Protein AF-B3PF90-F1 (afdb_monomer)

Mean predicted aligned error: 9.01 Å

Structure (mmCIF, N/CA/C/O back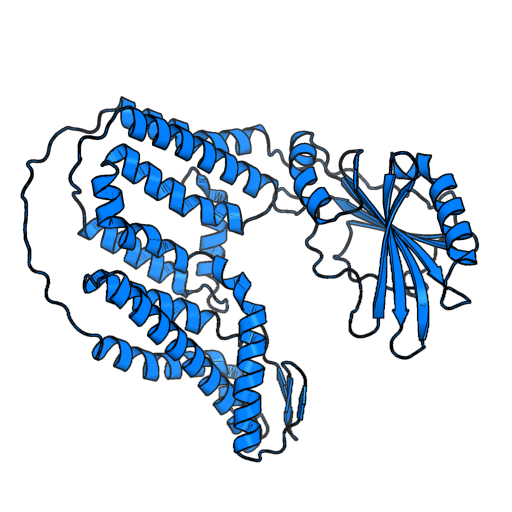bone):
data_AF-B3PF90-F1
#
_entry.id   AF-B3PF90-F1
#
loop_
_atom_site.group_PDB
_atom_site.id
_atom_site.type_symbol
_atom_site.label_atom_id
_atom_site.label_alt_id
_atom_site.label_comp_id
_atom_site.label_asym_id
_atom_site.label_entity_id
_atom_site.label_seq_id
_atom_site.pdbx_PDB_ins_code
_atom_site.Cartn_x
_atom_site.Cartn_y
_atom_site.Cartn_z
_atom_site.occupancy
_atom_site.B_iso_or_equiv
_atom_site.auth_seq_id
_atom_site.auth_comp_id
_atom_site.auth_asym_id
_atom_site.auth_atom_id
_atom_site.pdbx_PDB_model_num
ATOM 1 N N . MET A 1 1 ? 21.762 -6.987 -1.189 1.00 60.69 1 MET A N 1
ATOM 2 C CA . MET A 1 1 ? 20.342 -6.585 -1.074 1.00 60.69 1 MET A CA 1
ATOM 3 C C . MET A 1 1 ? 19.426 -7.728 -0.677 1.00 60.69 1 MET A C 1
ATOM 5 O O . MET A 1 1 ? 18.732 -7.551 0.309 1.00 60.69 1 MET A O 1
ATOM 9 N N . GLY A 1 2 ? 19.451 -8.875 -1.375 1.00 63.59 2 GLY A N 1
ATOM 10 C CA . GLY A 1 2 ? 18.559 -10.012 -1.085 1.00 63.59 2 GLY A CA 1
ATOM 11 C C . GLY A 1 2 ? 18.528 -10.451 0.384 1.00 63.59 2 GLY A C 1
ATOM 12 O O . GLY A 1 2 ? 17.457 -10.577 0.958 1.00 63.59 2 GLY A O 1
ATOM 13 N N . PHE A 1 3 ? 19.697 -10.575 1.021 1.00 69.19 3 PHE A N 1
ATOM 14 C CA . PHE A 1 3 ? 19.792 -10.906 2.449 1.00 69.19 3 PHE A CA 1
ATOM 15 C C . PHE A 1 3 ? 19.428 -9.754 3.394 1.00 69.19 3 PHE A C 1
ATOM 17 O O . PHE A 1 3 ? 18.926 -10.000 4.481 1.00 69.19 3 PHE A O 1
ATOM 24 N N . ALA A 1 4 ? 19.672 -8.503 2.991 1.00 74.25 4 ALA A N 1
ATOM 25 C CA . ALA A 1 4 ? 19.429 -7.340 3.844 1.00 74.25 4 ALA A CA 1
ATOM 26 C C . ALA A 1 4 ? 17.924 -7.144 4.078 1.00 74.25 4 ALA A C 1
ATOM 28 O O . ALA A 1 4 ? 17.482 -7.014 5.207 1.00 74.25 4 ALA A O 1
ATOM 29 N N . PHE A 1 5 ? 17.121 -7.198 3.019 1.00 84.25 5 PHE A N 1
ATOM 30 C CA . PHE A 1 5 ? 15.686 -6.911 3.094 1.00 84.25 5 PHE A CA 1
ATOM 31 C C . PHE A 1 5 ? 14.819 -8.158 2.896 1.00 84.25 5 PHE A C 1
ATOM 33 O O . PHE A 1 5 ? 13.737 -8.096 2.307 1.00 84.25 5 PHE A O 1
ATOM 40 N N . PHE A 1 6 ? 15.313 -9.302 3.374 1.00 85.31 6 PHE A N 1
ATOM 41 C CA . PHE A 1 6 ? 14.696 -10.612 3.173 1.00 85.31 6 PHE A CA 1
ATOM 42 C C . PHE A 1 6 ? 13.200 -10.663 3.554 1.00 85.31 6 PHE A C 1
ATOM 44 O O . PHE A 1 6 ? 12.427 -11.117 2.711 1.00 85.31 6 PHE A O 1
ATOM 51 N N . PRO A 1 7 ? 12.739 -10.116 4.704 1.00 84.69 7 PRO A N 1
ATOM 52 C CA . PRO A 1 7 ? 11.315 -10.140 5.068 1.00 84.69 7 PRO A CA 1
ATOM 53 C C . PRO A 1 7 ? 10.386 -9.468 4.048 1.00 84.69 7 PRO A C 1
ATOM 55 O O . PRO A 1 7 ? 9.277 -9.928 3.799 1.00 84.69 7 PRO A O 1
ATOM 58 N N . SER A 1 8 ? 10.823 -8.373 3.419 1.00 87.94 8 SER A N 1
ATOM 59 C CA . SER A 1 8 ? 10.005 -7.701 2.402 1.00 87.94 8 SER A CA 1
ATOM 60 C C . SER A 1 8 ? 9.979 -8.472 1.084 1.00 87.94 8 SER A C 1
ATOM 62 O O . SER A 1 8 ? 8.949 -8.497 0.413 1.00 87.94 8 SER A O 1
ATOM 64 N N . LEU A 1 9 ? 11.094 -9.111 0.719 1.00 87.81 9 LEU A N 1
ATOM 65 C CA . LEU A 1 9 ? 11.196 -9.911 -0.501 1.00 87.81 9 LEU A CA 1
ATOM 66 C C . LEU A 1 9 ? 10.390 -11.208 -0.415 1.00 87.81 9 LEU A C 1
ATOM 68 O O . LEU A 1 9 ? 9.777 -11.582 -1.408 1.00 87.81 9 LEU A O 1
ATOM 72 N N . THR A 1 10 ? 10.341 -11.867 0.745 1.00 88.00 10 THR A N 1
ATOM 73 C CA . THR A 1 10 ? 9.521 -13.076 0.931 1.00 88.00 10 THR A CA 1
ATOM 74 C C . THR A 1 10 ? 8.032 -12.769 0.821 1.00 88.00 10 THR A C 1
ATOM 76 O O . THR A 1 10 ? 7.310 -13.499 0.147 1.00 88.00 10 THR A O 1
ATOM 79 N N . LEU A 1 11 ? 7.579 -11.654 1.404 1.00 86.88 11 LEU A N 1
ATOM 80 C CA . LEU A 1 11 ? 6.194 -11.194 1.269 1.00 86.88 11 LEU A CA 1
ATOM 81 C C . LEU A 1 11 ? 5.839 -10.840 -0.180 1.00 86.88 11 LEU A C 1
ATOM 83 O O . LEU A 1 11 ? 4.751 -11.175 -0.642 1.00 86.88 11 LEU A O 1
ATOM 87 N N . LEU A 1 12 ? 6.746 -10.176 -0.904 1.00 90.56 12 LEU A N 1
ATOM 88 C CA . LEU A 1 12 ? 6.553 -9.893 -2.328 1.00 90.56 12 LEU A CA 1
ATOM 89 C C . LEU A 1 12 ? 6.496 -11.179 -3.151 1.00 90.56 12 LEU A C 1
ATOM 91 O O . LEU A 1 12 ? 5.589 -11.336 -3.959 1.00 90.56 12 LEU A O 1
ATOM 95 N N . TYR A 1 13 ? 7.420 -12.110 -2.909 1.00 90.56 13 TYR A N 1
ATOM 96 C CA . TYR A 1 13 ? 7.444 -13.400 -3.587 1.00 90.56 13 TYR A CA 1
ATOM 97 C C . TYR A 1 13 ? 6.138 -14.172 -3.380 1.00 90.56 13 TYR A C 1
ATOM 99 O O . TYR A 1 13 ? 5.563 -14.628 -4.362 1.00 90.56 13 TYR A O 1
ATOM 107 N N . GLY A 1 14 ? 5.626 -14.231 -2.145 1.00 87.69 14 GLY A N 1
ATOM 108 C CA . GLY A 1 14 ? 4.339 -14.866 -1.848 1.00 87.69 14 GLY A CA 1
ATOM 109 C C . GLY A 1 14 ? 3.182 -14.277 -2.660 1.00 87.69 14 GLY A C 1
ATOM 110 O O . GLY A 1 14 ? 2.423 -15.030 -3.264 1.00 87.69 14 GLY A O 1
ATOM 111 N N . ARG A 1 15 ? 3.112 -12.942 -2.769 1.00 86.00 15 ARG A N 1
ATOM 112 C CA . ARG A 1 15 ? 2.099 -12.261 -3.597 1.00 86.00 15 ARG A CA 1
ATOM 113 C C . ARG A 1 15 ? 2.281 -12.500 -5.089 1.00 86.00 15 ARG A C 1
ATOM 115 O O . ARG A 1 15 ? 1.309 -12.534 -5.831 1.00 86.00 15 ARG A O 1
ATOM 122 N N . TRP A 1 16 ? 3.519 -12.634 -5.558 1.00 89.25 16 TRP A N 1
ATOM 123 C CA . TRP A 1 16 ? 3.763 -12.899 -6.973 1.00 89.25 16 TRP A CA 1
ATOM 124 C C . TRP A 1 16 ? 3.465 -14.350 -7.365 1.00 89.25 16 TRP A C 1
ATOM 126 O O . TRP A 1 16 ? 3.225 -14.609 -8.542 1.00 89.25 16 TRP A O 1
ATOM 136 N N . THR A 1 17 ? 3.486 -15.293 -6.416 1.00 87.12 17 THR A N 1
ATOM 137 C CA . THR A 1 17 ? 3.152 -16.705 -6.669 1.00 87.12 17 THR A CA 1
ATOM 138 C C . THR A 1 17 ? 1.675 -17.036 -6.453 1.00 87.12 17 THR A C 1
ATOM 140 O O . THR A 1 17 ? 1.262 -18.152 -6.762 1.00 87.12 17 THR A O 1
ATOM 143 N N . GLN A 1 18 ? 0.882 -16.097 -5.938 1.00 80.88 18 GLN A N 1
ATOM 144 C CA . GLN A 1 18 ? -0.579 -16.185 -5.891 1.00 80.88 18 GLN A CA 1
ATOM 145 C C . GLN A 1 18 ? -1.152 -15.737 -7.245 1.00 80.88 18 GLN A C 1
ATOM 147 O O . GLN A 1 18 ? -1.108 -14.562 -7.609 1.00 80.88 18 GLN A O 1
ATOM 152 N N . TRP A 1 19 ? -1.607 -16.701 -8.047 1.00 64.81 19 TRP A N 1
ATOM 153 C CA . TRP A 1 19 ? -2.002 -16.492 -9.450 1.00 64.81 19 TRP A CA 1
ATOM 154 C C . TRP A 1 19 ? -3.390 -15.850 -9.624 1.00 64.81 19 TRP A C 1
ATOM 156 O O . TRP A 1 19 ? -3.676 -15.293 -10.692 1.00 64.81 19 TRP A O 1
ATOM 166 N N . ASP A 1 20 ? -4.200 -15.907 -8.570 1.00 60.59 20 ASP A N 1
ATOM 167 C CA . ASP A 1 20 ? -5.544 -15.347 -8.399 1.00 60.59 20 ASP A CA 1
ATOM 168 C C . ASP A 1 20 ? -5.534 -13.877 -7.933 1.00 60.59 20 ASP A C 1
ATOM 170 O O . ASP A 1 20 ? -6.503 -13.145 -8.128 1.00 60.59 20 ASP A O 1
ATOM 174 N N . GLU A 1 21 ? -4.417 -13.394 -7.381 1.00 65.81 21 GLU A N 1
ATOM 175 C CA . GLU A 1 21 ? -4.294 -12.013 -6.911 1.00 65.81 21 GLU A CA 1
ATOM 176 C C . GLU A 1 21 ? -3.819 -11.019 -7.996 1.00 65.81 21 GLU A C 1
ATOM 178 O O . GLU A 1 21 ? -3.241 -11.352 -9.042 1.00 65.81 21 GLU A O 1
ATOM 183 N N . GLY A 1 22 ? -4.025 -9.725 -7.716 1.00 69.00 22 GLY A N 1
ATOM 184 C CA . GLY A 1 22 ? -3.701 -8.603 -8.606 1.00 69.00 22 GLY A CA 1
ATOM 185 C C . GLY A 1 22 ? -2.211 -8.395 -8.924 1.00 69.00 22 GLY A C 1
ATOM 186 O O . GLY A 1 22 ? -1.895 -7.497 -9.702 1.00 69.00 22 GLY A O 1
ATOM 187 N N . MET A 1 23 ? -1.303 -9.202 -8.357 1.00 82.75 23 MET A N 1
ATOM 188 C CA . MET A 1 23 ? 0.159 -9.038 -8.443 1.00 82.75 23 MET A CA 1
ATOM 189 C C . MET A 1 23 ? 0.907 -10.211 -9.103 1.00 82.75 23 MET A C 1
ATOM 191 O O . MET A 1 23 ? 2.141 -10.222 -9.113 1.00 82.75 23 MET A O 1
ATOM 195 N N . SER A 1 24 ? 0.196 -11.162 -9.711 1.00 82.88 24 SER A N 1
ATOM 196 C CA . SER A 1 24 ? 0.780 -12.320 -10.417 1.00 82.88 24 SER A CA 1
ATOM 197 C C . SER A 1 24 ? 1.771 -11.957 -11.540 1.00 82.88 24 SER A C 1
ATOM 199 O O . SER A 1 24 ? 2.682 -12.723 -11.854 1.00 82.88 24 SER A O 1
ATOM 201 N N . HIS A 1 25 ? 1.675 -10.759 -12.127 1.00 88.25 25 HIS A N 1
ATOM 202 C CA . HIS A 1 25 ? 2.629 -10.269 -13.136 1.00 88.25 25 HIS A CA 1
ATOM 203 C C . HIS A 1 25 ? 4.001 -9.881 -12.559 1.00 88.25 25 HIS A C 1
ATOM 205 O O . HIS A 1 25 ? 4.944 -9.658 -13.323 1.00 88.25 25 HIS A O 1
ATOM 211 N N . GLY A 1 26 ? 4.139 -9.787 -11.232 1.00 91.75 26 GLY A N 1
ATOM 212 C CA . GLY A 1 26 ? 5.345 -9.289 -10.570 1.00 91.75 26 GLY A CA 1
ATOM 213 C C . GLY A 1 26 ? 6.616 -10.059 -10.937 1.00 91.75 26 GLY A C 1
ATOM 214 O O . GLY A 1 26 ? 7.632 -9.430 -11.242 1.00 91.75 26 GLY A O 1
ATOM 215 N N . LEU A 1 27 ? 6.554 -11.396 -11.024 1.00 92.31 27 LEU A N 1
ATOM 216 C CA . LEU A 1 27 ? 7.698 -12.224 -11.442 1.00 92.31 27 LEU A CA 1
ATOM 217 C C . LEU A 1 27 ? 8.172 -11.890 -12.862 1.00 92.31 27 LEU A C 1
ATOM 219 O O . LEU A 1 27 ? 9.378 -11.813 -13.098 1.00 92.31 27 LEU A O 1
ATOM 223 N N . MET A 1 28 ? 7.250 -11.645 -13.800 1.00 92.94 28 MET A N 1
ATOM 224 C CA . MET A 1 28 ? 7.608 -11.281 -15.176 1.00 92.94 28 MET A CA 1
ATOM 225 C C . MET A 1 28 ? 8.294 -9.914 -15.232 1.00 92.94 28 MET A C 1
ATOM 227 O O . MET A 1 28 ? 9.299 -9.760 -15.927 1.00 92.94 28 MET A O 1
ATOM 231 N N . ILE A 1 29 ? 7.801 -8.936 -14.465 1.00 95.31 29 ILE A N 1
ATOM 232 C CA . ILE A 1 29 ? 8.415 -7.603 -14.376 1.00 95.31 29 ILE A CA 1
ATOM 233 C C . ILE A 1 29 ? 9.820 -7.686 -13.780 1.00 95.31 29 ILE A C 1
ATOM 235 O O . ILE A 1 29 ? 10.755 -7.102 -14.331 1.00 95.31 29 ILE A O 1
ATOM 239 N N . VAL A 1 30 ? 9.997 -8.440 -12.692 1.00 94.25 30 VAL A N 1
ATOM 240 C CA . VAL A 1 30 ? 11.310 -8.639 -12.062 1.00 94.25 30 VAL A CA 1
ATOM 241 C C . VAL A 1 30 ? 12.262 -9.390 -12.997 1.00 94.25 30 VAL A C 1
ATOM 243 O O . VAL A 1 30 ? 13.422 -8.997 -13.123 1.00 94.25 30 VAL A O 1
ATOM 246 N N . GLY A 1 31 ? 11.783 -10.411 -13.712 1.00 95.56 31 GLY A N 1
ATOM 247 C CA . GLY A 1 31 ? 12.566 -11.135 -14.715 1.00 95.56 31 GLY A CA 1
ATOM 248 C C . GLY A 1 31 ? 13.042 -10.226 -15.851 1.00 95.56 31 GLY A C 1
ATOM 249 O O . GLY A 1 31 ? 14.234 -10.196 -16.161 1.00 95.56 31 GLY A O 1
ATOM 250 N N . PHE A 1 32 ? 12.142 -9.416 -16.417 1.00 96.12 32 PHE A N 1
ATOM 251 C CA . PHE A 1 32 ? 12.489 -8.436 -17.450 1.00 96.12 32 PHE A CA 1
ATOM 252 C C . PHE A 1 32 ? 13.462 -7.366 -16.931 1.00 96.12 32 PHE A C 1
ATOM 254 O O . PHE A 1 32 ? 14.396 -6.979 -17.640 1.00 96.12 32 PHE A O 1
ATOM 261 N N . PHE A 1 33 ? 13.275 -6.904 -15.692 1.00 96.25 33 PHE A N 1
ATOM 262 C CA . PHE A 1 33 ? 14.169 -5.958 -15.030 1.00 96.25 33 PHE A CA 1
ATOM 263 C C . PHE A 1 33 ? 15.589 -6.521 -14.899 1.00 96.25 33 PHE A C 1
ATOM 265 O O . PHE A 1 33 ? 16.541 -5.877 -15.340 1.00 96.25 33 PHE A O 1
ATOM 272 N N . ILE A 1 34 ? 15.738 -7.740 -14.369 1.00 94.88 34 ILE A N 1
ATOM 273 C CA . ILE A 1 34 ? 17.038 -8.413 -14.222 1.00 94.88 34 ILE A CA 1
ATOM 274 C C . ILE A 1 34 ? 17.686 -8.642 -15.591 1.00 94.88 34 ILE A C 1
ATOM 276 O O . ILE A 1 34 ? 18.859 -8.317 -15.775 1.00 94.88 34 ILE A O 1
ATOM 280 N N . PHE A 1 35 ? 16.928 -9.139 -16.571 1.00 96.06 35 PHE A N 1
ATOM 281 C CA . PHE A 1 35 ? 17.415 -9.327 -17.939 1.00 96.06 35 PHE A CA 1
ATOM 282 C C . PHE A 1 35 ? 17.943 -8.017 -18.544 1.00 96.06 35 PHE A C 1
ATOM 284 O O . PHE A 1 35 ? 19.042 -7.978 -19.101 1.00 96.06 35 PHE A O 1
ATOM 291 N N . SER A 1 36 ? 17.192 -6.926 -18.388 1.00 93.19 36 SER A N 1
ATOM 292 C CA . SER A 1 36 ? 17.569 -5.607 -18.903 1.00 93.19 36 SER A CA 1
ATOM 293 C C . SER A 1 36 ? 18.786 -5.027 -18.179 1.00 93.19 36 SER A C 1
ATOM 295 O O . SER A 1 36 ? 19.645 -4.426 -18.824 1.00 93.19 36 SER A O 1
ATOM 297 N N . LEU A 1 37 ? 18.918 -5.257 -16.866 1.00 92.44 37 LEU A N 1
ATOM 298 C CA . LEU A 1 37 ? 20.121 -4.904 -16.106 1.00 92.44 37 LEU A CA 1
ATOM 299 C C . LEU A 1 37 ? 21.353 -5.621 -16.665 1.00 92.44 37 LEU A C 1
ATOM 301 O O . LEU A 1 37 ? 22.337 -4.955 -16.988 1.00 92.44 37 LEU A O 1
ATOM 305 N N . ILE A 1 38 ? 21.278 -6.945 -16.843 1.00 91.69 38 ILE A N 1
ATOM 306 C CA . ILE A 1 38 ? 22.381 -7.757 -17.380 1.00 91.69 38 ILE A CA 1
ATOM 307 C C . ILE A 1 38 ? 22.760 -7.281 -18.785 1.00 91.69 38 ILE A C 1
ATOM 309 O O . ILE A 1 38 ? 23.934 -7.035 -19.046 1.00 91.69 38 ILE A O 1
ATOM 313 N N . LYS A 1 39 ? 21.775 -7.076 -19.667 1.00 91.19 39 LYS A N 1
ATOM 314 C CA . LYS A 1 39 ? 22.004 -6.632 -21.050 1.00 91.19 39 LYS A CA 1
ATOM 315 C C . LYS A 1 39 ? 22.589 -5.220 -21.146 1.00 91.19 39 LYS A C 1
ATOM 317 O O . LYS A 1 39 ? 23.295 -4.916 -22.101 1.00 91.19 39 LYS A O 1
ATOM 322 N N . SER A 1 40 ? 22.270 -4.350 -20.190 1.00 87.25 40 SER A N 1
ATOM 323 C CA . SER A 1 40 ? 22.787 -2.977 -20.158 1.00 87.25 40 SER A CA 1
ATOM 324 C C . SER A 1 40 ? 24.206 -2.862 -19.584 1.00 87.25 40 SER A C 1
ATOM 326 O O . SER A 1 40 ? 24.839 -1.827 -19.763 1.00 87.25 40 SER A O 1
ATOM 328 N N . SER A 1 41 ? 24.698 -3.896 -18.896 1.00 82.62 41 SER A N 1
ATOM 329 C CA . SER A 1 41 ? 26.043 -3.962 -18.310 1.00 82.62 41 SER A CA 1
ATOM 330 C C . SER A 1 41 ? 27.110 -4.254 -19.387 1.00 82.62 41 SER A C 1
ATOM 332 O O . SER A 1 41 ? 26.820 -5.014 -20.311 1.00 82.62 41 SER A O 1
ATOM 334 N N . PRO A 1 42 ? 28.351 -3.729 -19.288 1.00 85.00 42 PRO A N 1
ATOM 335 C CA . PRO A 1 42 ? 28.910 -2.932 -18.196 1.00 85.00 42 PRO A CA 1
ATOM 336 C C . PRO A 1 42 ? 28.525 -1.453 -18.263 1.00 85.00 42 PRO A C 1
ATOM 338 O O . PRO A 1 42 ? 28.486 -0.840 -19.327 1.00 85.00 42 PRO A O 1
ATOM 341 N N . TRP A 1 43 ? 28.294 -0.858 -17.094 1.00 85.94 43 TRP A N 1
ATOM 342 C CA . TRP A 1 43 ? 28.031 0.573 -16.981 1.00 85.94 43 TRP A CA 1
ATOM 343 C C . TRP A 1 43 ? 29.315 1.377 -16.760 1.00 85.94 43 TRP A C 1
ATOM 345 O O . TRP A 1 43 ? 30.175 0.945 -15.985 1.00 85.94 43 TRP A O 1
ATOM 355 N N . PRO A 1 44 ? 29.438 2.570 -17.371 1.00 82.94 44 PRO A N 1
ATOM 356 C CA . PRO A 1 44 ? 30.561 3.454 -17.106 1.00 82.94 44 PRO A CA 1
ATOM 357 C C . PRO A 1 44 ? 30.514 3.953 -15.658 1.00 82.94 44 PRO A C 1
ATOM 359 O O . PRO A 1 44 ? 29.450 4.264 -15.111 1.00 82.94 44 PRO A O 1
ATOM 362 N N . ILE A 1 45 ? 31.689 4.046 -15.037 1.00 84.38 45 ILE A N 1
ATOM 363 C CA . ILE A 1 45 ? 31.862 4.701 -13.742 1.00 84.38 45 ILE A CA 1
ATOM 364 C C . ILE A 1 45 ? 32.174 6.166 -14.029 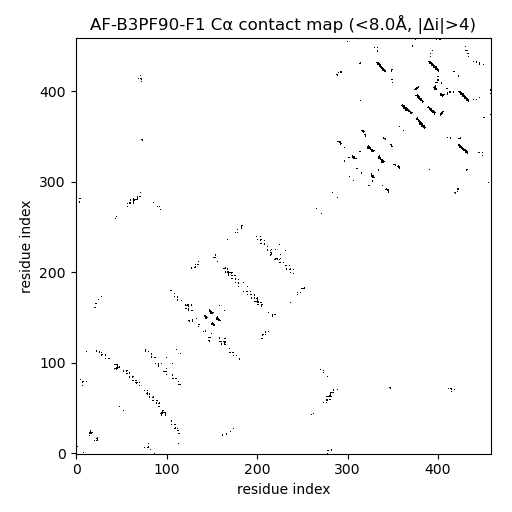1.00 84.38 45 ILE A C 1
ATOM 366 O O . ILE A 1 45 ? 33.223 6.481 -14.590 1.00 84.38 45 ILE A O 1
ATOM 370 N N . HIS A 1 46 ? 31.271 7.066 -13.649 1.00 84.38 46 HIS A N 1
ATOM 371 C CA . HIS A 1 46 ? 31.524 8.497 -13.762 1.00 84.38 46 HIS A CA 1
ATOM 372 C C . HIS A 1 46 ? 32.052 9.059 -12.438 1.00 84.38 46 HIS A C 1
ATOM 374 O O . HIS A 1 46 ? 31.470 8.779 -11.386 1.00 84.38 46 HIS A O 1
ATOM 380 N N . PRO A 1 47 ? 33.120 9.882 -12.463 1.00 81.00 47 PRO A N 1
ATOM 381 C CA . PRO A 1 47 ? 33.600 10.550 -11.265 1.00 81.00 47 PRO A CA 1
ATOM 382 C C . PRO A 1 47 ? 32.503 11.445 -10.686 1.00 81.00 47 PRO A C 1
ATOM 384 O O . PRO A 1 47 ? 31.792 12.156 -11.400 1.00 81.00 47 PRO A O 1
ATOM 387 N N . GLN A 1 48 ? 32.373 11.386 -9.367 1.00 85.31 48 GLN A N 1
ATOM 388 C CA . GLN A 1 48 ? 31.355 12.079 -8.594 1.00 85.31 48 GLN A CA 1
ATOM 389 C C . GLN A 1 48 ? 32.031 12.866 -7.472 1.00 85.31 48 GLN A C 1
ATOM 391 O O . GLN A 1 48 ? 33.039 12.423 -6.920 1.00 85.31 48 GLN A O 1
ATOM 396 N N . SER A 1 49 ? 31.484 14.033 -7.129 1.00 88.44 49 SER A N 1
ATOM 397 C CA . SER A 1 49 ? 32.011 14.825 -6.019 1.00 88.44 49 SER A CA 1
ATOM 398 C C . SER A 1 49 ? 31.887 14.064 -4.694 1.00 88.44 49 SER A C 1
ATOM 400 O O . SER A 1 49 ? 30.914 13.338 -4.462 1.00 88.44 49 SER A O 1
ATOM 402 N N . GLY A 1 50 ? 32.859 14.257 -3.797 1.00 87.12 50 GLY A N 1
ATOM 403 C CA . GLY A 1 50 ? 32.855 13.617 -2.478 1.00 87.12 50 GLY A CA 1
ATOM 404 C C . GLY A 1 50 ? 31.573 13.895 -1.685 1.00 87.12 50 GLY A C 1
ATOM 405 O O . GLY A 1 50 ? 31.060 12.996 -1.025 1.00 87.12 50 GLY A O 1
ATOM 406 N N . LEU A 1 51 ? 30.996 15.095 -1.835 1.00 90.69 51 LEU A N 1
ATOM 407 C CA . LEU A 1 51 ? 29.745 15.492 -1.186 1.00 90.69 51 LEU A CA 1
ATOM 408 C C . LEU A 1 51 ? 28.542 14.665 -1.655 1.00 90.69 51 LEU A C 1
ATOM 410 O O . LEU A 1 51 ? 27.789 14.183 -0.816 1.00 90.69 51 LEU A O 1
ATOM 414 N N . ILE A 1 52 ? 28.356 14.457 -2.966 1.00 89.31 52 ILE A N 1
ATOM 415 C CA . ILE A 1 52 ? 27.218 13.662 -3.470 1.00 89.31 52 ILE A CA 1
ATOM 416 C C . ILE A 1 52 ? 27.373 12.204 -3.025 1.00 89.31 52 ILE A C 1
ATOM 418 O O . ILE A 1 52 ? 26.392 11.552 -2.668 1.00 89.31 52 ILE A O 1
ATOM 422 N N . THR A 1 53 ? 28.606 11.689 -2.991 1.00 87.94 53 THR A N 1
ATOM 423 C CA . THR A 1 53 ? 28.883 10.333 -2.496 1.00 87.94 53 THR A CA 1
ATOM 424 C C . THR A 1 53 ? 28.551 10.213 -1.012 1.00 87.94 53 THR A C 1
ATOM 426 O O . THR A 1 53 ? 27.840 9.290 -0.627 1.00 87.94 53 THR A O 1
ATOM 429 N N . PHE A 1 54 ? 28.987 11.169 -0.189 1.00 90.69 54 PHE A N 1
ATOM 430 C CA . PHE A 1 54 ? 28.660 11.229 1.236 1.00 90.69 54 PHE A CA 1
ATOM 431 C C . PHE A 1 54 ? 27.152 11.363 1.492 1.00 90.69 54 PHE A C 1
ATOM 433 O O . PHE A 1 54 ? 26.595 10.641 2.314 1.00 90.69 54 PHE A O 1
ATOM 440 N N . LEU A 1 55 ? 26.458 12.212 0.734 1.00 94.25 55 LEU A N 1
ATOM 441 C CA . LEU A 1 55 ? 25.008 12.347 0.840 1.00 94.25 55 LEU A CA 1
ATOM 442 C C . LEU A 1 55 ? 24.294 11.046 0.444 1.00 94.25 55 LEU A C 1
ATOM 444 O O . LEU A 1 55 ? 23.368 10.623 1.127 1.00 94.25 55 LEU A O 1
ATOM 448 N N . SER A 1 56 ? 24.766 10.360 -0.602 1.00 93.31 56 SER A N 1
ATOM 449 C CA . SER A 1 56 ? 24.222 9.058 -1.013 1.00 93.31 56 SER A CA 1
ATOM 450 C C . SER A 1 56 ? 24.384 7.997 0.083 1.00 93.31 56 SER A C 1
ATOM 452 O O . SER A 1 56 ? 23.482 7.185 0.273 1.00 93.31 56 SER A O 1
ATOM 454 N N . TRP A 1 57 ? 25.487 8.032 0.843 1.00 92.94 57 TRP A N 1
ATOM 455 C CA . TRP A 1 57 ? 25.685 7.185 2.026 1.00 92.94 57 TRP A CA 1
ATOM 456 C C . TRP A 1 57 ? 24.660 7.449 3.118 1.00 92.94 57 TRP A C 1
ATOM 458 O O . TRP A 1 57 ? 24.037 6.508 3.609 1.00 92.94 57 TRP A O 1
ATOM 468 N N . ILE A 1 58 ? 24.472 8.721 3.474 1.00 94.88 58 ILE A N 1
ATOM 469 C CA . ILE A 1 58 ? 23.493 9.128 4.487 1.00 94.88 58 ILE A CA 1
ATOM 470 C C . ILE A 1 58 ? 22.089 8.702 4.061 1.00 94.88 58 ILE A C 1
ATOM 472 O O . ILE A 1 58 ? 21.360 8.114 4.854 1.00 94.88 58 ILE A O 1
ATOM 476 N N . LEU A 1 59 ? 21.718 8.943 2.802 1.00 96.06 59 LEU A N 1
ATOM 477 C CA . LEU A 1 59 ? 20.411 8.550 2.282 1.00 96.06 59 LEU A CA 1
ATOM 478 C C . LEU A 1 59 ? 20.234 7.029 2.273 1.00 96.06 59 LEU A C 1
ATOM 480 O O . LEU A 1 59 ? 19.134 6.553 2.548 1.00 96.06 59 LEU A O 1
ATOM 484 N N . LEU A 1 60 ? 21.287 6.257 1.992 1.00 95.56 60 LEU A N 1
ATOM 485 C CA . LEU A 1 60 ? 21.225 4.794 2.031 1.00 95.56 60 LEU A CA 1
ATOM 486 C C . LEU A 1 60 ? 21.008 4.292 3.462 1.00 95.56 60 LEU A C 1
ATOM 488 O O . LEU A 1 60 ? 20.135 3.455 3.687 1.00 95.56 60 LEU A O 1
ATOM 492 N N . ALA A 1 61 ? 21.752 4.849 4.420 1.00 94.69 61 ALA A N 1
ATOM 493 C CA . ALA A 1 61 ? 21.589 4.562 5.840 1.00 94.69 61 ALA A CA 1
ATOM 494 C C . ALA A 1 61 ? 20.179 4.924 6.331 1.00 94.69 61 ALA A C 1
ATOM 496 O O . ALA A 1 61 ? 19.522 4.110 6.977 1.00 94.69 61 ALA A O 1
ATOM 497 N N . LEU A 1 62 ? 19.680 6.106 5.957 1.00 95.94 62 LEU A N 1
ATOM 498 C CA . LEU A 1 62 ? 18.331 6.559 6.289 1.00 95.94 62 LEU A CA 1
ATOM 499 C C . LEU A 1 62 ? 17.260 5.666 5.653 1.00 95.94 62 LEU A C 1
ATOM 501 O O . LEU A 1 62 ? 16.289 5.325 6.313 1.00 95.94 62 LEU A O 1
ATOM 505 N N . THR A 1 63 ? 17.444 5.241 4.401 1.00 96.06 63 THR A N 1
ATOM 506 C CA . THR A 1 63 ? 16.516 4.318 3.726 1.00 96.06 63 THR A CA 1
ATOM 507 C C . THR A 1 63 ? 16.487 2.960 4.427 1.00 96.06 63 THR A C 1
ATOM 509 O O . THR A 1 63 ? 15.414 2.397 4.629 1.00 96.06 63 THR A O 1
ATOM 512 N N . SER A 1 64 ? 17.648 2.451 4.851 1.00 95.12 64 SER A N 1
ATOM 513 C CA . SER A 1 64 ? 17.744 1.215 5.635 1.00 95.12 64 SER A CA 1
ATOM 514 C C . SER A 1 64 ? 17.065 1.360 7.007 1.00 95.12 64 SER A C 1
ATOM 516 O O . SER A 1 64 ? 16.304 0.486 7.420 1.00 95.12 64 SER A O 1
ATOM 518 N N . LEU A 1 65 ? 17.235 2.504 7.679 1.00 94.19 65 LEU A N 1
ATOM 519 C CA . LEU A 1 65 ? 16.541 2.814 8.932 1.00 94.19 65 LEU A CA 1
ATOM 520 C C . LEU A 1 65 ? 15.017 2.921 8.747 1.00 94.19 65 LEU A C 1
ATOM 522 O O . LEU A 1 65 ? 14.263 2.363 9.540 1.00 94.19 65 LEU A O 1
ATOM 526 N N . LEU A 1 66 ? 14.551 3.595 7.693 1.00 94.44 66 LEU A N 1
ATOM 527 C CA . LEU A 1 66 ? 13.127 3.700 7.362 1.00 94.44 66 LEU A CA 1
ATOM 528 C C . LEU A 1 66 ? 12.512 2.329 7.071 1.00 94.44 66 LEU A C 1
ATOM 530 O O . LEU A 1 66 ? 11.396 2.061 7.510 1.00 94.44 66 LEU A O 1
ATOM 534 N N . TRP A 1 67 ? 13.247 1.451 6.382 1.00 95.44 67 TRP A N 1
ATOM 535 C CA . TRP A 1 67 ? 12.833 0.065 6.185 1.00 95.44 67 TRP A CA 1
ATOM 536 C C . TRP A 1 67 ? 12.643 -0.662 7.523 1.00 95.44 67 TRP A C 1
ATOM 538 O O . TRP A 1 67 ? 11.607 -1.288 7.733 1.00 95.44 67 TRP A O 1
ATOM 548 N N . PHE A 1 68 ? 13.595 -0.524 8.451 1.00 92.81 68 PHE A N 1
ATOM 549 C CA . PHE A 1 68 ? 13.489 -1.104 9.793 1.00 92.81 68 PHE A CA 1
ATOM 550 C C . PHE A 1 68 ? 12.257 -0.594 10.550 1.00 92.81 68 PHE A C 1
ATOM 552 O O . PHE A 1 68 ? 11.497 -1.396 11.090 1.00 92.81 68 PHE A O 1
ATOM 559 N N . LEU A 1 69 ? 12.029 0.722 10.552 1.00 92.19 69 LEU A N 1
ATOM 560 C CA . LEU A 1 69 ? 10.870 1.326 11.212 1.00 92.19 69 LEU A CA 1
ATOM 561 C C . LEU A 1 69 ? 9.550 0.841 10.598 1.00 92.19 69 LEU A C 1
ATOM 563 O O . LEU A 1 69 ? 8.597 0.578 11.329 1.00 92.19 69 LEU A O 1
ATOM 567 N N . ALA A 1 70 ? 9.495 0.688 9.271 1.00 91.75 70 ALA A N 1
ATOM 568 C CA . ALA A 1 70 ? 8.332 0.147 8.575 1.00 91.75 70 ALA A CA 1
ATOM 569 C C . ALA A 1 70 ? 8.066 -1.322 8.936 1.00 91.75 70 ALA A C 1
ATOM 571 O O . ALA A 1 70 ? 6.907 -1.695 9.124 1.00 91.75 70 ALA A O 1
ATOM 572 N N . ASP A 1 71 ? 9.118 -2.135 9.063 1.00 88.94 71 ASP A N 1
ATOM 573 C CA . ASP A 1 71 ? 9.016 -3.545 9.447 1.00 88.94 71 ASP A CA 1
ATOM 574 C C . ASP A 1 71 ? 8.520 -3.705 10.894 1.00 88.94 71 ASP A C 1
ATOM 576 O O . ASP A 1 71 ? 7.535 -4.402 11.125 1.00 88.94 71 ASP A O 1
ATOM 580 N N . VAL A 1 72 ? 9.088 -2.957 11.851 1.00 88.06 72 VAL A N 1
ATOM 581 C CA . VAL A 1 72 ? 8.595 -2.896 13.247 1.00 88.06 72 VAL A CA 1
ATOM 582 C C . VAL A 1 72 ? 7.136 -2.423 13.289 1.00 88.06 72 VAL A C 1
ATOM 584 O O . VAL A 1 72 ? 6.282 -2.972 13.986 1.00 88.06 72 VAL A O 1
ATOM 587 N N . ALA A 1 73 ? 6.787 -1.428 12.478 1.00 86.00 73 ALA A N 1
ATOM 588 C CA . ALA A 1 73 ? 5.417 -0.945 12.390 1.00 86.00 73 ALA A CA 1
ATOM 589 C C . ALA A 1 73 ? 4.447 -1.920 11.675 1.00 86.00 73 ALA A C 1
ATOM 591 O O . ALA A 1 73 ? 3.239 -1.648 11.624 1.00 86.00 73 ALA A O 1
ATOM 592 N N . ASN A 1 74 ? 4.933 -3.037 11.120 1.00 85.31 74 ASN A N 1
ATOM 593 C CA . ASN A 1 74 ? 4.173 -3.937 10.248 1.00 85.31 74 ASN A CA 1
ATOM 594 C C . ASN A 1 74 ? 3.477 -3.189 9.088 1.00 85.31 74 ASN A C 1
ATOM 596 O O . ASN A 1 74 ? 2.340 -3.488 8.706 1.00 85.31 74 ASN A O 1
ATOM 600 N N . ILE A 1 75 ? 4.151 -2.172 8.536 1.00 88.75 75 ILE A N 1
ATOM 601 C CA . ILE A 1 75 ? 3.716 -1.421 7.351 1.00 88.75 75 ILE A CA 1
ATOM 602 C C . ILE A 1 75 ? 4.469 -1.976 6.139 1.00 88.75 75 ILE A C 1
ATOM 604 O O . ILE A 1 75 ? 5.398 -1.359 5.612 1.00 88.75 75 ILE A O 1
ATOM 608 N N . HIS A 1 76 ? 4.059 -3.166 5.689 1.00 89.19 76 HIS A N 1
ATOM 609 C CA . HIS A 1 76 ? 4.758 -3.911 4.633 1.00 89.19 76 HIS A CA 1
ATOM 610 C C . HIS A 1 76 ? 4.958 -3.102 3.344 1.00 89.19 76 HIS A C 1
ATOM 612 O O . HIS A 1 76 ? 6.026 -3.181 2.743 1.00 89.19 76 HIS A O 1
ATOM 618 N N . LEU A 1 77 ? 3.979 -2.276 2.952 1.00 90.81 77 LEU A N 1
ATOM 619 C CA . LEU A 1 77 ? 4.073 -1.450 1.746 1.00 90.81 77 LEU A CA 1
ATOM 620 C C . LEU A 1 77 ? 5.263 -0.476 1.793 1.00 90.81 77 LEU A C 1
ATOM 622 O O . LEU A 1 77 ? 5.985 -0.344 0.808 1.00 90.81 77 LEU A O 1
ATOM 626 N N . LEU A 1 78 ? 5.501 0.180 2.936 1.00 92.31 78 LEU A N 1
ATOM 627 C CA . LEU A 1 78 ? 6.634 1.098 3.090 1.00 92.31 78 LEU A CA 1
ATOM 628 C C . LEU A 1 78 ? 7.970 0.348 3.043 1.00 92.31 78 LEU A C 1
ATOM 630 O O . LEU A 1 78 ? 8.902 0.811 2.386 1.00 92.31 78 LEU A O 1
ATOM 634 N N . GLY A 1 79 ? 8.049 -0.829 3.673 1.00 92.81 79 GLY A N 1
ATOM 635 C CA . GLY A 1 79 ? 9.234 -1.689 3.605 1.00 92.81 79 GLY A CA 1
ATOM 636 C C . GLY A 1 79 ? 9.549 -2.132 2.171 1.00 92.81 79 GLY A C 1
ATOM 637 O O . GLY A 1 79 ? 10.686 -2.034 1.716 1.00 92.81 79 GLY A O 1
ATOM 638 N N . GLN A 1 80 ? 8.534 -2.535 1.408 1.00 94.00 80 GLN A N 1
ATOM 639 C CA . GLN A 1 80 ? 8.698 -2.920 0.004 1.00 94.00 80 GLN A CA 1
ATOM 640 C C . GLN A 1 80 ? 9.110 -1.728 -0.872 1.00 94.00 80 GLN A C 1
ATOM 642 O O . GLN A 1 80 ? 10.034 -1.848 -1.676 1.00 94.00 80 GLN A O 1
ATOM 647 N N . LEU A 1 81 ? 8.488 -0.559 -0.685 1.00 94.94 81 LEU A N 1
ATOM 648 C CA . LEU A 1 81 ? 8.839 0.661 -1.417 1.00 94.94 81 LEU A CA 1
ATOM 649 C C . LEU A 1 81 ? 10.272 1.128 -1.144 1.00 94.94 81 LEU A C 1
ATOM 651 O O . LEU A 1 81 ? 10.904 1.650 -2.059 1.00 94.94 81 LEU A O 1
ATOM 655 N N . ALA A 1 82 ? 10.812 0.903 0.060 1.00 95.19 82 ALA A N 1
ATOM 656 C CA . ALA A 1 82 ? 12.187 1.268 0.413 1.00 95.19 82 ALA A CA 1
ATOM 657 C C . ALA A 1 82 ? 13.257 0.519 -0.413 1.00 95.19 82 ALA A C 1
ATOM 659 O O . ALA A 1 82 ? 14.381 1.011 -0.552 1.00 95.19 82 ALA A O 1
ATOM 660 N N . LEU A 1 83 ? 12.916 -0.625 -1.022 1.00 94.50 83 LEU A N 1
ATOM 661 C CA . LEU A 1 83 ? 13.834 -1.405 -1.862 1.00 94.50 83 LEU A CA 1
ATOM 662 C C . LEU A 1 83 ? 14.305 -0.628 -3.101 1.00 94.50 83 LEU A C 1
ATOM 664 O O . LEU A 1 83 ? 15.480 -0.704 -3.465 1.00 94.50 83 LEU A O 1
ATOM 668 N N . ILE A 1 84 ? 13.412 0.143 -3.732 1.00 95.56 84 ILE A N 1
ATOM 669 C CA . ILE A 1 84 ? 13.701 0.906 -4.957 1.00 95.56 84 ILE A CA 1
ATOM 670 C C . ILE A 1 84 ? 14.753 2.004 -4.717 1.00 95.56 84 ILE A C 1
ATOM 672 O O . ILE A 1 84 ? 15.801 1.962 -5.370 1.00 95.56 84 ILE A O 1
ATOM 676 N N . PRO A 1 85 ? 14.549 2.976 -3.801 1.00 95.94 85 PRO A N 1
ATOM 677 C CA . PRO A 1 85 ? 15.545 4.007 -3.541 1.00 95.94 85 PRO A CA 1
ATOM 678 C C . PRO A 1 85 ? 16.839 3.412 -2.992 1.00 95.94 85 PRO A C 1
ATOM 680 O O . PRO A 1 85 ? 17.910 3.846 -3.410 1.00 95.94 85 PRO A O 1
ATOM 683 N N . ALA A 1 86 ? 16.781 2.373 -2.148 1.00 95.50 86 ALA A N 1
ATOM 684 C CA . ALA A 1 86 ? 17.989 1.689 -1.701 1.00 95.50 86 ALA A CA 1
ATOM 685 C C . ALA A 1 86 ? 18.789 1.139 -2.898 1.00 95.50 86 ALA A C 1
ATOM 687 O O . ALA A 1 86 ? 20.014 1.261 -2.925 1.00 95.50 86 ALA A O 1
ATOM 688 N N . PHE A 1 87 ? 18.123 0.575 -3.915 1.00 94.94 87 PHE A N 1
ATOM 689 C CA . PHE A 1 87 ? 18.798 0.006 -5.085 1.00 94.94 87 PHE A CA 1
ATOM 690 C C . PHE A 1 87 ? 19.411 1.110 -5.946 1.00 94.94 87 PHE A C 1
ATOM 692 O O . PHE A 1 87 ? 20.588 1.036 -6.300 1.00 94.94 87 PHE A O 1
ATOM 699 N N . ILE A 1 88 ? 18.661 2.185 -6.193 1.00 95.69 88 ILE A N 1
ATOM 700 C CA . ILE A 1 88 ? 19.141 3.372 -6.913 1.00 95.69 88 ILE A CA 1
ATOM 701 C C . ILE A 1 88 ? 20.356 3.998 -6.212 1.00 95.69 88 ILE A C 1
ATOM 703 O O . ILE A 1 88 ? 21.321 4.381 -6.879 1.00 95.69 88 ILE A O 1
ATOM 707 N N . LEU A 1 89 ? 20.350 4.080 -4.879 1.00 95.44 89 LEU A N 1
ATOM 708 C CA . LEU A 1 89 ? 21.458 4.625 -4.090 1.00 95.44 89 LEU A CA 1
ATOM 709 C C . LEU A 1 89 ? 22.702 3.736 -4.165 1.00 95.44 89 LEU A C 1
ATOM 711 O O . LEU A 1 89 ? 23.800 4.254 -4.354 1.00 95.44 89 LEU A O 1
ATOM 715 N N . VAL A 1 90 ? 22.546 2.408 -4.120 1.00 93.50 90 VAL A N 1
ATOM 716 C CA . VAL A 1 90 ? 23.653 1.461 -4.348 1.00 93.50 90 VAL A CA 1
ATOM 717 C C . VAL A 1 90 ? 24.277 1.672 -5.731 1.00 93.50 90 VAL A C 1
ATOM 719 O O . VAL A 1 90 ? 25.502 1.751 -5.848 1.00 93.50 90 VAL A O 1
ATOM 722 N N . ILE A 1 91 ? 23.453 1.824 -6.773 1.00 92.44 91 ILE A N 1
ATOM 723 C CA . ILE A 1 91 ? 23.934 2.122 -8.129 1.00 92.44 91 ILE A CA 1
ATOM 724 C C . ILE A 1 91 ? 24.643 3.481 -8.182 1.00 92.44 91 ILE A C 1
ATOM 726 O O . ILE A 1 91 ? 25.723 3.583 -8.765 1.00 92.44 91 ILE A O 1
ATOM 730 N N . THR A 1 92 ? 24.084 4.504 -7.536 1.00 93.19 92 THR A N 1
ATOM 731 C CA . THR A 1 92 ? 24.654 5.860 -7.479 1.00 93.19 92 THR A CA 1
ATOM 732 C C . THR A 1 92 ? 26.022 5.866 -6.800 1.00 93.19 92 THR A C 1
ATOM 734 O O . THR A 1 92 ? 26.959 6.464 -7.317 1.00 93.19 92 THR A O 1
ATOM 737 N N . ILE A 1 93 ? 26.174 5.152 -5.684 1.00 91.81 93 ILE A N 1
ATOM 738 C CA . ILE A 1 93 ? 27.447 5.022 -4.962 1.00 91.81 93 ILE A CA 1
ATOM 739 C C . ILE A 1 93 ? 28.485 4.260 -5.799 1.00 91.81 93 ILE A C 1
ATOM 741 O O . ILE A 1 93 ? 29.666 4.605 -5.776 1.00 91.81 93 ILE A O 1
ATOM 745 N N . ARG A 1 94 ? 28.067 3.221 -6.537 1.00 89.62 94 ARG A N 1
ATOM 746 C CA . ARG A 1 94 ? 28.987 2.349 -7.285 1.00 89.62 94 ARG A CA 1
ATOM 747 C C . ARG A 1 94 ? 29.445 2.930 -8.622 1.00 89.62 94 ARG A C 1
ATOM 749 O O . ARG A 1 94 ? 30.616 2.751 -8.970 1.00 89.62 94 ARG A O 1
ATOM 756 N N . TYR A 1 95 ? 28.527 3.536 -9.372 1.00 89.75 95 TYR A N 1
ATOM 757 C CA . TYR A 1 95 ? 28.731 3.964 -10.762 1.00 89.75 95 TYR A CA 1
ATOM 758 C C . TYR A 1 95 ? 28.634 5.482 -10.960 1.00 89.75 95 TYR A C 1
ATOM 760 O O . TYR A 1 95 ? 29.006 5.989 -12.018 1.00 89.75 95 TYR A O 1
ATOM 768 N N . GLY A 1 96 ? 28.159 6.209 -9.951 1.00 90.69 96 GLY A N 1
ATOM 769 C CA . GLY A 1 96 ? 27.945 7.647 -10.000 1.00 90.69 96 GLY A CA 1
ATOM 770 C C . GLY A 1 96 ? 26.520 8.036 -10.404 1.00 90.69 96 GLY A C 1
ATOM 771 O O . GLY A 1 96 ? 25.812 7.321 -11.120 1.00 90.69 96 GLY A O 1
ATOM 772 N N . TRP A 1 97 ? 26.109 9.229 -9.977 1.00 92.19 97 TRP A N 1
ATOM 773 C CA . TRP A 1 97 ? 24.789 9.814 -10.226 1.00 92.19 97 TRP A CA 1
ATOM 774 C C . TRP A 1 97 ? 24.447 9.916 -11.713 1.00 92.19 97 TRP A C 1
ATOM 776 O O . TRP A 1 97 ? 23.317 9.636 -12.102 1.00 92.19 97 TRP A O 1
ATOM 786 N N . ARG A 1 98 ? 25.422 10.267 -12.565 1.00 90.25 98 ARG A N 1
ATOM 787 C CA . ARG A 1 98 ? 25.210 10.369 -14.021 1.00 90.25 98 ARG A CA 1
ATOM 788 C C . ARG A 1 98 ? 24.757 9.036 -14.616 1.00 90.25 98 ARG A C 1
ATOM 790 O O . ARG A 1 98 ? 23.799 9.011 -15.384 1.00 90.25 98 ARG A O 1
ATOM 797 N N . THR A 1 99 ? 25.386 7.937 -14.203 1.00 90.81 99 THR A N 1
ATOM 798 C CA . THR A 1 99 ? 25.030 6.585 -14.649 1.00 90.81 99 THR A CA 1
ATOM 799 C C . THR A 1 99 ? 23.658 6.166 -14.131 1.00 90.81 99 THR A C 1
ATOM 801 O O . THR A 1 99 ? 22.841 5.673 -14.911 1.00 90.81 99 THR A O 1
ATOM 804 N N . ALA A 1 100 ? 23.372 6.409 -12.847 1.00 93.69 100 ALA A N 1
ATOM 805 C CA . ALA A 1 100 ? 22.061 6.127 -12.261 1.00 93.69 100 ALA A CA 1
ATOM 806 C C . ALA A 1 100 ? 20.943 6.910 -12.974 1.00 93.69 100 ALA A C 1
ATOM 808 O O . ALA A 1 100 ? 19.909 6.345 -13.325 1.00 93.69 100 ALA A O 1
ATOM 809 N N . TYR A 1 101 ? 21.177 8.192 -13.266 1.00 93.19 101 TYR A N 1
ATOM 810 C CA . TYR A 1 101 ? 20.223 9.050 -13.964 1.00 93.19 101 TYR A CA 1
ATOM 811 C C . TYR A 1 101 ? 20.013 8.636 -15.426 1.00 93.19 101 TYR A C 1
ATOM 813 O O . TYR A 1 101 ? 18.881 8.663 -15.913 1.00 93.19 101 TYR A O 1
ATOM 821 N N . ALA A 1 102 ? 21.071 8.207 -16.122 1.00 90.88 102 ALA A N 1
ATOM 822 C CA . ALA A 1 102 ? 20.973 7.674 -17.482 1.00 90.88 102 ALA A CA 1
ATOM 823 C C . ALA A 1 102 ? 20.103 6.404 -17.545 1.00 90.88 102 ALA A C 1
ATOM 825 O O . ALA A 1 102 ? 19.368 6.207 -18.511 1.00 90.88 102 ALA A O 1
ATOM 826 N N . HIS A 1 103 ? 20.122 5.588 -16.487 1.00 92.81 103 HIS A N 1
ATOM 827 C CA . HIS A 1 103 ? 19.351 4.346 -16.381 1.00 92.81 103 HIS A CA 1
ATOM 828 C C . HIS A 1 103 ? 18.079 4.481 -15.532 1.00 92.81 103 HIS A C 1
ATOM 830 O O . HIS A 1 103 ? 17.453 3.470 -15.219 1.00 92.81 103 HIS A O 1
ATOM 836 N N . LYS A 1 104 ? 17.647 5.700 -15.179 1.00 93.50 104 LYS A N 1
ATOM 837 C CA . LYS A 1 104 ? 16.525 5.929 -14.246 1.00 93.50 104 LYS A CA 1
ATOM 838 C C . LYS A 1 104 ? 15.241 5.194 -14.632 1.00 93.50 104 LYS A C 1
ATOM 840 O O . LYS A 1 104 ? 14.547 4.699 -13.753 1.00 93.50 104 LYS A O 1
ATOM 845 N N . TRP A 1 105 ? 14.948 5.087 -15.931 1.00 93.69 105 TRP A N 1
ATOM 846 C CA . TRP A 1 105 ? 13.766 4.371 -16.407 1.00 93.69 105 TRP A CA 1
ATOM 847 C C . TRP A 1 105 ? 13.868 2.873 -16.115 1.00 93.69 105 TRP A C 1
ATOM 849 O O . TRP A 1 105 ? 12.955 2.275 -15.566 1.00 93.69 105 TRP A O 1
ATOM 859 N N . LEU A 1 106 ? 15.025 2.263 -16.369 1.00 94.94 106 LEU A N 1
ATOM 860 C CA . LEU A 1 106 ? 15.238 0.871 -15.989 1.00 94.94 106 LEU A CA 1
ATOM 861 C C . LEU A 1 106 ? 15.124 0.689 -14.468 1.00 94.94 106 LEU A C 1
ATOM 863 O O . LEU A 1 106 ? 14.438 -0.217 -14.011 1.00 94.94 106 LEU A O 1
ATOM 867 N N . LEU A 1 107 ? 15.754 1.572 -13.686 1.00 95.81 107 LEU A N 1
ATOM 868 C CA . LEU A 1 107 ? 15.808 1.466 -12.223 1.00 95.81 107 LEU A CA 1
ATOM 869 C C . LEU A 1 107 ? 14.453 1.658 -11.523 1.00 95.81 107 LEU A C 1
ATOM 871 O O . LEU A 1 107 ? 14.272 1.144 -10.423 1.00 95.81 107 LEU A O 1
ATOM 875 N N . LEU A 1 108 ? 13.517 2.387 -12.135 1.00 96.38 108 LEU A N 1
ATOM 876 C CA . LEU A 1 108 ? 12.175 2.618 -11.592 1.00 96.38 108 LEU A CA 1
ATOM 877 C C . LEU A 1 108 ? 11.167 1.530 -11.984 1.00 96.38 108 LEU A C 1
ATOM 879 O O . LEU A 1 108 ? 10.116 1.443 -11.355 1.00 96.38 108 LEU A O 1
ATOM 883 N N . LEU A 1 109 ? 11.482 0.677 -12.965 1.00 96.62 109 LEU A N 1
ATOM 884 C CA . LEU A 1 109 ? 10.604 -0.399 -13.433 1.00 96.62 109 LEU A CA 1
ATOM 885 C C . LEU A 1 109 ? 10.048 -1.314 -12.314 1.00 96.62 109 LEU A C 1
ATOM 887 O O . LEU A 1 109 ? 8.870 -1.672 -12.396 1.00 96.62 109 LEU A O 1
ATOM 891 N N . PRO A 1 110 ? 10.800 -1.666 -11.245 1.00 96.00 110 PRO A N 1
ATOM 892 C CA . PRO A 1 110 ? 10.277 -2.503 -10.163 1.00 96.00 110 PRO A CA 1
ATOM 893 C C . PRO A 1 110 ? 9.050 -1.939 -9.428 1.00 96.00 110 PRO A C 1
ATOM 895 O O . PRO A 1 110 ? 8.388 -2.693 -8.721 1.00 96.00 110 PRO A O 1
ATOM 898 N N . ILE A 1 111 ? 8.691 -0.658 -9.606 1.00 96.31 111 ILE A N 1
ATOM 899 C CA . ILE A 1 111 ? 7.471 -0.072 -9.019 1.00 96.31 111 ILE A CA 1
ATOM 900 C C . ILE A 1 111 ? 6.192 -0.809 -9.444 1.00 96.31 111 ILE A C 1
ATOM 902 O O . ILE A 1 111 ? 5.230 -0.864 -8.683 1.00 96.31 111 ILE A O 1
ATOM 906 N N . PHE A 1 112 ? 6.182 -1.422 -10.632 1.00 96.00 112 PHE A N 1
ATOM 907 C CA . PHE A 1 112 ? 5.047 -2.211 -11.125 1.00 96.00 112 PHE A CA 1
ATOM 908 C C . PHE A 1 112 ? 4.968 -3.617 -10.513 1.00 96.00 112 PHE A C 1
ATOM 910 O O . PHE A 1 112 ? 3.957 -4.295 -10.674 1.00 96.00 112 PHE A O 1
ATOM 917 N N . ALA A 1 113 ? 6.011 -4.048 -9.797 1.00 94.62 113 ALA A N 1
ATOM 918 C CA . ALA A 1 113 ? 6.053 -5.307 -9.054 1.00 94.62 113 ALA A CA 1
ATOM 919 C C . ALA A 1 113 ? 5.792 -5.119 -7.545 1.00 94.62 113 ALA A C 1
ATOM 921 O O . ALA A 1 113 ? 5.835 -6.091 -6.793 1.00 94.62 113 ALA A O 1
ATOM 922 N N . ILE A 1 114 ? 5.501 -3.893 -7.091 1.00 94.38 114 ILE A N 1
ATOM 923 C CA . ILE A 1 114 ? 5.177 -3.570 -5.694 1.00 94.38 114 ILE A CA 1
ATOM 924 C C . ILE A 1 114 ? 3.683 -3.223 -5.584 1.00 94.38 114 ILE A C 1
ATOM 926 O O . ILE A 1 114 ? 3.177 -2.487 -6.433 1.00 94.38 114 ILE A O 1
ATOM 930 N N . PRO A 1 115 ? 2.974 -3.667 -4.527 1.00 92.00 115 PRO A N 1
ATOM 931 C CA . PRO A 1 115 ? 1.540 -3.424 -4.323 1.00 92.00 115 PRO A CA 1
ATOM 932 C C . PRO A 1 115 ? 1.196 -1.986 -3.880 1.00 92.00 115 PRO A C 1
ATOM 934 O O . PRO A 1 115 ? 0.300 -1.756 -3.074 1.00 92.00 115 PRO A O 1
ATOM 937 N N . VAL A 1 116 ? 1.901 -0.975 -4.395 1.00 93.50 116 VAL A N 1
ATOM 938 C CA . VAL A 1 116 ? 1.545 0.440 -4.167 1.00 93.50 116 VAL A CA 1
ATOM 939 C C . VAL A 1 116 ? 0.230 0.810 -4.856 1.00 93.50 116 VAL A C 1
ATOM 941 O O . VAL A 1 116 ? -0.471 1.729 -4.439 1.00 93.50 116 VAL A O 1
ATOM 944 N N . TRP A 1 117 ? -0.117 0.059 -5.896 1.00 92.06 117 TRP A N 1
ATOM 945 C CA . TRP A 1 117 ? -1.292 0.270 -6.726 1.00 92.06 117 TRP A CA 1
ATOM 946 C C . TRP A 1 117 ? -2.599 -0.148 -6.038 1.00 92.06 117 TRP A C 1
ATOM 948 O O . TRP A 1 117 ? -3.647 0.386 -6.394 1.00 92.06 117 TRP A O 1
ATOM 958 N N . ASP A 1 118 ? -2.544 -0.993 -5.000 1.00 89.00 118 ASP A N 1
ATOM 959 C CA . ASP A 1 118 ? -3.710 -1.411 -4.199 1.00 89.00 118 ASP A CA 1
ATOM 960 C C . ASP A 1 118 ? -4.465 -0.202 -3.608 1.00 89.00 118 ASP A C 1
ATOM 962 O O . ASP A 1 118 ? -5.680 -0.242 -3.422 1.00 89.00 118 ASP A O 1
ATOM 966 N N . LEU A 1 119 ? -3.769 0.923 -3.393 1.00 89.31 119 LEU A N 1
ATOM 967 C CA . LEU A 1 119 ? -4.357 2.193 -2.949 1.00 89.31 119 LEU A CA 1
ATOM 968 C C . LEU A 1 119 ? -5.427 2.742 -3.911 1.00 89.31 119 LEU A C 1
ATOM 970 O O . LEU A 1 119 ? -6.285 3.519 -3.496 1.00 89.31 119 LEU A O 1
ATOM 974 N N . LEU A 1 120 ? -5.384 2.357 -5.189 1.00 91.94 120 LEU A N 1
ATOM 975 C CA . LEU A 1 120 ? -6.345 2.779 -6.209 1.00 91.94 120 LEU A CA 1
ATOM 976 C C . LEU A 1 120 ? -7.561 1.851 -6.303 1.00 91.94 120 LEU A C 1
ATOM 978 O O . LEU A 1 120 ? -8.529 2.216 -6.967 1.00 91.94 120 LEU A O 1
ATOM 982 N N . ASN A 1 121 ? -7.541 0.685 -5.651 1.00 90.56 121 ASN A N 1
ATOM 983 C CA . ASN A 1 121 ? -8.528 -0.376 -5.848 1.00 90.56 121 ASN A CA 1
ATOM 984 C C . ASN A 1 121 ? -9.974 0.113 -5.657 1.00 90.56 121 ASN A C 1
ATOM 986 O O . ASN A 1 121 ? -10.785 0.005 -6.573 1.00 90.56 121 ASN A O 1
ATOM 990 N N . ASN A 1 122 ? -10.270 0.771 -4.530 1.00 89.69 122 ASN A N 1
ATOM 991 C CA . ASN A 1 122 ? -11.608 1.309 -4.244 1.00 89.69 122 ASN A CA 1
ATOM 992 C C . ASN A 1 122 ? -12.074 2.326 -5.299 1.00 89.69 122 ASN A C 1
ATOM 994 O O . ASN A 1 122 ? -13.231 2.320 -5.720 1.00 89.69 122 ASN A O 1
ATOM 998 N N . SER A 1 123 ? -11.169 3.195 -5.755 1.00 93.75 123 SER A N 1
ATOM 999 C CA . SER A 1 123 ? -11.470 4.181 -6.796 1.00 93.75 123 SER A CA 1
ATOM 1000 C C . SER A 1 123 ? -11.772 3.508 -8.136 1.00 93.75 123 SER A C 1
ATOM 1002 O O . SER A 1 123 ? -12.685 3.935 -8.841 1.00 93.75 123 SER A O 1
ATOM 1004 N N . LEU A 1 124 ? -11.042 2.443 -8.477 1.00 94.25 124 LEU A N 1
ATOM 1005 C CA . LEU A 1 124 ? -11.251 1.687 -9.710 1.00 94.25 124 LEU A CA 1
ATOM 1006 C C . LEU A 1 124 ? -12.533 0.844 -9.682 1.00 94.25 124 LEU A C 1
ATOM 1008 O O . LEU A 1 124 ? -13.214 0.774 -10.705 1.00 94.25 124 LEU A O 1
ATOM 1012 N N . VAL A 1 125 ? -12.916 0.276 -8.530 1.00 93.75 125 VAL A N 1
ATOM 1013 C CA . VAL A 1 125 ? -14.221 -0.391 -8.347 1.00 93.75 125 VAL A CA 1
ATOM 1014 C C . VAL A 1 125 ? -15.360 0.595 -8.599 1.00 93.75 125 VAL A C 1
ATOM 1016 O O . VAL A 1 125 ? -16.250 0.319 -9.406 1.00 93.75 125 VAL A O 1
ATOM 1019 N N . ASN A 1 126 ? -15.308 1.771 -7.967 1.00 93.00 126 ASN A N 1
ATOM 1020 C CA . ASN A 1 126 ? -16.328 2.807 -8.140 1.00 93.00 126 ASN A CA 1
ATOM 1021 C C . ASN A 1 126 ? -16.410 3.280 -9.597 1.00 93.00 126 ASN A C 1
ATOM 1023 O O . ASN A 1 126 ? -17.502 3.402 -10.153 1.00 93.00 126 ASN A O 1
ATOM 1027 N N . LEU A 1 127 ? -15.257 3.509 -10.234 1.00 95.38 127 LEU A N 1
ATOM 1028 C CA . LEU A 1 127 ? -15.194 3.926 -11.631 1.00 95.38 127 LEU A CA 1
ATOM 1029 C C . LEU A 1 127 ? -15.754 2.851 -12.571 1.00 95.38 127 LEU A C 1
ATOM 1031 O O . LEU A 1 127 ? -16.551 3.170 -13.451 1.00 95.38 127 LEU A O 1
ATOM 1035 N N . SER A 1 128 ? -15.384 1.585 -12.366 1.00 95.56 128 SER A N 1
ATOM 1036 C CA . SER A 1 128 ? -15.887 0.461 -13.162 1.00 95.56 128 SER A CA 1
ATOM 1037 C C . SER A 1 128 ? -17.398 0.299 -13.014 1.00 95.56 128 SER A C 1
ATOM 1039 O O . SER A 1 128 ? -18.092 0.168 -14.018 1.00 95.56 128 SER A O 1
ATOM 1041 N N . SER A 1 129 ? -17.918 0.401 -11.789 1.00 94.19 129 SER A N 1
ATOM 1042 C CA . 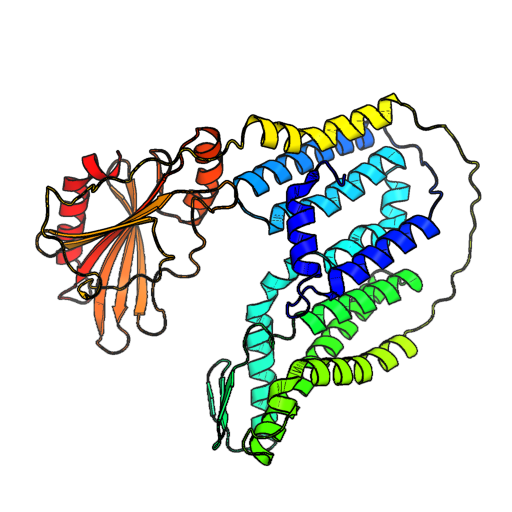SER A 1 129 ? -19.359 0.318 -11.510 1.00 94.19 129 SER A CA 1
ATOM 1043 C C . SER A 1 129 ? -20.137 1.439 -12.202 1.00 94.19 129 SER A C 1
ATOM 1045 O O . SER A 1 129 ? -21.170 1.191 -12.820 1.00 94.19 129 SER A O 1
ATOM 1047 N N . LEU A 1 130 ? -19.602 2.664 -12.186 1.00 94.88 130 LEU A N 1
ATOM 1048 C CA . LEU A 1 130 ? -20.206 3.811 -12.864 1.00 94.88 130 LEU A CA 1
ATOM 1049 C C . LEU A 1 130 ? -20.226 3.631 -14.387 1.00 94.88 130 LEU A C 1
ATOM 1051 O O . LEU A 1 130 ? -21.257 3.867 -15.018 1.00 94.88 130 LEU A O 1
ATOM 1055 N N . VAL A 1 131 ? -19.098 3.245 -14.990 1.00 96.50 131 VAL A N 1
ATOM 1056 C CA . VAL A 1 131 ? -18.989 3.104 -16.451 1.00 96.50 131 VAL A CA 1
ATOM 1057 C C . VAL A 1 131 ? -19.859 1.954 -16.952 1.00 96.50 131 VAL A C 1
ATOM 1059 O O . VAL A 1 131 ? -20.679 2.161 -17.846 1.00 96.50 131 VAL A O 1
ATOM 1062 N N . VAL A 1 132 ? -19.732 0.771 -16.347 1.00 96.19 132 VAL A N 1
ATOM 1063 C CA . VAL A 1 132 ? -20.517 -0.411 -16.731 1.00 96.19 132 VAL A CA 1
ATOM 1064 C C . VAL A 1 132 ? -22.000 -0.165 -16.486 1.00 96.19 132 VAL A C 1
ATOM 1066 O O . VAL A 1 132 ? -22.809 -0.451 -17.364 1.00 96.19 132 VAL A O 1
ATOM 1069 N N . GLY A 1 133 ? -22.364 0.435 -15.350 1.00 94.44 133 GLY A N 1
ATOM 1070 C CA . GLY A 1 133 ? -23.749 0.787 -15.053 1.00 94.44 133 GLY A CA 1
ATOM 1071 C C . GLY A 1 133 ? -24.368 1.684 -16.129 1.00 94.44 133 GLY A C 1
ATOM 1072 O O . GLY A 1 133 ? -25.466 1.408 -16.609 1.00 94.44 133 GLY A O 1
ATOM 1073 N N . LYS A 1 134 ? -23.634 2.704 -16.596 1.00 95.06 134 LYS A N 1
ATOM 1074 C CA . LYS A 1 134 ? -24.078 3.540 -17.723 1.00 95.06 134 LYS A CA 1
ATOM 1075 C C . LYS A 1 134 ? -24.230 2.747 -19.018 1.00 95.06 134 LYS A C 1
ATOM 1077 O O . LYS A 1 134 ? -25.192 2.972 -19.741 1.00 95.06 134 LYS A O 1
ATOM 1082 N N . TRP A 1 135 ? -23.311 1.836 -19.333 1.00 96.69 135 TRP A N 1
ATOM 1083 C CA . TRP A 1 135 ? -23.410 1.011 -20.543 1.00 96.69 135 TRP A CA 1
ATOM 1084 C C . TRP A 1 135 ? -24.618 0.072 -20.516 1.00 96.69 135 TRP A C 1
ATOM 1086 O O . TRP A 1 135 ? -25.308 -0.048 -21.524 1.00 96.69 135 TRP A O 1
ATOM 1096 N N . VAL A 1 136 ? -24.922 -0.529 -19.362 1.00 94.69 136 VAL A N 1
ATOM 1097 C CA . VAL A 1 136 ? -26.116 -1.371 -19.164 1.00 94.69 136 VAL A CA 1
ATOM 1098 C C . VAL A 1 136 ? -27.400 -0.553 -19.337 1.00 94.69 136 VAL A C 1
ATOM 1100 O O . VAL A 1 136 ? -28.324 -0.988 -20.021 1.00 94.69 136 VAL A O 1
ATOM 1103 N N . GLN A 1 137 ? -27.440 0.664 -18.785 1.00 92.00 137 GLN A N 1
ATOM 1104 C CA . GLN A 1 137 ? -28.564 1.585 -18.986 1.00 92.00 137 GLN A CA 1
ATOM 1105 C C . GLN A 1 137 ? -28.719 1.997 -20.457 1.00 92.00 137 GLN A C 1
ATOM 1107 O O . GLN A 1 137 ? -29.837 2.048 -20.959 1.00 92.00 137 GLN A O 1
ATOM 1112 N N . LEU A 1 138 ? -27.613 2.254 -21.164 1.00 94.94 138 LEU A N 1
ATOM 1113 C CA . LEU A 1 138 ? -27.625 2.657 -22.576 1.00 94.94 138 LEU A CA 1
ATOM 1114 C C . LEU A 1 138 ? -28.243 1.598 -23.499 1.00 94.94 138 LEU A C 1
ATOM 1116 O O . LEU A 1 138 ? -28.860 1.959 -24.498 1.00 94.94 138 LEU A O 1
ATOM 1120 N N . ILE A 1 139 ? -28.106 0.311 -23.168 1.00 94.94 139 ILE A N 1
ATOM 1121 C CA . ILE A 1 139 ? -28.724 -0.787 -23.928 1.00 94.94 139 ILE A CA 1
ATOM 1122 C C . ILE A 1 139 ? -30.151 -1.129 -23.455 1.00 94.94 139 ILE A C 1
ATOM 1124 O O . ILE A 1 139 ? -30.724 -2.102 -23.934 1.00 94.94 139 ILE A O 1
ATOM 1128 N N . ASN A 1 140 ? -30.735 -0.340 -22.541 1.00 92.25 140 ASN A N 1
ATOM 1129 C CA . ASN A 1 140 ? -32.077 -0.533 -21.965 1.00 92.25 140 ASN A CA 1
ATOM 1130 C C . ASN A 1 140 ? -32.311 -1.923 -21.342 1.00 92.25 140 ASN A C 1
ATOM 1132 O O . ASN A 1 140 ? -33.428 -2.442 -21.345 1.00 92.25 140 ASN A O 1
ATOM 1136 N N . MET A 1 141 ? -31.261 -2.533 -20.796 1.00 90.81 141 MET A N 1
ATOM 1137 C CA . MET A 1 141 ? -31.359 -3.824 -20.124 1.00 90.81 141 MET A CA 1
ATOM 1138 C C . MET A 1 141 ? -31.997 -3.653 -18.731 1.00 90.81 141 MET A C 1
ATOM 1140 O O . MET A 1 141 ? -31.622 -2.725 -18.008 1.00 90.81 141 MET A O 1
ATOM 1144 N N . PRO A 1 142 ? -32.938 -4.526 -18.315 1.00 90.44 142 PRO A N 1
ATOM 1145 C CA . PRO A 1 142 ? -33.608 -4.407 -17.023 1.00 90.44 142 PRO A CA 1
ATOM 1146 C C . PRO A 1 142 ? -32.641 -4.760 -15.887 1.00 90.44 142 PRO A C 1
ATOM 1148 O O . PRO A 1 142 ? -32.504 -5.923 -15.512 1.00 90.44 142 PRO A O 1
ATOM 1151 N N . ALA A 1 143 ? -31.960 -3.752 -15.344 1.00 92.00 143 ALA A N 1
ATOM 1152 C CA . ALA A 1 143 ? -31.022 -3.909 -14.243 1.00 92.00 143 ALA A CA 1
ATOM 1153 C C . ALA A 1 143 ? -31.146 -2.771 -13.223 1.00 92.00 143 ALA A C 1
ATOM 1155 O O . ALA A 1 143 ? -31.325 -1.607 -13.587 1.00 92.00 143 ALA A O 1
ATOM 1156 N N . VAL A 1 144 ? -31.005 -3.107 -11.940 1.00 92.56 144 VAL A N 1
ATOM 1157 C CA . VAL A 1 144 ? -30.896 -2.131 -10.848 1.00 92.56 144 VAL A CA 1
ATOM 1158 C C . VAL A 1 144 ? -29.431 -2.029 -10.447 1.00 92.56 144 VAL A C 1
ATOM 1160 O O . VAL A 1 144 ? -28.799 -3.031 -10.124 1.00 92.56 144 VAL A O 1
ATOM 1163 N N . ILE A 1 145 ? -28.886 -0.816 -10.484 1.00 91.19 145 ILE A N 1
ATOM 1164 C CA . ILE A 1 145 ? -27.494 -0.542 -10.119 1.00 91.19 145 ILE A CA 1
ATOM 1165 C C . ILE A 1 145 ? -27.496 0.123 -8.745 1.00 91.19 145 ILE A C 1
ATOM 1167 O O . ILE A 1 145 ? -28.027 1.225 -8.602 1.00 91.19 145 ILE A O 1
ATOM 1171 N N . ASP A 1 146 ? -26.894 -0.538 -7.759 1.00 88.62 146 ASP A N 1
ATOM 1172 C CA . ASP A 1 146 ? -26.725 -0.014 -6.403 1.00 88.62 146 ASP A CA 1
ATOM 1173 C C . ASP A 1 146 ? -25.261 -0.146 -5.968 1.00 88.62 146 ASP A C 1
ATOM 1175 O O . ASP A 1 146 ? -24.740 -1.243 -5.751 1.00 88.62 146 ASP A O 1
ATOM 1179 N N . GLY A 1 147 ? -24.563 0.988 -5.897 1.00 88.38 147 GLY A N 1
ATOM 1180 C CA . GLY A 1 147 ? -23.130 1.025 -5.612 1.00 88.38 147 GLY A CA 1
ATOM 1181 C C . GLY A 1 147 ? -22.316 0.204 -6.619 1.00 88.38 147 GLY A C 1
ATOM 1182 O O . GLY A 1 147 ? -22.262 0.533 -7.803 1.00 88.38 147 GLY A O 1
ATOM 1183 N N . ASN A 1 148 ? -21.661 -0.851 -6.132 1.00 89.69 148 ASN A N 1
ATOM 1184 C CA . ASN A 1 148 ? -20.885 -1.806 -6.928 1.00 89.69 148 ASN A CA 1
ATOM 1185 C C . ASN A 1 148 ? -21.647 -3.106 -7.248 1.00 89.69 148 ASN A C 1
ATOM 1187 O O . ASN A 1 148 ? -21.041 -4.071 -7.719 1.00 89.69 148 ASN A O 1
ATOM 1191 N N . SER A 1 149 ? -22.955 -3.143 -6.985 1.00 90.75 149 SER A N 1
ATOM 1192 C CA . SER A 1 149 ? -23.831 -4.281 -7.268 1.00 90.75 149 SER A CA 1
ATOM 1193 C C . SER A 1 149 ? -24.737 -3.988 -8.462 1.00 90.75 149 SER A C 1
ATOM 1195 O O . SER A 1 149 ? -25.356 -2.926 -8.550 1.00 90.75 149 SER A O 1
ATOM 1197 N N . ILE A 1 150 ? -24.829 -4.952 -9.376 1.00 91.50 150 ILE A N 1
ATOM 1198 C CA . ILE A 1 150 ? -25.723 -4.919 -10.536 1.00 91.50 150 ILE A CA 1
ATOM 1199 C C . ILE A 1 150 ? -26.718 -6.069 -10.384 1.00 91.50 150 ILE A C 1
ATOM 1201 O O . ILE A 1 150 ? -26.351 -7.239 -10.506 1.00 91.50 150 ILE A O 1
ATOM 1205 N N . PHE A 1 151 ? -27.975 -5.740 -10.106 1.00 92.31 151 PHE A N 1
ATOM 1206 C CA . PHE A 1 151 ? -29.066 -6.703 -9.985 1.00 92.31 151 PHE A CA 1
ATOM 1207 C C . PHE A 1 151 ? -29.759 -6.868 -11.332 1.00 92.31 151 PHE A C 1
ATOM 1209 O O . PHE A 1 151 ? -30.224 -5.891 -11.917 1.00 92.31 151 PHE A O 1
ATOM 1216 N N . ILE A 1 152 ? -29.848 -8.106 -11.799 1.00 92.69 152 ILE A N 1
ATOM 1217 C CA . ILE A 1 152 ? -30.559 -8.514 -13.013 1.00 92.69 152 ILE A CA 1
ATOM 1218 C C . ILE A 1 152 ? -31.674 -9.502 -12.618 1.00 92.69 152 ILE A C 1
ATOM 1220 O O . ILE A 1 152 ? -31.631 -10.050 -11.517 1.00 92.69 152 ILE A O 1
ATOM 1224 N N . PRO A 1 153 ? -32.680 -9.785 -13.466 1.00 91.00 153 PRO A N 1
ATOM 1225 C CA . PRO A 1 153 ? -33.829 -10.605 -13.059 1.00 91.00 153 PRO A CA 1
ATOM 1226 C C . PRO A 1 153 ? -33.462 -12.005 -12.550 1.00 91.00 153 PRO A C 1
ATOM 1228 O O . PRO A 1 153 ? -34.149 -12.552 -11.694 1.00 91.00 153 PRO A O 1
ATOM 1231 N N . PHE A 1 154 ? -32.368 -12.571 -13.063 1.00 88.56 154 PHE A N 1
ATOM 1232 C CA . PHE A 1 154 ? -31.939 -13.943 -12.786 1.00 88.56 154 PHE A CA 1
ATOM 1233 C C . PHE A 1 154 ? -30.765 -14.036 -11.797 1.00 88.56 154 PHE A C 1
ATOM 1235 O O . PHE A 1 154 ? -30.292 -15.133 -11.516 1.00 88.56 154 PHE A O 1
ATOM 1242 N N . GLY A 1 155 ? -30.260 -12.912 -11.274 1.00 87.94 155 GLY A N 1
ATOM 1243 C CA . GLY A 1 155 ? -29.082 -12.924 -10.408 1.00 87.94 155 GLY A CA 1
ATOM 1244 C C . GLY A 1 155 ? -28.553 -11.543 -10.034 1.00 87.94 155 GLY A C 1
ATOM 1245 O O . GLY A 1 155 ? -29.128 -10.511 -10.363 1.00 87.94 155 GLY A O 1
ATOM 1246 N N . HIS A 1 156 ? -27.423 -11.517 -9.336 1.00 87.44 156 HIS A N 1
ATOM 1247 C CA . HIS A 1 156 ? -26.723 -10.279 -9.009 1.00 87.44 156 HIS A CA 1
ATOM 1248 C C . HIS A 1 156 ? -25.231 -10.444 -9.287 1.00 87.44 156 HIS A C 1
ATOM 1250 O O . HIS A 1 156 ? -24.662 -11.514 -9.069 1.00 87.44 156 HIS A O 1
ATOM 1256 N N . ILE A 1 157 ? -24.608 -9.385 -9.791 1.00 89.19 157 ILE A N 1
ATOM 1257 C CA . ILE A 1 157 ? -23.182 -9.339 -10.106 1.00 89.19 157 ILE A CA 1
ATOM 1258 C C . ILE A 1 157 ? -22.555 -8.272 -9.217 1.00 89.19 157 ILE A C 1
ATOM 1260 O O . ILE A 1 157 ? -22.904 -7.093 -9.306 1.00 89.19 157 ILE A O 1
ATOM 1264 N N . LEU A 1 158 ? -21.633 -8.697 -8.355 1.00 88.19 158 LEU A N 1
ATOM 1265 C CA . LEU A 1 158 ? -20.888 -7.820 -7.459 1.00 88.19 158 LEU A CA 1
ATOM 1266 C C . LEU A 1 158 ? -19.515 -7.507 -8.059 1.00 88.19 158 LEU A C 1
ATOM 1268 O O . LEU A 1 158 ? -18.691 -8.401 -8.261 1.00 88.19 158 LEU A O 1
ATOM 1272 N N . ILE A 1 159 ? -19.234 -6.226 -8.286 1.00 88.94 159 ILE A N 1
ATOM 1273 C CA . ILE A 1 159 ? -17.901 -5.758 -8.670 1.00 88.94 159 ILE A CA 1
ATOM 1274 C C . ILE A 1 159 ? -17.067 -5.634 -7.388 1.00 88.94 159 ILE A C 1
ATOM 1276 O O . ILE A 1 159 ? -17.049 -4.598 -6.720 1.00 88.94 159 ILE A O 1
ATOM 1280 N N . ALA A 1 160 ? -16.413 -6.736 -7.025 1.00 83.50 160 ALA A N 1
ATOM 1281 C CA . ALA A 1 160 ? -15.494 -6.828 -5.892 1.00 83.50 160 ALA A CA 1
ATOM 1282 C C . ALA A 1 160 ? -14.032 -6.574 -6.317 1.00 83.50 160 ALA A C 1
ATOM 1284 O O . ALA A 1 160 ? -13.750 -6.256 -7.476 1.00 83.50 160 ALA A O 1
ATOM 1285 N N . ASP A 1 161 ? -13.093 -6.756 -5.385 1.00 76.62 161 ASP A N 1
ATOM 1286 C CA . ASP A 1 161 ? -11.662 -6.482 -5.576 1.00 76.62 161 ASP A CA 1
ATOM 1287 C C . ASP A 1 161 ? -11.061 -7.189 -6.806 1.00 76.62 161 ASP A C 1
ATOM 1289 O O . ASP A 1 161 ? -10.312 -6.575 -7.565 1.00 76.62 161 ASP A O 1
ATOM 1293 N N . GLY A 1 162 ? -11.466 -8.432 -7.092 1.00 75.12 162 GLY A N 1
ATOM 1294 C CA . GLY A 1 162 ? -11.013 -9.184 -8.276 1.00 75.12 162 GLY A CA 1
ATOM 1295 C C . GLY A 1 162 ? -11.506 -8.634 -9.628 1.00 75.12 162 GLY A C 1
ATOM 1296 O O . GLY A 1 162 ? -10.951 -8.952 -10.683 1.00 75.12 162 GLY A O 1
ATOM 1297 N N . CYS A 1 163 ? -12.529 -7.775 -9.625 1.00 82.75 163 CYS A N 1
ATOM 1298 C CA . CYS A 1 163 ? -13.076 -7.114 -10.815 1.00 82.75 163 CYS A CA 1
ATOM 1299 C C . CYS A 1 163 ? -12.822 -5.598 -10.831 1.00 82.75 163 CYS A C 1
ATOM 1301 O O . CYS A 1 163 ? -13.308 -4.907 -11.726 1.00 82.75 163 CYS A O 1
ATOM 1303 N N . SER A 1 164 ? -12.028 -5.063 -9.898 1.00 86.25 164 SER A N 1
ATOM 1304 C CA . SER A 1 164 ? -11.719 -3.627 -9.844 1.00 86.25 164 SER A CA 1
ATOM 1305 C C . SER A 1 164 ? -11.051 -3.102 -11.115 1.00 86.25 164 SER A C 1
ATOM 1307 O O . SER A 1 164 ? -11.179 -1.928 -11.449 1.00 86.25 164 SER A O 1
ATOM 1309 N N . GLY A 1 165 ? -10.345 -3.973 -11.839 1.00 89.69 165 GLY A N 1
ATOM 1310 C CA . GLY A 1 165 ? -9.543 -3.617 -13.005 1.00 89.69 165 GLY A CA 1
ATOM 1311 C C . GLY A 1 165 ? -8.098 -3.263 -12.676 1.00 89.69 165 GLY A C 1
ATOM 1312 O O . GLY A 1 165 ? -7.332 -2.960 -13.592 1.00 89.69 165 GLY A O 1
ATOM 1313 N N . ILE A 1 166 ? -7.698 -3.347 -11.400 1.00 92.12 166 ILE A N 1
ATOM 1314 C CA . ILE A 1 166 ? -6.347 -2.982 -10.961 1.00 92.12 166 ILE A CA 1
ATOM 1315 C C . ILE A 1 166 ? -5.259 -3.784 -11.685 1.00 92.12 166 ILE A C 1
ATOM 1317 O O . ILE A 1 166 ? -4.277 -3.210 -12.147 1.00 92.12 166 ILE A O 1
ATOM 1321 N N . ARG A 1 167 ? -5.469 -5.089 -11.884 1.00 89.94 167 ARG A N 1
ATOM 1322 C CA . ARG A 1 167 ? -4.537 -5.974 -12.599 1.00 89.94 167 ARG A CA 1
ATOM 1323 C C . ARG A 1 167 ? -4.299 -5.503 -14.036 1.00 89.94 167 ARG A C 1
ATOM 1325 O O . ARG A 1 167 ? -3.159 -5.275 -14.430 1.00 89.94 167 ARG A O 1
ATOM 1332 N N . TYR A 1 168 ? -5.373 -5.296 -14.802 1.00 92.38 168 TYR A N 1
ATOM 1333 C CA . TYR A 1 168 ? -5.295 -4.826 -16.191 1.00 92.38 168 TYR A CA 1
ATOM 1334 C C . TYR A 1 168 ? -4.649 -3.443 -16.286 1.00 92.38 168 TYR A C 1
ATOM 1336 O O . TYR A 1 168 ? -3.836 -3.198 -17.178 1.00 92.38 168 TYR A O 1
ATOM 1344 N N . PHE A 1 169 ? -4.961 -2.557 -15.340 1.00 94.81 169 PHE A N 1
ATOM 1345 C CA . PHE A 1 169 ? -4.370 -1.228 -15.243 1.00 94.81 169 PHE A CA 1
ATOM 1346 C C . PHE A 1 169 ? -2.851 -1.285 -15.017 1.00 94.81 169 PHE A C 1
ATOM 1348 O O . PHE A 1 169 ? -2.093 -0.703 -15.795 1.00 94.81 169 PHE A O 1
ATOM 1355 N N . VAL A 1 170 ? -2.390 -2.024 -14.003 1.00 95.00 170 VAL A N 1
ATOM 1356 C CA . VAL A 1 170 ? -0.961 -2.114 -13.656 1.00 95.00 170 VAL A CA 1
ATOM 1357 C C . VAL A 1 170 ? -0.167 -2.825 -14.749 1.00 95.00 170 VAL A C 1
ATOM 1359 O O . VAL A 1 170 ? 0.901 -2.343 -15.126 1.00 95.00 170 VAL A O 1
ATOM 1362 N N . ILE A 1 171 ? -0.688 -3.921 -15.309 1.00 94.50 171 ILE A N 1
ATOM 1363 C CA . ILE A 1 171 ? -0.028 -4.641 -16.408 1.00 94.50 171 ILE A CA 1
ATOM 1364 C C . ILE A 1 171 ? 0.088 -3.745 -17.641 1.00 94.50 171 ILE A C 1
ATOM 1366 O O . ILE A 1 171 ? 1.161 -3.671 -18.237 1.00 94.50 171 ILE A O 1
ATOM 1370 N N . SER A 1 172 ? -0.974 -3.021 -18.004 1.00 96.19 172 SER A N 1
ATOM 1371 C CA . SER A 1 172 ? -0.923 -2.103 -19.147 1.00 96.19 172 SER A CA 1
ATOM 1372 C C . SER A 1 172 ? 0.096 -0.998 -18.930 1.00 96.19 172 SER A C 1
ATOM 1374 O O . SER A 1 172 ? 0.914 -0.745 -19.811 1.00 96.19 172 SER A O 1
ATOM 1376 N N . LEU A 1 173 ? 0.103 -0.371 -17.750 1.00 97.06 173 LEU A N 1
ATOM 1377 C CA . LEU A 1 173 ? 1.104 0.635 -17.406 1.00 97.06 173 LEU A CA 1
ATOM 1378 C C . LEU A 1 173 ? 2.524 0.074 -17.495 1.00 97.06 173 LEU A C 1
ATOM 1380 O O . LEU A 1 173 ? 3.391 0.717 -18.082 1.00 97.06 173 LEU A O 1
ATOM 1384 N N . ALA A 1 174 ? 2.756 -1.127 -16.964 1.00 96.75 174 ALA A N 1
ATOM 1385 C CA . ALA A 1 174 ? 4.057 -1.778 -17.022 1.00 96.75 174 ALA A CA 1
ATOM 1386 C C . ALA A 1 174 ? 4.487 -2.059 -18.470 1.00 96.75 174 ALA A C 1
ATOM 1388 O O . ALA A 1 174 ? 5.625 -1.773 -18.839 1.00 96.75 174 ALA A O 1
ATOM 1389 N N . LEU A 1 175 ? 3.577 -2.546 -19.319 1.00 96.00 175 LEU A N 1
ATOM 1390 C CA . LEU A 1 175 ? 3.834 -2.771 -20.743 1.00 96.00 175 LEU A CA 1
ATOM 1391 C C . LEU A 1 175 ? 4.109 -1.457 -21.483 1.00 96.00 175 LEU A C 1
ATOM 1393 O O . LEU A 1 175 ? 5.105 -1.360 -22.194 1.00 96.00 175 LEU A O 1
ATOM 1397 N N . GLY A 1 176 ? 3.295 -0.421 -21.270 1.00 96.38 176 GLY A N 1
ATOM 1398 C CA . GLY A 1 176 ? 3.512 0.910 -21.845 1.00 96.38 176 GLY A CA 1
ATOM 1399 C C . GLY A 1 176 ? 4.843 1.524 -21.405 1.00 96.38 176 GLY A C 1
ATOM 1400 O O . GLY A 1 176 ? 5.548 2.147 -22.205 1.00 96.38 176 GLY A O 1
ATOM 1401 N N . TYR A 1 177 ? 5.240 1.284 -20.155 1.00 97.06 177 TYR A N 1
ATOM 1402 C CA . TYR A 1 177 ? 6.537 1.683 -19.626 1.00 97.06 177 TYR A CA 1
ATOM 1403 C C . TYR A 1 177 ? 7.689 0.926 -20.295 1.00 97.06 177 TYR A C 1
ATOM 1405 O O . TYR A 1 177 ? 8.664 1.547 -20.716 1.00 97.06 177 TYR A O 1
ATOM 1413 N N . ILE A 1 178 ? 7.572 -0.398 -20.436 1.00 95.75 178 ILE A N 1
ATOM 1414 C CA . ILE A 1 178 ? 8.563 -1.247 -21.112 1.00 95.75 178 ILE A CA 1
ATOM 1415 C C . ILE A 1 178 ? 8.713 -0.834 -22.578 1.00 95.75 178 ILE A C 1
ATOM 1417 O O . ILE A 1 178 ? 9.836 -0.646 -23.042 1.00 95.75 178 ILE A O 1
ATOM 1421 N N . VAL A 1 179 ? 7.606 -0.621 -23.293 1.00 94.56 179 VAL A N 1
ATOM 1422 C CA . VAL A 1 179 ? 7.607 -0.132 -24.681 1.00 94.56 179 VAL A CA 1
ATOM 1423 C C . VAL A 1 179 ? 8.312 1.220 -24.771 1.00 94.56 179 VAL A C 1
ATOM 1425 O O . VAL A 1 179 ? 9.192 1.395 -25.614 1.00 94.56 179 VAL A O 1
ATOM 1428 N N . SER A 1 180 ? 7.993 2.151 -23.870 1.00 94.31 180 SER A N 1
ATOM 1429 C CA . SER A 1 180 ? 8.638 3.470 -23.821 1.00 94.31 180 SER A CA 1
ATOM 1430 C C . SER A 1 180 ? 10.138 3.375 -23.535 1.00 94.31 180 SER A C 1
ATOM 1432 O O . SER A 1 180 ? 10.935 4.093 -24.142 1.00 94.31 180 SER A O 1
ATOM 1434 N N . TYR A 1 181 ? 10.530 2.481 -22.625 1.00 92.88 181 TYR A N 1
ATOM 1435 C CA . TYR A 1 181 ? 11.921 2.225 -22.263 1.00 92.88 181 TYR A CA 1
ATOM 1436 C C . TYR A 1 181 ? 12.713 1.643 -23.440 1.00 92.88 181 TYR A C 1
ATOM 1438 O O . TYR A 1 181 ? 13.770 2.175 -23.783 1.00 92.88 181 TYR A O 1
ATOM 1446 N N . LEU A 1 182 ? 12.187 0.600 -24.088 1.00 91.94 182 LEU A N 1
ATOM 1447 C CA . LEU A 1 182 ? 12.834 -0.073 -25.218 1.00 91.94 182 LEU A CA 1
ATOM 1448 C C . LEU A 1 182 ? 12.955 0.832 -26.450 1.00 91.94 182 LEU A C 1
ATOM 1450 O O . LEU A 1 182 ? 13.950 0.752 -27.167 1.00 91.94 182 LEU A O 1
ATOM 1454 N N . ASN A 1 183 ? 11.983 1.720 -26.667 1.00 91.12 183 ASN A N 1
ATOM 1455 C CA . ASN A 1 183 ? 11.994 2.684 -27.768 1.00 91.12 183 ASN A CA 1
ATOM 1456 C C . ASN A 1 183 ? 12.645 4.030 -27.406 1.00 91.12 183 ASN A C 1
ATOM 1458 O O . ASN A 1 183 ? 12.612 4.954 -28.212 1.00 91.12 183 ASN A O 1
ATOM 1462 N N . HIS A 1 184 ? 13.232 4.178 -26.212 1.00 89.31 184 HIS A N 1
ATOM 1463 C CA . HIS A 1 184 ? 13.885 5.419 -25.772 1.00 89.31 184 HIS A CA 1
ATOM 1464 C C . HIS A 1 184 ? 13.012 6.680 -25.921 1.00 89.31 184 HIS A C 1
ATOM 1466 O O . HIS A 1 184 ? 13.488 7.750 -26.309 1.00 89.31 184 HIS A O 1
ATOM 1472 N N . TYR A 1 185 ? 11.723 6.567 -25.606 1.00 92.31 185 TYR A N 1
ATOM 1473 C CA . TYR A 1 185 ? 10.807 7.698 -25.664 1.00 92.31 185 TYR A CA 1
ATOM 1474 C C . TYR A 1 185 ? 11.247 8.844 -24.746 1.00 92.31 185 TYR A C 1
ATOM 1476 O O . TYR A 1 185 ? 11.775 8.643 -23.649 1.00 92.31 185 TYR A O 1
ATOM 1484 N N . SER A 1 186 ? 10.987 10.078 -25.188 1.00 91.06 186 SER A N 1
ATOM 1485 C CA . SER A 1 186 ? 11.112 11.254 -24.324 1.00 91.06 186 SER A CA 1
ATOM 1486 C C . SER A 1 186 ? 10.156 11.134 -23.129 1.00 91.06 186 SER A C 1
ATOM 1488 O O . SER A 1 186 ? 9.143 10.444 -23.210 1.00 91.06 186 SER A O 1
ATOM 1490 N N . TRP A 1 187 ? 10.419 11.848 -22.029 1.00 92.12 187 TRP A N 1
ATOM 1491 C CA . TRP A 1 187 ? 9.516 11.862 -20.864 1.00 92.12 187 TRP A CA 1
ATOM 1492 C C . TRP A 1 187 ? 8.062 12.190 -21.239 1.00 92.12 187 TRP A C 1
ATOM 1494 O O . TRP A 1 187 ? 7.138 11.570 -20.723 1.00 92.12 187 TRP A O 1
ATOM 1504 N N . ARG A 1 188 ? 7.859 13.124 -22.179 1.00 94.56 188 ARG A N 1
ATOM 1505 C CA . ARG A 1 188 ? 6.522 13.487 -22.672 1.00 94.56 188 ARG A CA 1
ATOM 1506 C C . ARG A 1 188 ? 5.848 12.304 -23.370 1.00 94.56 188 ARG A C 1
ATOM 1508 O O . ARG A 1 188 ? 4.706 11.990 -23.061 1.00 94.56 188 ARG A O 1
ATOM 1515 N N . ASN A 1 189 ? 6.570 11.619 -24.256 1.00 93.50 189 ASN A N 1
ATOM 1516 C CA . ASN A 1 189 ? 6.045 10.466 -24.988 1.00 93.50 189 ASN A CA 1
ATOM 1517 C C . ASN A 1 189 ? 5.821 9.259 -24.067 1.00 93.50 189 ASN A C 1
ATOM 1519 O O . ASN A 1 189 ? 4.852 8.528 -24.253 1.00 93.50 189 ASN A O 1
ATOM 1523 N N . LEU A 1 190 ? 6.663 9.082 -23.045 1.00 94.62 190 LEU A N 1
ATOM 1524 C CA . LEU A 1 190 ? 6.451 8.099 -21.985 1.00 94.62 190 LEU A CA 1
ATOM 1525 C C . LEU A 1 190 ? 5.137 8.378 -21.253 1.00 94.62 190 LEU A C 1
ATOM 1527 O O . LEU A 1 190 ? 4.316 7.477 -21.142 1.00 94.62 190 LEU A O 1
ATOM 1531 N N . LEU A 1 191 ? 4.896 9.617 -20.809 1.00 96.38 191 LEU A N 1
ATOM 1532 C CA . LEU A 1 191 ? 3.645 9.973 -20.132 1.00 96.38 191 LEU A CA 1
ATOM 1533 C C . LEU A 1 191 ? 2.418 9.730 -21.017 1.00 96.38 191 LEU A C 1
ATOM 1535 O O . LEU A 1 191 ? 1.452 9.135 -20.552 1.00 96.38 191 LEU A O 1
ATOM 1539 N N . ILE A 1 192 ? 2.470 10.134 -22.289 1.00 96.12 192 ILE A N 1
ATOM 1540 C CA . ILE A 1 192 ? 1.389 9.873 -23.253 1.00 96.12 192 ILE A CA 1
ATOM 1541 C C . ILE A 1 192 ? 1.145 8.365 -23.382 1.00 96.12 192 ILE A C 1
ATOM 1543 O O . ILE A 1 192 ? 0.004 7.917 -23.305 1.00 96.12 192 ILE A O 1
ATOM 1547 N N . THR A 1 193 ? 2.212 7.574 -23.509 1.00 96.19 193 THR A N 1
ATOM 1548 C CA . THR A 1 193 ? 2.120 6.111 -23.615 1.00 96.19 193 THR A CA 1
ATOM 1549 C C . THR A 1 193 ? 1.507 5.497 -22.360 1.00 96.19 193 THR A C 1
ATOM 1551 O O . THR A 1 193 ? 0.650 4.626 -22.472 1.00 96.19 193 THR A O 1
ATOM 1554 N N . LEU A 1 194 ? 1.881 5.969 -21.167 1.00 97.31 194 LEU A N 1
ATOM 1555 C CA . LEU A 1 194 ? 1.285 5.510 -19.910 1.00 97.31 194 LEU A CA 1
ATOM 1556 C C . LEU A 1 194 ? -0.198 5.872 -19.806 1.00 97.31 194 LEU A C 1
ATOM 1558 O O . LEU A 1 194 ? -0.978 5.045 -19.350 1.00 97.31 194 LEU A O 1
ATOM 1562 N N . VAL A 1 195 ? -0.607 7.064 -20.250 1.00 97.81 195 VAL A N 1
ATOM 1563 C CA . VAL A 1 195 ? -2.024 7.466 -20.267 1.00 97.81 195 VAL A CA 1
ATOM 1564 C C . VAL A 1 195 ? -2.832 6.580 -21.215 1.00 97.81 195 VAL A C 1
ATOM 1566 O O . VAL A 1 195 ? -3.891 6.086 -20.832 1.00 97.81 195 VAL A O 1
ATOM 1569 N N . ILE A 1 196 ? -2.319 6.328 -22.424 1.00 97.00 196 ILE A N 1
ATOM 1570 C CA . ILE A 1 196 ? -2.961 5.427 -23.391 1.00 97.00 196 ILE A CA 1
ATOM 1571 C C . ILE A 1 196 ? -3.058 4.015 -22.807 1.00 97.00 196 ILE A C 1
ATOM 1573 O O . ILE A 1 196 ? -4.127 3.413 -22.827 1.00 97.00 196 ILE A O 1
ATOM 1577 N N . ALA A 1 197 ? -1.967 3.499 -22.241 1.00 97.31 197 ALA A N 1
ATOM 1578 C CA . ALA A 1 197 ? -1.939 2.163 -21.667 1.00 97.31 197 ALA A CA 1
ATOM 1579 C C . ALA A 1 197 ? -2.896 2.026 -20.472 1.00 97.31 197 ALA A C 1
ATOM 1581 O O . ALA A 1 197 ? -3.658 1.065 -20.407 1.00 97.31 197 ALA A O 1
ATOM 1582 N N . ALA A 1 198 ? -2.920 3.007 -19.566 1.00 97.25 198 ALA A N 1
ATOM 1583 C CA . ALA A 1 198 ? -3.884 3.070 -18.471 1.00 97.25 198 ALA A CA 1
ATOM 1584 C C . ALA A 1 198 ? -5.325 3.008 -18.987 1.00 97.25 198 ALA A C 1
ATOM 1586 O O . ALA A 1 198 ? -6.114 2.197 -18.504 1.00 97.25 198 ALA A O 1
ATOM 1587 N N . PHE A 1 199 ? -5.657 3.829 -19.986 1.00 97.56 199 PHE A N 1
ATOM 1588 C CA . PHE A 1 199 ? -6.990 3.849 -20.578 1.00 97.56 199 PHE A CA 1
ATOM 1589 C C . PHE A 1 199 ? -7.360 2.501 -21.205 1.00 97.56 199 PHE A C 1
ATOM 1591 O O . PHE A 1 199 ? -8.435 1.982 -20.921 1.00 97.56 199 PHE A O 1
ATOM 1598 N N . LEU A 1 200 ? -6.469 1.904 -22.001 1.00 97.12 200 LEU A N 1
ATOM 1599 C CA . LEU A 1 200 ? -6.711 0.603 -22.631 1.00 97.12 200 LEU A CA 1
ATOM 1600 C C . LEU A 1 200 ? -6.895 -0.520 -21.601 1.00 97.12 200 LEU A C 1
ATOM 1602 O O . LEU A 1 200 ? -7.783 -1.353 -21.766 1.00 97.12 200 LEU A O 1
ATOM 1606 N N . GLY A 1 201 ? -6.107 -0.521 -20.522 1.00 96.12 201 GLY A N 1
ATOM 1607 C CA . GLY A 1 201 ? -6.251 -1.488 -19.433 1.00 96.12 201 GLY A CA 1
ATOM 1608 C C . GLY A 1 201 ? -7.594 -1.374 -18.713 1.00 96.12 201 GLY A C 1
ATOM 1609 O O . GLY A 1 201 ? -8.255 -2.384 -18.470 1.00 96.12 201 GLY A O 1
ATOM 1610 N N . LEU A 1 202 ? -8.034 -0.147 -18.418 1.00 96.56 202 LEU A N 1
ATOM 1611 C CA . LEU A 1 202 ? -9.351 0.091 -17.820 1.00 96.56 202 LEU A CA 1
ATOM 1612 C C . LEU A 1 202 ? -10.483 -0.271 -18.782 1.00 96.56 202 LEU A C 1
ATOM 1614 O O . LEU A 1 202 ? -11.430 -0.940 -18.377 1.00 96.56 202 LEU A O 1
ATOM 1618 N N . LEU A 1 203 ? -10.358 0.100 -20.058 1.00 97.00 203 LEU A N 1
ATOM 1619 C CA . LEU A 1 203 ? -11.327 -0.229 -21.097 1.00 97.00 203 LEU A CA 1
ATOM 1620 C C . LEU A 1 203 ? -11.504 -1.745 -21.238 1.00 97.00 203 LEU A C 1
ATOM 1622 O O . LEU A 1 203 ? -12.636 -2.218 -21.292 1.00 97.00 203 LEU A O 1
ATOM 1626 N N . ALA A 1 204 ? -10.406 -2.507 -21.244 1.00 95.56 204 ALA A N 1
ATOM 1627 C CA . ALA A 1 204 ? -10.450 -3.966 -21.277 1.00 95.56 204 ALA A CA 1
ATOM 1628 C C . ALA A 1 204 ? -11.231 -4.537 -20.083 1.00 95.56 204 ALA A C 1
ATOM 1630 O O . ALA A 1 204 ? -12.074 -5.417 -20.260 1.00 95.56 204 ALA A O 1
ATOM 1631 N N . ASN A 1 205 ? -11.011 -4.000 -18.878 1.00 95.12 205 ASN A N 1
ATOM 1632 C CA . ASN A 1 205 ? -11.758 -4.417 -17.693 1.00 95.12 205 ASN A CA 1
ATOM 1633 C C . ASN A 1 205 ? -13.249 -4.056 -17.779 1.00 95.12 205 ASN A C 1
ATOM 1635 O O . ASN A 1 205 ? -14.098 -4.883 -17.458 1.00 95.12 205 ASN A O 1
ATOM 1639 N N . TRP A 1 206 ? -13.588 -2.846 -18.228 1.00 96.50 206 TRP A N 1
ATOM 1640 C CA . TRP A 1 206 ? -14.987 -2.430 -18.367 1.00 96.50 206 TRP A CA 1
ATOM 1641 C C . TRP A 1 206 ? -15.724 -3.277 -19.399 1.00 96.50 206 TRP A C 1
ATOM 1643 O O . TRP A 1 206 ? -16.836 -3.724 -19.129 1.00 96.50 206 TRP A O 1
ATOM 1653 N N . LEU A 1 207 ? -15.089 -3.563 -20.540 1.00 96.38 207 LEU A N 1
ATOM 1654 C CA . LEU A 1 207 ? -15.632 -4.468 -21.552 1.00 96.38 207 LEU A CA 1
ATOM 1655 C C . LEU A 1 207 ? -15.826 -5.878 -20.993 1.00 96.38 207 LEU A C 1
ATOM 1657 O O . LEU A 1 207 ? -16.886 -6.458 -21.204 1.00 96.38 207 LEU A O 1
ATOM 1661 N N . ARG A 1 208 ? -14.862 -6.405 -20.227 1.00 94.44 208 ARG A N 1
ATOM 1662 C CA . ARG A 1 208 ? -14.994 -7.707 -19.555 1.00 94.44 208 ARG A CA 1
ATOM 1663 C C . ARG A 1 208 ? -16.245 -7.748 -18.678 1.00 94.44 208 ARG A C 1
ATOM 1665 O O . ARG A 1 208 ? -17.069 -8.637 -18.858 1.00 94.44 208 ARG A O 1
ATOM 1672 N N . ILE A 1 209 ? -16.395 -6.803 -17.746 1.00 94.12 209 ILE A N 1
ATOM 1673 C CA . ILE A 1 209 ? -17.535 -6.782 -16.813 1.00 94.12 209 ILE A CA 1
ATOM 1674 C C . ILE A 1 209 ? -18.844 -6.593 -17.580 1.00 94.12 209 ILE A C 1
ATOM 1676 O O . ILE A 1 209 ? -19.804 -7.311 -17.328 1.00 94.12 209 ILE A O 1
ATOM 1680 N N . PHE A 1 210 ? -18.885 -5.666 -18.536 1.00 95.38 210 PHE A N 1
ATOM 1681 C CA . PHE A 1 210 ? -20.077 -5.422 -19.342 1.00 95.38 210 PHE A CA 1
ATOM 1682 C C . PHE A 1 210 ? -20.519 -6.670 -20.115 1.00 95.38 210 PHE A C 1
ATOM 1684 O O . PHE A 1 210 ? -21.693 -7.029 -20.069 1.00 95.38 210 PHE A O 1
ATOM 1691 N N . ILE A 1 211 ? -19.582 -7.379 -20.753 1.00 94.56 211 ILE A N 1
ATOM 1692 C CA . ILE A 1 211 ? -19.879 -8.638 -21.446 1.00 94.56 211 ILE A CA 1
ATOM 1693 C C . ILE A 1 211 ? -20.397 -9.687 -20.456 1.00 94.56 211 ILE A C 1
ATOM 1695 O O . ILE A 1 211 ? -21.368 -10.364 -20.769 1.00 94.56 211 ILE A O 1
ATOM 1699 N N . LEU A 1 212 ? -19.822 -9.795 -19.254 1.00 93.06 212 LEU A N 1
ATOM 1700 C CA . LEU A 1 212 ? -20.321 -10.718 -18.225 1.00 93.06 212 LEU A CA 1
ATOM 1701 C C . LEU A 1 212 ? -21.736 -10.364 -17.754 1.00 93.06 212 LEU A C 1
ATOM 1703 O O . LEU A 1 212 ? -22.532 -11.270 -17.538 1.00 93.06 212 LEU A O 1
ATOM 1707 N N . VAL A 1 213 ? -22.081 -9.078 -17.635 1.00 93.75 213 VAL A N 1
ATOM 1708 C CA . VAL A 1 213 ? -23.449 -8.652 -17.294 1.00 93.75 213 VAL A CA 1
ATOM 1709 C C . VAL A 1 213 ? -24.438 -9.076 -18.378 1.00 93.75 213 VAL A C 1
ATOM 1711 O O . VAL A 1 213 ? -25.467 -9.675 -18.066 1.00 93.75 213 VAL A O 1
ATOM 1714 N N . VAL A 1 214 ? -24.109 -8.819 -19.645 1.00 94.25 214 VAL A N 1
ATOM 1715 C CA . VAL A 1 214 ? -24.957 -9.202 -20.784 1.00 94.25 214 VAL A CA 1
ATOM 1716 C C . VAL A 1 214 ? -25.084 -10.723 -20.880 1.00 94.25 214 VAL A C 1
ATOM 1718 O O . VAL A 1 214 ? -26.189 -11.248 -20.965 1.00 94.25 214 VAL A O 1
ATOM 1721 N N . VAL A 1 215 ? -23.972 -11.455 -20.792 1.00 93.69 215 VAL A N 1
ATOM 1722 C CA . VAL A 1 215 ? -23.971 -12.926 -20.817 1.00 93.69 215 VAL A CA 1
ATOM 1723 C C . VAL A 1 215 ? -24.745 -13.496 -19.630 1.00 93.69 215 VAL A C 1
ATOM 1725 O O . VAL A 1 215 ? -25.521 -14.431 -19.809 1.00 93.69 215 VAL A O 1
ATOM 1728 N N . GLY A 1 216 ? -24.579 -12.939 -18.430 1.00 92.50 216 GLY A N 1
ATOM 1729 C CA . GLY A 1 216 ? -25.315 -13.350 -17.235 1.00 92.50 216 GLY A CA 1
ATOM 1730 C C . GLY A 1 216 ? -26.826 -13.180 -17.389 1.00 92.50 216 GLY A C 1
ATOM 1731 O O . GLY A 1 216 ? -27.589 -14.017 -16.915 1.00 92.50 216 GLY A O 1
ATOM 1732 N N . TYR A 1 217 ? -27.267 -12.155 -18.115 1.00 92.88 217 TYR A N 1
ATOM 1733 C CA . TYR A 1 217 ? -28.675 -11.959 -18.442 1.00 92.88 217 TYR A CA 1
ATOM 1734 C C . TYR A 1 217 ? -29.192 -12.952 -19.481 1.00 92.88 217 TYR A C 1
ATOM 1736 O O . TYR A 1 217 ? -30.153 -13.668 -19.205 1.00 92.88 217 TYR A O 1
ATOM 1744 N N . GLU A 1 218 ? -28.521 -13.051 -20.629 1.00 93.06 218 GLU A N 1
ATOM 1745 C CA . GLU A 1 218 ? -28.948 -13.911 -21.743 1.00 93.06 218 GLU A CA 1
ATOM 1746 C C . GLU A 1 218 ? -28.913 -15.400 -21.384 1.00 93.06 218 GLU A C 1
ATOM 1748 O O . GLU A 1 218 ? -29.747 -16.186 -21.826 1.00 93.06 218 GLU A O 1
ATOM 1753 N N . THR A 1 219 ? -27.955 -15.801 -20.548 1.00 92.56 219 THR A N 1
ATOM 1754 C CA . THR A 1 219 ? -27.779 -17.202 -20.139 1.00 92.56 219 THR A CA 1
ATOM 1755 C C . THR A 1 219 ? -28.379 -17.513 -18.775 1.00 92.56 219 THR A C 1
ATOM 1757 O O . THR A 1 219 ? -28.150 -18.603 -18.257 1.00 92.56 219 THR A O 1
ATOM 1760 N N . GLN A 1 220 ? -29.113 -16.574 -18.164 1.00 91.81 220 GLN A N 1
ATOM 1761 C CA . GLN A 1 220 ? -29.673 -16.729 -16.814 1.00 91.81 220 GLN A CA 1
ATOM 1762 C C . GLN A 1 220 ? -28.614 -17.198 -15.794 1.00 91.81 220 GLN A C 1
ATOM 1764 O O . GLN A 1 220 ? -28.856 -18.090 -14.984 1.00 91.81 220 GLN A O 1
ATOM 1769 N N . MET A 1 221 ? -27.413 -16.616 -15.871 1.00 88.88 221 MET A N 1
ATOM 1770 C CA . MET A 1 221 ? -26.231 -16.932 -15.055 1.00 88.88 221 MET A CA 1
ATOM 1771 C C . MET A 1 221 ? -25.636 -18.342 -15.256 1.00 88.88 221 MET A C 1
ATOM 1773 O O . MET A 1 221 ? -24.764 -18.739 -14.487 1.00 88.88 221 MET A O 1
ATOM 1777 N N . GLN A 1 222 ? -26.048 -19.094 -16.284 1.00 90.06 222 GLN A N 1
ATOM 1778 C CA . GLN A 1 222 ? -25.607 -20.483 -16.505 1.00 90.06 222 GLN A CA 1
ATOM 1779 C C . GLN A 1 222 ? -24.342 -20.619 -17.367 1.00 90.06 222 GLN A C 1
ATOM 1781 O O . GLN A 1 222 ? -23.789 -21.713 -17.481 1.00 90.06 222 GLN A O 1
ATOM 1786 N N . SER A 1 223 ? -23.872 -19.542 -18.003 1.00 89.94 223 SER A N 1
ATOM 1787 C CA . SER A 1 223 ? -22.670 -19.594 -18.841 1.00 89.94 223 SER A CA 1
ATOM 1788 C C . SER A 1 223 ? -21.412 -19.938 -18.041 1.00 89.94 223 SER A C 1
ATOM 1790 O O . SER A 1 223 ? -21.137 -19.325 -17.011 1.00 89.94 223 SER A O 1
ATOM 1792 N N . ALA A 1 224 ? -20.570 -20.819 -18.588 1.00 86.75 224 ALA A N 1
ATOM 1793 C CA . ALA A 1 224 ? -19.244 -21.119 -18.039 1.00 86.75 224 ALA A CA 1
ATOM 1794 C C . ALA A 1 224 ? -18.320 -19.884 -17.979 1.00 86.75 224 ALA A C 1
ATOM 1796 O O . ALA A 1 224 ? -17.387 -19.842 -17.182 1.00 86.75 224 ALA A O 1
ATOM 1797 N N . LEU A 1 225 ? -18.600 -18.830 -18.761 1.00 84.00 225 LEU A N 1
ATOM 1798 C CA . LEU A 1 225 ? -17.876 -17.558 -18.642 1.00 84.00 225 LEU A CA 1
ATOM 1799 C C . LEU A 1 225 ? -18.080 -16.885 -17.280 1.00 84.00 225 LEU A C 1
ATOM 1801 O O . LEU A 1 225 ? -17.239 -16.081 -16.893 1.00 84.00 225 LEU A O 1
ATOM 1805 N N . MET A 1 226 ? -19.170 -17.184 -16.565 1.00 81.56 226 MET A N 1
ATOM 1806 C CA . MET A 1 226 ? -19.414 -16.633 -15.232 1.00 81.56 226 MET A CA 1
ATOM 1807 C C . MET A 1 226 ? -18.497 -17.270 -14.184 1.00 81.56 226 MET A C 1
ATOM 1809 O O . MET A 1 226 ? -18.000 -16.560 -13.312 1.00 81.56 226 MET A O 1
ATOM 1813 N N . SER A 1 227 ? -18.213 -18.574 -14.291 1.00 80.19 227 SER A N 1
ATOM 1814 C CA . SER A 1 227 ? -17.226 -19.240 -13.432 1.00 80.19 227 SER A CA 1
ATOM 1815 C C . SER A 1 227 ? -15.798 -18.880 -13.848 1.00 80.19 227 SER A C 1
ATOM 1817 O O . SER A 1 227 ? -15.023 -18.404 -13.021 1.00 80.19 227 SER A O 1
ATOM 1819 N N . ASP A 1 228 ? -15.482 -18.959 -15.144 1.00 82.50 228 ASP A N 1
ATOM 1820 C CA . ASP A 1 228 ? -14.121 -18.776 -15.680 1.00 82.50 228 ASP A CA 1
ATOM 1821 C C . ASP A 1 228 ? -13.854 -17.352 -16.193 1.00 82.50 228 ASP A C 1
ATOM 1823 O O . ASP A 1 228 ? -13.085 -17.106 -17.132 1.00 82.50 228 ASP A O 1
ATOM 1827 N N . HIS A 1 229 ? -14.488 -16.374 -15.553 1.00 84.44 229 HIS A N 1
ATOM 1828 C CA . HIS A 1 229 ? -14.437 -14.967 -15.935 1.00 84.44 229 HIS A CA 1
ATOM 1829 C C . HIS A 1 229 ? -13.014 -14.373 -15.943 1.00 84.44 229 HIS A C 1
ATOM 1831 O O . HIS A 1 229 ? -12.782 -13.324 -16.554 1.00 84.44 229 HIS A O 1
ATOM 1837 N N . GLU A 1 230 ? -12.042 -14.986 -15.262 1.00 82.38 230 GLU A N 1
ATOM 1838 C CA . GLU A 1 230 ? -10.624 -14.597 -15.302 1.00 82.38 230 GLU A CA 1
ATOM 1839 C C . GLU A 1 230 ? -9.942 -14.922 -16.633 1.00 82.38 230 GLU A C 1
ATOM 1841 O O . GLU A 1 230 ? -9.329 -14.036 -17.233 1.00 82.38 230 GLU A O 1
ATOM 1846 N N . TYR A 1 231 ? -10.076 -16.157 -17.125 1.00 86.06 231 TYR A N 1
ATOM 1847 C CA . TYR A 1 231 ? -9.493 -16.574 -18.405 1.00 86.06 231 TYR A CA 1
ATOM 1848 C C . TYR A 1 231 ? -10.070 -15.766 -19.565 1.00 86.06 231 TYR A C 1
ATOM 1850 O O . TYR A 1 231 ? -9.329 -15.284 -20.426 1.00 86.06 231 TYR A O 1
ATOM 1858 N N . PHE A 1 232 ? -11.388 -15.553 -19.546 1.00 88.44 232 PHE A N 1
ATOM 1859 C CA . PHE A 1 232 ? -12.060 -14.683 -20.506 1.00 88.44 232 PHE A CA 1
ATOM 1860 C C . PHE A 1 232 ? -11.475 -13.263 -20.492 1.00 88.44 232 PHE A C 1
ATOM 1862 O O . PHE A 1 232 ? -11.154 -12.701 -21.542 1.00 88.44 232 PHE A O 1
ATOM 1869 N N . GLY A 1 233 ? -11.278 -12.699 -19.300 1.00 88.12 233 GLY A N 1
ATOM 1870 C CA . GLY A 1 233 ? -10.690 -11.375 -19.143 1.00 88.12 233 GLY A CA 1
ATOM 1871 C C . GLY A 1 233 ? -9.265 -11.270 -19.697 1.00 88.12 233 GLY A C 1
ATOM 1872 O O . GLY A 1 233 ? -8.941 -10.292 -20.371 1.00 88.12 233 GLY A O 1
ATOM 1873 N N . TRP A 1 234 ? -8.434 -12.297 -19.503 1.00 88.81 234 TRP A N 1
ATOM 1874 C CA . TRP A 1 234 ? -7.094 -12.371 -20.094 1.00 88.81 234 TRP A CA 1
ATOM 1875 C C . TRP A 1 234 ? -7.106 -12.418 -21.622 1.00 88.81 234 TRP A C 1
ATOM 1877 O O . TRP A 1 234 ? -6.311 -11.723 -22.258 1.00 88.81 234 TRP A O 1
ATOM 1887 N N . ALA A 1 235 ? -8.010 -13.198 -22.218 1.00 91.06 235 ALA A N 1
ATOM 1888 C CA . ALA A 1 235 ? -8.152 -13.265 -23.670 1.00 91.06 235 ALA A CA 1
ATOM 1889 C C . ALA A 1 235 ? -8.561 -11.903 -24.256 1.00 91.06 235 ALA A C 1
ATOM 1891 O O . ALA A 1 235 ? -7.955 -11.430 -25.220 1.00 91.06 235 ALA A O 1
ATOM 1892 N N . LEU A 1 236 ? -9.533 -11.233 -23.628 1.00 91.88 236 LEU A N 1
ATOM 1893 C CA . LEU A 1 236 ? -9.963 -9.891 -24.023 1.00 91.88 236 LEU A CA 1
ATOM 1894 C C . LEU A 1 236 ? -8.837 -8.860 -23.867 1.00 91.88 236 LEU A C 1
ATOM 1896 O O . LEU A 1 236 ? -8.637 -8.007 -24.732 1.00 91.88 236 LEU A O 1
ATOM 1900 N N . PHE A 1 237 ? -8.065 -8.959 -22.787 1.00 92.44 237 PHE A N 1
ATOM 1901 C CA . PHE A 1 237 ? -6.911 -8.099 -22.572 1.00 92.44 237 PHE A CA 1
ATOM 1902 C C . PHE A 1 237 ? -5.837 -8.284 -23.643 1.00 92.44 237 PHE A C 1
ATOM 1904 O O . PHE A 1 237 ? -5.329 -7.295 -24.164 1.00 92.44 237 PHE A O 1
ATOM 1911 N N . ALA A 1 238 ? -5.519 -9.525 -24.015 1.00 92.75 238 ALA A N 1
ATOM 1912 C CA . ALA A 1 238 ? -4.573 -9.812 -25.090 1.00 92.75 238 ALA A CA 1
ATOM 1913 C C . ALA A 1 238 ? -5.057 -9.257 -26.441 1.00 92.75 238 ALA A C 1
ATOM 1915 O O . ALA A 1 238 ? -4.266 -8.664 -27.177 1.00 92.75 238 ALA A O 1
ATOM 1916 N N . LEU A 1 239 ? -6.360 -9.373 -26.728 1.00 95.19 239 LEU A N 1
ATOM 1917 C CA . LEU A 1 239 ? -6.983 -8.838 -27.942 1.00 95.19 239 LEU A CA 1
ATOM 1918 C C . LEU A 1 239 ? -6.816 -7.315 -28.069 1.00 95.19 239 LEU A C 1
ATOM 1920 O O . LEU A 1 239 ? -6.598 -6.818 -29.169 1.00 95.19 239 LEU A O 1
ATOM 1924 N N . ILE A 1 240 ? -6.893 -6.578 -26.959 1.00 93.56 240 ILE A N 1
ATOM 1925 C CA . ILE A 1 240 ? -6.721 -5.115 -26.938 1.00 93.56 240 ILE A CA 1
ATOM 1926 C C . ILE A 1 240 ? -5.234 -4.733 -26.859 1.00 93.56 240 ILE A C 1
ATOM 1928 O O . ILE A 1 240 ? -4.779 -3.803 -27.529 1.00 93.56 240 ILE A O 1
ATOM 1932 N N . GLY A 1 241 ? -4.463 -5.455 -26.048 1.00 91.75 241 GLY A N 1
ATOM 1933 C CA . GLY A 1 241 ? -3.071 -5.147 -25.735 1.00 91.75 241 GLY A CA 1
ATOM 1934 C C . GLY A 1 241 ? -2.099 -5.442 -26.875 1.00 91.75 241 GLY A C 1
ATOM 1935 O O . GLY A 1 241 ? -1.216 -4.626 -27.140 1.00 91.75 241 GLY A O 1
ATOM 1936 N N . PHE A 1 242 ? -2.243 -6.567 -27.584 1.00 92.56 242 PHE A N 1
ATOM 1937 C CA . PHE A 1 242 ? -1.308 -6.925 -28.658 1.00 92.56 242 PHE A CA 1
ATOM 1938 C C . PHE A 1 242 ? -1.314 -5.935 -29.827 1.00 92.56 242 PHE A C 1
ATOM 1940 O O . PHE A 1 242 ? -0.221 -5.505 -30.206 1.00 92.56 242 PHE A O 1
ATOM 1947 N N . PRO A 1 243 ? -2.469 -5.493 -30.365 1.00 92.56 243 PRO A N 1
ATOM 1948 C CA . PRO A 1 243 ? -2.484 -4.434 -31.370 1.00 92.56 243 PRO A CA 1
ATOM 1949 C C . PRO A 1 243 ? -1.837 -3.145 -30.859 1.00 92.56 243 PRO A C 1
ATOM 1951 O O . PRO A 1 243 ? -1.043 -2.537 -31.572 1.00 92.56 243 PRO A O 1
ATOM 1954 N N . ALA A 1 244 ? -2.107 -2.750 -29.610 1.00 91.31 244 ALA A N 1
ATOM 1955 C CA . ALA A 1 244 ? -1.532 -1.538 -29.031 1.00 91.31 244 ALA A CA 1
ATOM 1956 C C . ALA A 1 244 ? 0.004 -1.588 -28.948 1.00 91.31 244 ALA A C 1
ATOM 1958 O O . ALA A 1 244 ? 0.668 -0.592 -29.229 1.00 91.31 244 ALA A O 1
ATOM 1959 N N . ILE A 1 245 ? 0.576 -2.749 -28.608 1.00 90.94 245 ILE A N 1
ATOM 1960 C CA . ILE A 1 245 ? 2.032 -2.961 -28.611 1.00 90.94 245 ILE A CA 1
ATOM 1961 C C . ILE A 1 245 ? 2.572 -2.989 -30.044 1.00 90.94 245 ILE A C 1
ATOM 1963 O O . ILE A 1 245 ? 3.601 -2.376 -30.318 1.00 90.94 245 ILE A O 1
ATOM 1967 N N . TYR A 1 246 ? 1.888 -3.681 -30.957 1.00 90.25 246 TYR A N 1
ATOM 1968 C CA . TYR A 1 246 ? 2.309 -3.819 -32.351 1.00 90.25 246 TYR A CA 1
ATOM 1969 C C . TYR A 1 246 ? 2.367 -2.470 -33.081 1.00 90.25 246 TYR A C 1
ATOM 1971 O O . TYR A 1 246 ? 3.321 -2.199 -33.806 1.00 90.25 246 TYR A O 1
ATOM 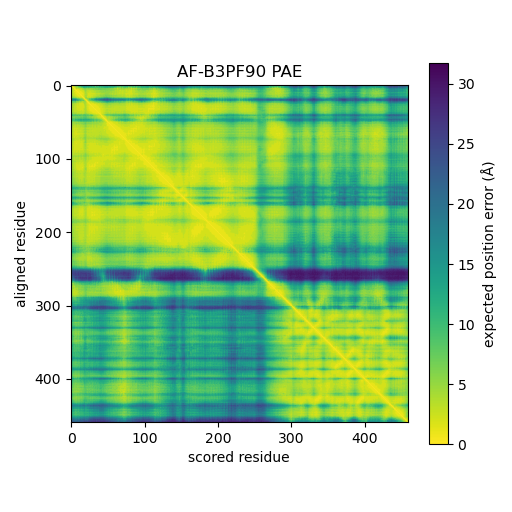1979 N N . PHE A 1 247 ? 1.377 -1.604 -32.855 1.00 90.69 247 PHE A N 1
ATOM 1980 C CA . PHE A 1 247 ? 1.302 -0.270 -33.456 1.00 90.69 247 PHE A CA 1
ATOM 1981 C C . PHE A 1 247 ? 2.052 0.812 -32.663 1.00 90.69 247 PHE A C 1
ATOM 1983 O O . PHE A 1 247 ? 1.989 1.989 -33.026 1.00 90.69 247 PHE A O 1
ATOM 1990 N N . ALA A 1 248 ? 2.772 0.452 -31.596 1.00 89.81 248 ALA A N 1
ATOM 1991 C CA . ALA A 1 248 ? 3.554 1.417 -30.835 1.00 89.81 248 ALA A CA 1
ATOM 1992 C C . ALA A 1 248 ? 4.668 2.035 -31.714 1.00 89.81 248 ALA A C 1
ATOM 1994 O O . ALA A 1 248 ? 5.433 1.299 -32.344 1.00 89.81 248 ALA A O 1
ATOM 1995 N N . PRO A 1 249 ? 4.811 3.376 -31.760 1.00 86.44 249 PRO A N 1
ATOM 1996 C CA . PRO A 1 249 ? 5.792 4.036 -32.621 1.00 86.44 249 PRO A CA 1
ATOM 1997 C C . PRO A 1 249 ? 7.235 3.584 -32.357 1.00 86.44 249 PRO A C 1
ATOM 1999 O O . PRO A 1 249 ? 7.778 3.806 -31.276 1.00 86.44 249 PRO A O 1
ATOM 2002 N N . VAL A 1 250 ? 7.915 3.011 -33.346 1.00 86.00 250 VAL A N 1
ATOM 2003 C CA . VAL A 1 250 ? 9.319 2.616 -33.167 1.00 86.00 250 VAL A CA 1
ATOM 2004 C C . VAL A 1 250 ? 10.229 3.817 -33.407 1.00 86.00 250 VAL A C 1
ATOM 2006 O O . VAL A 1 250 ? 10.335 4.317 -34.527 1.00 86.00 250 VAL A O 1
ATOM 2009 N N . VAL A 1 251 ? 10.928 4.270 -32.366 1.00 81.69 251 VAL A N 1
ATOM 2010 C CA . VAL A 1 251 ? 11.955 5.313 -32.495 1.00 81.69 251 VAL A CA 1
ATOM 2011 C C . VAL A 1 251 ? 13.310 4.625 -32.627 1.00 81.69 251 VAL A C 1
ATOM 2013 O O . VAL A 1 251 ? 13.815 4.012 -31.687 1.00 81.69 251 VAL A O 1
ATOM 2016 N N . LYS A 1 252 ? 13.912 4.705 -33.820 1.00 68.25 252 LYS A N 1
ATOM 2017 C CA . LYS A 1 252 ? 15.261 4.175 -34.049 1.00 68.25 252 LYS A CA 1
ATOM 2018 C C . LYS A 1 252 ? 16.272 4.995 -33.252 1.00 68.25 252 LYS A C 1
ATOM 2020 O O . LYS A 1 252 ? 16.384 6.206 -33.425 1.00 68.25 252 LYS A O 1
ATOM 2025 N N . LYS A 1 253 ? 17.035 4.314 -32.401 1.00 63.69 253 LYS A N 1
ATOM 2026 C CA . LYS A 1 253 ? 18.142 4.912 -31.658 1.00 63.69 253 LYS A CA 1
ATOM 2027 C C . LYS A 1 253 ? 19.237 5.367 -32.627 1.00 63.69 253 LYS A C 1
ATOM 2029 O O . LYS A 1 253 ? 19.734 4.560 -33.407 1.00 63.69 253 LYS A O 1
ATOM 2034 N N . GLN A 1 254 ? 19.667 6.622 -32.526 1.00 50.88 254 GLN A N 1
ATOM 2035 C CA . GLN A 1 254 ? 20.988 7.020 -33.009 1.00 50.88 254 GLN A CA 1
ATOM 2036 C C . GLN A 1 254 ? 22.009 6.546 -31.969 1.00 50.88 254 GLN A C 1
ATOM 2038 O O . GLN A 1 254 ? 22.049 7.033 -30.839 1.00 50.88 254 GLN A O 1
ATOM 2043 N N . THR A 1 255 ? 22.764 5.505 -32.303 1.00 47.25 255 THR A N 1
ATOM 2044 C CA . THR A 1 255 ? 23.828 4.969 -31.451 1.00 47.25 255 THR A CA 1
ATOM 2045 C C . THR A 1 255 ? 25.031 5.901 -31.473 1.00 47.25 255 THR A C 1
ATOM 2047 O O . THR A 1 255 ? 25.932 5.731 -32.288 1.00 47.25 255 THR A O 1
ATOM 2050 N N . THR A 1 256 ? 25.080 6.862 -30.554 1.00 40.56 256 THR A N 1
ATOM 2051 C CA . THR A 1 256 ? 26.341 7.524 -30.203 1.00 40.56 256 THR A CA 1
ATOM 2052 C C . THR A 1 256 ? 27.017 6.674 -29.132 1.00 40.56 256 THR A C 1
ATOM 2054 O O . THR A 1 256 ? 26.698 6.768 -27.947 1.00 40.56 256 THR A O 1
ATOM 2057 N N . HIS A 1 257 ? 27.888 5.758 -29.554 1.00 41.44 257 HIS A N 1
ATOM 2058 C CA . HIS A 1 257 ? 28.748 5.019 -28.634 1.00 41.44 257 HIS A CA 1
ATOM 2059 C C . HIS A 1 257 ? 29.934 5.904 -28.261 1.00 41.44 257 HIS A C 1
ATOM 2061 O O . HIS A 1 257 ? 30.940 5.932 -28.962 1.00 41.44 257 HIS A O 1
ATOM 2067 N N . GLU A 1 258 ? 29.826 6.627 -27.150 1.00 43.50 258 GLU A N 1
ATOM 2068 C CA . GLU A 1 258 ? 31.007 7.199 -26.513 1.00 43.50 258 GLU A CA 1
ATOM 2069 C C . GLU A 1 258 ? 31.694 6.070 -25.729 1.00 43.50 258 GLU A C 1
ATOM 2071 O O . GLU A 1 258 ? 31.293 5.707 -24.621 1.00 43.50 258 GLU A O 1
ATOM 2076 N N . TYR A 1 259 ? 32.667 5.417 -26.372 1.00 42.97 259 TYR A N 1
ATOM 2077 C CA . TYR A 1 259 ? 33.498 4.394 -25.743 1.00 42.97 259 TYR A CA 1
ATOM 2078 C C . TYR A 1 259 ? 34.440 5.075 -24.748 1.00 42.97 259 TYR A C 1
ATOM 2080 O O . TYR A 1 259 ? 35.490 5.599 -25.115 1.00 42.97 259 TYR A O 1
ATOM 2088 N N . LEU A 1 260 ? 34.047 5.085 -23.476 1.00 50.50 260 LEU A N 1
ATOM 2089 C CA . LEU A 1 260 ? 34.942 5.431 -22.380 1.00 50.50 260 LEU A CA 1
ATOM 2090 C C . LEU A 1 260 ? 35.674 4.159 -21.933 1.00 50.50 260 LEU A C 1
ATOM 2092 O O . LEU A 1 260 ? 35.019 3.139 -21.694 1.00 50.50 260 LEU A O 1
ATOM 2096 N N . PRO A 1 261 ? 37.012 4.188 -21.807 1.00 48.31 261 PRO A N 1
ATOM 2097 C CA . PRO A 1 261 ? 37.768 3.024 -21.377 1.00 48.31 261 PRO A CA 1
ATOM 2098 C C . PRO A 1 261 ? 37.322 2.597 -19.969 1.00 48.31 261 PRO A C 1
ATOM 2100 O O . PRO A 1 261 ? 37.045 3.454 -19.119 1.00 48.31 261 PRO A O 1
ATOM 2103 N N . PRO A 1 262 ? 37.261 1.285 -19.687 1.00 50.56 262 PRO A N 1
ATOM 2104 C CA . PRO A 1 262 ? 36.936 0.795 -18.358 1.00 50.56 262 PRO A CA 1
ATOM 2105 C C . PRO A 1 262 ? 38.008 1.290 -17.387 1.00 50.56 262 PRO A C 1
ATOM 2107 O O . PRO A 1 262 ? 39.174 0.917 -17.494 1.00 50.56 262 PRO A O 1
ATOM 2110 N N . SER A 1 263 ? 37.630 2.152 -16.443 1.00 48.44 263 SER A N 1
ATOM 2111 C CA . SER A 1 263 ? 38.554 2.634 -15.422 1.00 48.44 263 SER A CA 1
ATOM 2112 C C . SER A 1 263 ? 38.113 2.220 -14.022 1.00 48.44 263 SER A C 1
ATOM 2114 O O . SER A 1 263 ? 37.013 2.501 -13.551 1.00 48.44 263 SER A O 1
ATOM 2116 N N . THR A 1 264 ? 39.074 1.582 -13.356 1.00 58.25 264 THR A N 1
ATOM 2117 C CA . THR A 1 264 ? 39.163 1.184 -11.946 1.00 58.25 264 THR A CA 1
ATOM 2118 C C . THR A 1 264 ? 38.386 -0.059 -11.499 1.00 58.25 264 THR A C 1
ATOM 2120 O O . THR A 1 264 ? 37.159 -0.157 -11.538 1.00 58.25 264 THR A O 1
ATOM 2123 N N . THR A 1 265 ? 39.173 -1.011 -10.995 1.00 55.66 265 THR A N 1
ATOM 2124 C CA . THR A 1 265 ? 38.748 -2.138 -10.171 1.00 55.66 265 THR A CA 1
ATOM 2125 C C . THR A 1 265 ? 37.905 -1.649 -8.986 1.00 55.66 265 THR A C 1
ATOM 2127 O O . THR A 1 265 ? 38.139 -0.553 -8.463 1.00 55.66 265 THR A O 1
ATOM 2130 N N . PRO A 1 266 ? 36.896 -2.423 -8.543 1.00 56.03 266 PRO A N 1
ATOM 2131 C CA . PRO A 1 266 ? 36.131 -2.071 -7.354 1.00 56.03 266 PRO A CA 1
ATOM 2132 C C . PRO A 1 266 ? 37.083 -1.926 -6.164 1.00 56.03 266 PRO A C 1
ATOM 2134 O O . PRO A 1 266 ? 37.760 -2.877 -5.781 1.00 56.03 266 PRO A O 1
ATOM 2137 N N . ARG A 1 267 ? 37.141 -0.729 -5.570 1.00 68.56 267 ARG A N 1
ATOM 2138 C CA . ARG A 1 267 ? 37.877 -0.530 -4.319 1.00 68.56 267 ARG A CA 1
ATOM 2139 C C . ARG A 1 267 ? 37.159 -1.339 -3.228 1.00 68.56 267 ARG A C 1
ATOM 2141 O O . ARG A 1 267 ? 35.983 -1.059 -2.989 1.00 68.56 267 ARG A O 1
ATOM 2148 N N . PRO A 1 268 ? 37.813 -2.295 -2.548 1.00 70.25 268 PRO A N 1
ATOM 2149 C CA . PRO A 1 268 ? 37.161 -3.146 -1.543 1.00 70.25 268 PRO A CA 1
ATOM 2150 C C . PRO A 1 268 ? 36.512 -2.327 -0.414 1.00 70.25 268 PRO A C 1
ATOM 2152 O O . PRO A 1 268 ? 35.430 -2.667 0.056 1.00 70.25 268 PRO A O 1
ATOM 2155 N N . ILE A 1 269 ? 37.104 -1.176 -0.073 1.00 75.50 269 ILE A N 1
ATOM 2156 C CA . ILE A 1 269 ? 36.576 -0.212 0.907 1.00 75.50 269 ILE A CA 1
ATOM 2157 C C . ILE A 1 269 ? 35.188 0.317 0.504 1.00 75.50 269 ILE A C 1
ATOM 2159 O O . ILE A 1 269 ? 34.316 0.453 1.357 1.00 75.50 269 ILE A O 1
ATOM 2163 N N . LEU A 1 270 ? 34.951 0.563 -0.792 1.00 80.56 270 LEU A N 1
ATOM 2164 C CA . LEU A 1 270 ? 33.659 1.049 -1.287 1.00 80.56 270 LEU A CA 1
ATOM 2165 C C . LEU A 1 270 ? 32.568 -0.023 -1.157 1.00 80.56 270 LEU A C 1
ATOM 2167 O O . LEU A 1 270 ? 31.427 0.296 -0.846 1.00 80.56 270 LEU A O 1
ATOM 2171 N N . MET A 1 271 ? 32.897 -1.296 -1.391 1.00 80.06 271 MET A N 1
ATOM 2172 C CA . MET A 1 271 ? 31.924 -2.382 -1.226 1.00 80.06 271 MET A CA 1
ATOM 2173 C C . MET A 1 271 ? 31.583 -2.624 0.245 1.00 80.06 271 MET A C 1
ATOM 2175 O O . MET A 1 271 ? 30.411 -2.810 0.570 1.00 80.06 271 MET A O 1
ATOM 2179 N N . LEU A 1 272 ? 32.580 -2.562 1.131 1.00 83.62 272 LEU A N 1
ATOM 2180 C CA . LEU A 1 272 ? 32.382 -2.684 2.576 1.00 83.62 272 LEU A CA 1
ATOM 2181 C C . LEU A 1 272 ? 31.460 -1.592 3.119 1.00 83.62 272 LEU A C 1
ATOM 2183 O O . LEU A 1 272 ? 30.546 -1.901 3.882 1.00 83.62 272 LEU A O 1
ATOM 2187 N N . SER A 1 273 ? 31.619 -0.340 2.678 1.00 84.69 273 SER A N 1
ATOM 2188 C CA . SER A 1 273 ? 30.690 0.711 3.086 1.00 84.69 273 SER A CA 1
ATOM 2189 C C . SER A 1 273 ? 29.273 0.457 2.555 1.00 84.69 273 SER A C 1
ATOM 2191 O O . SER A 1 273 ? 28.324 0.720 3.289 1.00 84.69 273 SER A O 1
ATOM 2193 N N . ILE A 1 274 ? 29.096 -0.119 1.346 1.00 86.88 274 ILE A N 1
ATOM 2194 C CA . ILE A 1 274 ? 27.751 -0.391 0.761 1.00 86.88 274 ILE A CA 1
ATOM 2195 C C . ILE A 1 274 ? 27.021 -1.379 1.650 1.00 86.88 274 ILE A C 1
ATOM 2197 O O . ILE A 1 274 ? 25.855 -1.180 1.994 1.00 86.88 274 ILE A O 1
ATOM 2201 N N . ILE A 1 275 ? 27.741 -2.426 2.039 1.00 88.06 275 ILE A N 1
ATOM 2202 C CA . ILE A 1 275 ? 27.245 -3.448 2.946 1.00 88.06 275 ILE A CA 1
ATOM 2203 C C . ILE A 1 275 ? 26.903 -2.819 4.297 1.00 88.06 275 ILE A C 1
ATOM 2205 O O . ILE A 1 275 ? 25.794 -3.037 4.774 1.00 88.06 275 ILE A O 1
ATOM 2209 N N . ALA A 1 276 ? 27.786 -1.990 4.864 1.00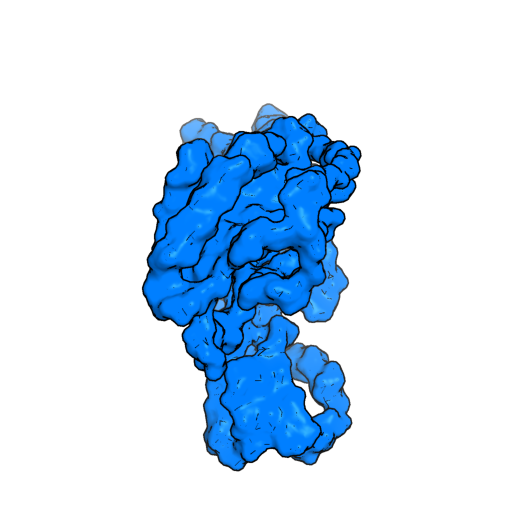 88.12 276 ALA A N 1
ATOM 2210 C CA . ALA A 1 276 ? 27.539 -1.325 6.141 1.00 88.12 276 ALA A CA 1
ATOM 2211 C C . ALA A 1 276 ? 26.269 -0.457 6.106 1.00 88.12 276 ALA A C 1
ATOM 2213 O O . ALA A 1 276 ? 25.407 -0.624 6.961 1.00 88.12 276 ALA A O 1
ATOM 2214 N N . GLY A 1 277 ? 26.101 0.399 5.091 1.00 86.69 277 GLY A N 1
ATOM 2215 C CA . GLY A 1 277 ? 24.916 1.256 4.951 1.00 86.69 277 GLY A CA 1
ATOM 2216 C C . GLY A 1 277 ? 23.616 0.470 4.751 1.00 86.69 277 GLY A C 1
ATOM 2217 O O . GLY A 1 277 ? 22.593 0.803 5.347 1.00 86.69 277 GLY A O 1
ATOM 2218 N N . LEU A 1 278 ? 23.651 -0.608 3.958 1.00 90.69 278 LEU A N 1
ATOM 2219 C CA . LEU A 1 278 ? 22.500 -1.499 3.781 1.00 90.69 278 LEU A CA 1
ATOM 2220 C C . LEU A 1 278 ? 22.162 -2.281 5.055 1.00 90.69 278 LEU A C 1
ATOM 2222 O O . LEU A 1 278 ? 20.985 -2.539 5.291 1.00 90.69 278 LEU A O 1
ATOM 2226 N N . ALA A 1 279 ? 23.164 -2.653 5.853 1.00 90.69 279 ALA A N 1
ATOM 2227 C CA . ALA A 1 279 ? 23.005 -3.514 7.019 1.00 90.69 279 ALA A CA 1
ATOM 2228 C C . ALA A 1 279 ? 22.438 -2.806 8.258 1.00 90.69 279 ALA A C 1
ATOM 2230 O O . ALA A 1 279 ? 21.980 -3.507 9.151 1.00 90.69 279 ALA A O 1
ATOM 2231 N N . ILE A 1 280 ? 22.409 -1.466 8.315 1.00 91.12 280 ILE A N 1
ATOM 2232 C CA . ILE A 1 280 ? 21.938 -0.711 9.497 1.00 91.12 280 ILE A CA 1
ATOM 2233 C C . ILE A 1 280 ? 20.534 -1.150 9.934 1.00 91.12 280 ILE A C 1
ATOM 2235 O O . ILE A 1 280 ? 20.353 -1.602 11.058 1.00 91.12 280 ILE A O 1
ATOM 2239 N N . GLY A 1 281 ? 19.543 -1.053 9.050 1.00 90.06 281 GLY A N 1
ATOM 2240 C CA . GLY A 1 281 ? 18.163 -1.438 9.337 1.00 90.06 281 GLY A CA 1
ATOM 2241 C C . GLY A 1 281 ? 17.997 -2.918 9.686 1.00 90.06 281 GLY A C 1
ATOM 2242 O O . GLY A 1 281 ? 17.418 -3.221 10.725 1.00 90.06 281 GLY A O 1
ATOM 2243 N N . PRO A 1 282 ? 18.513 -3.856 8.874 1.00 90.81 282 PRO A N 1
ATOM 2244 C CA . PRO A 1 282 ? 18.440 -5.289 9.164 1.00 90.81 282 PRO A CA 1
ATOM 2245 C C . PRO A 1 282 ? 19.121 -5.684 10.476 1.00 90.81 282 PRO A C 1
ATOM 2247 O O . PRO A 1 282 ? 18.581 -6.502 11.216 1.00 90.81 282 PRO A O 1
ATOM 2250 N N . LEU A 1 283 ? 20.264 -5.073 10.801 1.00 91.25 283 LEU A N 1
ATOM 2251 C CA . LEU A 1 283 ? 20.957 -5.292 12.068 1.00 91.25 283 LEU A CA 1
ATOM 2252 C C . LEU A 1 283 ? 20.131 -4.762 13.244 1.00 91.25 283 LEU A C 1
ATOM 2254 O O . LEU A 1 283 ? 19.937 -5.479 14.220 1.00 91.25 283 LEU A O 1
ATOM 2258 N N . LEU A 1 284 ? 19.577 -3.549 13.133 1.00 90.75 284 LEU A N 1
ATOM 2259 C CA . LEU A 1 284 ? 18.653 -3.012 14.135 1.00 90.75 284 LEU A CA 1
ATOM 2260 C C . LEU A 1 284 ? 17.399 -3.882 14.276 1.00 90.75 284 LEU A C 1
ATOM 2262 O O . LEU A 1 284 ? 16.939 -4.091 15.391 1.00 90.75 284 LEU A O 1
ATOM 2266 N N . ASN A 1 285 ? 16.870 -4.444 13.185 1.00 88.94 285 ASN A N 1
ATOM 2267 C CA . ASN A 1 285 ? 15.744 -5.377 13.243 1.00 88.94 285 ASN A CA 1
ATOM 2268 C C . ASN A 1 285 ? 16.109 -6.657 13.993 1.00 88.94 285 ASN A C 1
ATOM 2270 O O . ASN A 1 285 ? 15.344 -7.103 14.840 1.00 88.94 285 ASN A O 1
ATOM 2274 N N . ALA A 1 286 ? 17.276 -7.231 13.705 1.00 87.75 286 ALA A N 1
ATOM 2275 C CA . ALA A 1 286 ? 17.740 -8.443 14.364 1.00 87.75 286 ALA A CA 1
ATOM 2276 C C . ALA A 1 286 ? 17.993 -8.233 15.866 1.00 87.75 286 ALA A C 1
ATOM 2278 O O . ALA A 1 286 ? 17.729 -9.140 16.646 1.00 87.75 286 ALA A O 1
ATOM 2279 N N . ILE A 1 287 ? 18.478 -7.050 16.262 1.00 87.69 287 ILE A N 1
ATOM 2280 C CA . ILE A 1 287 ? 18.797 -6.724 17.660 1.00 87.69 287 ILE A CA 1
ATOM 2281 C C . ILE A 1 287 ? 17.558 -6.270 18.445 1.00 87.69 287 ILE A C 1
ATOM 2283 O O . ILE A 1 287 ? 17.417 -6.624 19.607 1.00 87.69 287 ILE A O 1
ATOM 2287 N N . LEU A 1 288 ? 16.685 -5.452 17.846 1.00 87.00 288 LEU A N 1
ATOM 2288 C CA . LEU A 1 288 ? 15.619 -4.746 18.571 1.00 87.00 288 LEU A CA 1
ATOM 2289 C C . LEU A 1 288 ? 14.220 -5.334 18.361 1.00 87.00 288 LEU A C 1
ATOM 2291 O O . LEU A 1 288 ? 13.334 -5.087 19.173 1.00 87.00 288 LEU A O 1
ATOM 2295 N N . ASN A 1 289 ? 13.981 -6.066 17.269 1.00 83.44 289 ASN A N 1
ATOM 2296 C CA . ASN A 1 289 ? 12.664 -6.627 16.955 1.00 83.44 289 ASN A CA 1
ATOM 2297 C C . ASN A 1 289 ? 12.598 -8.093 17.410 1.00 83.44 289 ASN A C 1
ATOM 2299 O O . ASN A 1 289 ? 12.569 -9.018 16.584 1.00 83.44 289 ASN A O 1
ATOM 2303 N N . GLU A 1 290 ? 12.637 -8.282 18.730 1.00 79.69 290 GLU A N 1
ATOM 2304 C CA . GLU A 1 290 ? 12.485 -9.587 19.381 1.00 79.69 290 GLU A CA 1
ATOM 2305 C C . GLU A 1 290 ? 11.036 -10.101 19.284 1.00 79.69 290 GLU A C 1
ATOM 2307 O O . GLU A 1 290 ? 10.098 -9.311 19.112 1.00 79.69 290 GLU A O 1
ATOM 2312 N N . PRO A 1 291 ? 10.823 -11.428 19.363 1.00 78.94 291 PRO A N 1
ATOM 2313 C CA . PRO A 1 291 ? 9.480 -11.983 19.429 1.00 78.94 291 PRO A CA 1
ATOM 2314 C C . PRO A 1 291 ? 8.717 -11.446 20.652 1.00 78.94 291 PRO A C 1
ATOM 2316 O O . PRO A 1 291 ? 9.295 -11.312 21.731 1.00 78.94 291 PRO A O 1
ATOM 2319 N N . PRO A 1 292 ? 7.413 -11.166 20.501 1.00 82.31 292 PRO A N 1
ATOM 2320 C CA . PRO A 1 292 ? 6.608 -10.660 21.599 1.00 82.31 292 PRO A CA 1
ATOM 2321 C C . PRO A 1 292 ? 6.522 -11.661 22.757 1.00 82.31 292 PRO A C 1
ATOM 2323 O O . PRO A 1 292 ? 6.279 -12.849 22.543 1.00 82.31 292 PRO A O 1
ATOM 2326 N N . VAL A 1 293 ? 6.609 -11.164 23.992 1.00 80.75 293 VAL A N 1
ATOM 2327 C CA . VAL A 1 293 ? 6.227 -11.947 25.174 1.00 80.75 293 VAL A CA 1
ATOM 2328 C C . VAL A 1 293 ? 4.702 -11.964 25.275 1.00 80.75 293 VAL A C 1
ATOM 2330 O O . VAL A 1 293 ? 4.047 -10.916 25.358 1.00 80.75 293 VAL A O 1
ATOM 2333 N N . TYR A 1 294 ? 4.128 -13.166 25.241 1.00 79.06 294 TYR A N 1
ATOM 2334 C CA . TYR A 1 294 ? 2.711 -13.371 25.507 1.00 79.06 294 TYR A CA 1
ATOM 2335 C C . TYR A 1 294 ? 2.470 -13.360 27.019 1.00 79.06 294 TYR A C 1
ATOM 2337 O O . TYR A 1 294 ? 3.176 -14.025 27.776 1.00 79.06 294 TYR A O 1
ATOM 2345 N N . ALA A 1 295 ? 1.472 -12.603 27.456 1.00 80.25 295 ALA A N 1
ATOM 2346 C CA . ALA A 1 295 ? 1.091 -12.480 28.855 1.00 80.25 295 ALA A CA 1
ATOM 2347 C C . ALA A 1 295 ? -0.434 -12.555 28.933 1.00 80.25 295 ALA A C 1
ATOM 2349 O O . ALA A 1 295 ? -1.085 -11.876 28.142 1.00 80.25 295 ALA A O 1
ATOM 2350 N N . PRO A 1 296 ? -1.010 -13.352 29.847 1.00 80.38 296 PRO A N 1
ATOM 2351 C CA . PRO A 1 296 ? -2.456 -13.465 29.952 1.00 80.38 296 PRO A CA 1
ATOM 2352 C C . PRO A 1 296 ? -3.063 -12.093 30.247 1.00 80.38 296 PRO A C 1
ATOM 2354 O O . PRO A 1 296 ? -2.655 -11.401 31.186 1.00 80.38 296 PRO A O 1
ATOM 2357 N N . LEU A 1 297 ? -4.025 -11.713 29.412 1.00 84.06 297 LEU A N 1
ATOM 2358 C CA . LEU A 1 297 ? -4.812 -10.505 29.582 1.00 84.06 297 LEU A CA 1
ATOM 2359 C C . LEU A 1 297 ? -5.729 -10.672 30.797 1.00 84.06 297 LEU A C 1
ATOM 2361 O O . LEU A 1 297 ? -6.228 -11.764 31.071 1.00 84.06 297 LEU A O 1
ATOM 2365 N N . LYS A 1 298 ? -5.881 -9.597 31.569 1.00 82.31 298 LYS A N 1
ATOM 2366 C CA . LYS A 1 298 ? -6.696 -9.574 32.784 1.00 82.31 298 LYS A CA 1
ATOM 2367 C C . LYS A 1 298 ? -7.923 -8.721 32.544 1.00 82.31 298 LYS A C 1
ATOM 2369 O O . LYS A 1 298 ? -7.822 -7.692 31.874 1.00 82.31 298 LYS A O 1
ATOM 2374 N N . ASP A 1 299 ? -9.011 -9.108 33.193 1.00 81.88 299 ASP A N 1
ATOM 2375 C CA . ASP A 1 299 ? -10.183 -8.257 33.280 1.00 81.88 299 ASP A CA 1
ATOM 2376 C C . ASP A 1 299 ? -9.851 -6.970 34.044 1.00 81.88 299 ASP A C 1
ATOM 2378 O O . ASP A 1 299 ? -9.345 -7.004 35.173 1.00 81.88 299 ASP A O 1
ATOM 2382 N N . LEU A 1 300 ? -10.143 -5.832 33.427 1.00 80.38 300 LEU A N 1
ATOM 2383 C CA . LEU A 1 300 ? -9.963 -4.502 33.998 1.00 80.38 300 LEU A CA 1
ATOM 2384 C C . LEU A 1 300 ? -11.217 -4.032 34.743 1.00 80.38 300 LEU A C 1
ATOM 2386 O O . LEU A 1 300 ? -11.106 -3.268 35.705 1.00 80.38 300 LEU A O 1
ATOM 2390 N N . LEU A 1 301 ? -12.405 -4.474 34.317 1.00 77.69 301 LEU A N 1
ATOM 2391 C CA . LEU A 1 301 ? -13.689 -3.960 34.803 1.00 77.69 301 LEU A CA 1
ATOM 2392 C C . LEU A 1 301 ? -14.562 -5.007 35.505 1.00 77.69 301 LEU A C 1
ATOM 2394 O O . LEU A 1 301 ? -15.469 -4.610 36.242 1.00 77.69 301 LEU A O 1
ATOM 2398 N N . SER A 1 302 ? -14.301 -6.309 35.342 1.00 66.06 302 SER A N 1
ATOM 2399 C CA . SER A 1 302 ? -15.200 -7.377 35.828 1.00 66.06 302 SER A CA 1
ATOM 2400 C C . SER A 1 302 ? -15.470 -7.370 37.342 1.00 66.06 302 SER A C 1
ATOM 2402 O O . SER A 1 302 ? -16.508 -7.853 37.785 1.00 66.06 302 SER A O 1
ATOM 2404 N N . SER A 1 303 ? -14.601 -6.752 38.149 1.00 66.94 303 SER A N 1
ATOM 2405 C CA . SER A 1 303 ? -14.806 -6.594 39.600 1.00 66.94 303 SER A CA 1
ATOM 2406 C C . SER A 1 303 ? -15.710 -5.420 40.008 1.00 66.94 303 SER A C 1
ATOM 2408 O O . SER A 1 303 ? -16.121 -5.350 41.165 1.00 66.94 303 SER A O 1
ATOM 2410 N N . LYS A 1 304 ? -16.008 -4.484 39.096 1.00 69.69 304 LYS A N 1
ATOM 2411 C CA . LYS A 1 304 ? -16.693 -3.214 39.408 1.00 69.69 304 LYS A CA 1
ATOM 2412 C C . LYS A 1 304 ? -18.068 -3.050 38.764 1.00 69.69 304 LYS A C 1
ATOM 2414 O O . LYS A 1 304 ? -18.758 -2.088 39.091 1.00 69.69 304 LYS A O 1
ATOM 2419 N N . ALA A 1 305 ? -18.459 -3.928 37.845 1.00 75.81 305 ALA A N 1
ATOM 2420 C CA . ALA A 1 305 ? -19.653 -3.720 37.036 1.00 75.81 305 ALA A CA 1
ATOM 2421 C C . ALA A 1 305 ? -20.295 -5.033 36.580 1.00 75.81 305 ALA A C 1
ATOM 2423 O O . ALA A 1 305 ? -19.664 -6.088 36.567 1.00 75.81 305 ALA A O 1
ATOM 2424 N N . ASN A 1 306 ? -21.563 -4.947 36.175 1.00 81.38 306 ASN A N 1
ATOM 2425 C CA . ASN A 1 306 ? -22.296 -6.096 35.661 1.00 81.38 306 ASN A CA 1
ATOM 2426 C C . ASN A 1 306 ? -21.904 -6.355 34.198 1.00 81.38 306 ASN A C 1
ATOM 2428 O O . ASN A 1 306 ? -22.003 -5.427 33.384 1.00 81.38 306 ASN A O 1
ATOM 2432 N N . PRO A 1 307 ? -21.500 -7.587 33.838 1.00 86.94 307 PRO A N 1
ATOM 2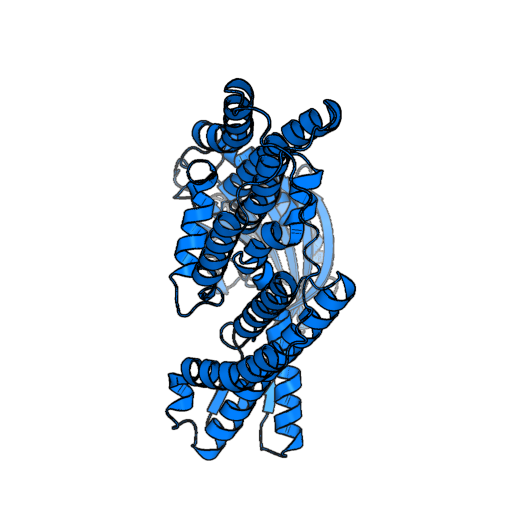433 C CA . PRO A 1 307 ? -21.196 -7.933 32.461 1.00 86.94 307 PRO A CA 1
ATOM 2434 C C . PRO A 1 307 ? -22.470 -7.919 31.618 1.00 86.94 307 PRO A C 1
ATOM 2436 O O . PRO A 1 307 ? -23.543 -8.330 32.067 1.00 86.94 307 PRO A O 1
ATOM 2439 N N . ILE A 1 308 ? -22.347 -7.464 30.376 1.00 91.31 308 ILE A N 1
ATOM 2440 C CA . ILE A 1 308 ? -23.447 -7.431 29.413 1.00 91.31 308 ILE A CA 1
ATOM 2441 C C . ILE A 1 308 ? -23.028 -8.093 28.096 1.00 91.31 308 ILE A C 1
ATOM 2443 O O . ILE A 1 308 ? -21.868 -8.020 27.700 1.00 91.31 308 ILE A O 1
ATOM 2447 N N . PRO A 1 309 ? -23.957 -8.725 27.362 1.00 90.88 309 PRO A N 1
ATOM 2448 C CA . PRO A 1 309 ? -23.683 -9.155 25.996 1.00 90.88 309 PRO A CA 1
ATOM 2449 C C . PRO A 1 309 ? -23.418 -7.960 25.071 1.00 90.88 309 PRO A C 1
ATOM 2451 O O . PRO A 1 309 ? -24.123 -6.952 25.155 1.00 90.88 309 PRO A O 1
ATOM 2454 N N . VAL A 1 310 ? -22.485 -8.112 24.122 1.00 88.31 310 VAL A N 1
ATOM 2455 C CA . VAL A 1 310 ? -22.145 -7.069 23.129 1.00 88.31 310 VAL A CA 1
ATOM 2456 C C . VAL A 1 310 ? -23.365 -6.592 22.331 1.00 88.31 310 VAL A C 1
ATOM 2458 O O . VAL A 1 310 ? -23.472 -5.419 21.994 1.00 88.31 310 VAL A O 1
ATOM 2461 N N . SER A 1 311 ? -24.347 -7.472 22.105 1.00 90.81 311 SER A N 1
ATOM 2462 C CA . SER A 1 311 ? -25.601 -7.162 21.404 1.00 90.81 311 SER A CA 1
ATOM 2463 C C . SER A 1 311 ? -26.462 -6.102 22.100 1.00 90.81 311 SER A C 1
ATOM 2465 O O . SER A 1 311 ? -27.366 -5.551 21.478 1.00 90.81 311 SER A O 1
ATOM 2467 N N . HIS A 1 312 ? -26.216 -5.823 23.383 1.00 91.62 312 HIS A N 1
ATOM 2468 C CA . HIS A 1 312 ? -26.932 -4.796 24.142 1.00 91.62 312 HIS A CA 1
ATOM 2469 C C . HIS A 1 312 ? -26.247 -3.423 24.113 1.00 91.62 312 HIS A C 1
ATOM 2471 O O . HIS A 1 312 ? -26.825 -2.460 24.634 1.00 91.62 312 HIS A O 1
ATOM 2477 N N . MET A 1 313 ? -25.059 -3.313 23.507 1.00 92.69 313 MET A N 1
ATOM 2478 C CA . MET A 1 313 ? -24.358 -2.039 23.353 1.00 92.69 313 MET A CA 1
ATOM 2479 C C . MET A 1 313 ? -25.200 -1.053 22.520 1.00 92.69 313 MET A C 1
ATOM 2481 O O . MET A 1 313 ? -25.835 -1.457 21.543 1.00 92.69 313 MET A O 1
ATOM 2485 N N . PRO A 1 314 ? -25.246 0.243 22.885 1.00 93.25 314 PRO A N 1
ATOM 2486 C CA . PRO A 1 314 ? -25.960 1.266 22.121 1.00 93.25 314 PRO A CA 1
ATOM 2487 C C . PRO A 1 314 ? -25.511 1.383 20.658 1.00 93.25 314 PRO A C 1
ATOM 2489 O O . PRO A 1 314 ? -26.354 1.567 19.780 1.00 93.25 314 PRO A O 1
ATOM 2492 N N . LEU A 1 315 ? -24.205 1.264 20.414 1.00 93.44 315 LEU A N 1
ATOM 2493 C CA . LEU A 1 315 ? -23.563 1.295 19.106 1.00 93.44 315 LEU A CA 1
ATOM 2494 C C . LEU A 1 315 ? -22.619 0.093 18.982 1.00 93.44 315 LEU A C 1
ATOM 2496 O O . LEU A 1 315 ? -21.643 -0.023 19.723 1.00 93.44 315 LEU A O 1
ATOM 2500 N N . LEU A 1 316 ? -22.886 -0.782 18.013 1.00 93.31 316 LEU A N 1
ATOM 2501 C CA . LEU A 1 316 ? -22.009 -1.910 17.702 1.00 93.31 316 LEU A CA 1
ATOM 2502 C C . LEU A 1 316 ? -20.790 -1.426 16.913 1.00 93.31 316 LEU A C 1
ATOM 2504 O O . LEU A 1 316 ? -20.926 -0.858 15.825 1.00 93.31 316 LEU A O 1
ATOM 2508 N N . LEU A 1 317 ? -19.599 -1.662 17.463 1.00 90.88 317 LEU A N 1
ATOM 2509 C CA . LEU A 1 317 ? -18.346 -1.281 16.825 1.00 90.88 317 LEU A CA 1
ATOM 2510 C C . LEU A 1 317 ? -17.879 -2.346 15.826 1.00 90.88 317 LEU A C 1
ATOM 2512 O O . LEU A 1 317 ? -17.886 -3.541 16.111 1.00 90.88 317 LEU A O 1
ATOM 2516 N N . THR A 1 318 ? -17.428 -1.906 14.653 1.00 88.44 318 THR A N 1
ATOM 2517 C CA . THR A 1 318 ? -16.829 -2.767 13.624 1.00 88.44 318 THR A CA 1
ATOM 2518 C C . THR A 1 318 ? -15.328 -2.885 13.864 1.00 88.44 318 THR A C 1
ATOM 2520 O O . THR A 1 318 ? -14.526 -2.171 13.255 1.00 88.44 318 THR A O 1
ATOM 2523 N N . LEU A 1 319 ? -14.953 -3.764 14.792 1.00 88.00 319 LEU A N 1
ATOM 2524 C CA . LEU A 1 319 ? -13.570 -3.982 15.210 1.00 88.00 319 LEU A CA 1
ATOM 2525 C C . LEU A 1 319 ? -13.034 -5.344 14.737 1.00 88.00 319 LEU A C 1
ATOM 2527 O O . LEU A 1 319 ? -13.795 -6.310 14.656 1.00 88.00 319 LEU A O 1
ATOM 2531 N N . PRO A 1 320 ? -11.729 -5.447 14.423 1.00 87.06 320 PRO A N 1
ATOM 2532 C CA . PRO A 1 320 ? -11.057 -6.733 14.255 1.00 87.06 320 PRO A CA 1
ATOM 2533 C C . PRO A 1 320 ? -11.162 -7.574 15.529 1.00 87.06 320 PRO A C 1
ATOM 2535 O O . PRO A 1 320 ? -11.271 -7.020 16.616 1.00 87.06 320 PRO A O 1
ATOM 2538 N N . THR A 1 321 ? -11.087 -8.899 15.410 1.00 85.88 321 THR A N 1
ATOM 2539 C CA . THR A 1 321 ? -11.193 -9.811 16.559 1.00 85.88 321 THR A CA 1
ATOM 2540 C C . THR A 1 321 ? -10.126 -9.492 17.616 1.00 85.88 321 THR A C 1
ATOM 2542 O O . THR A 1 321 ? -8.935 -9.667 17.323 1.00 85.88 321 THR A O 1
ATOM 2545 N N . PRO A 1 322 ? -10.514 -9.016 18.813 1.00 85.06 322 PRO A N 1
ATOM 2546 C CA . PRO A 1 322 ? -9.569 -8.718 19.877 1.00 85.06 322 PRO A CA 1
ATOM 2547 C C . PRO A 1 322 ? -9.069 -10.008 20.533 1.00 85.06 322 PRO A C 1
ATOM 2549 O O . PRO A 1 322 ? -9.683 -11.068 20.412 1.00 85.06 322 PRO A O 1
ATOM 2552 N N . ALA A 1 323 ? -7.948 -9.911 21.245 1.00 84.88 323 ALA A N 1
ATOM 2553 C CA . ALA A 1 323 ? -7.444 -11.016 22.057 1.00 84.88 323 ALA A CA 1
ATOM 2554 C C . ALA A 1 323 ? -8.301 -11.216 23.318 1.00 84.88 323 ALA A C 1
ATOM 2556 O O . ALA A 1 323 ? -8.459 -12.343 23.779 1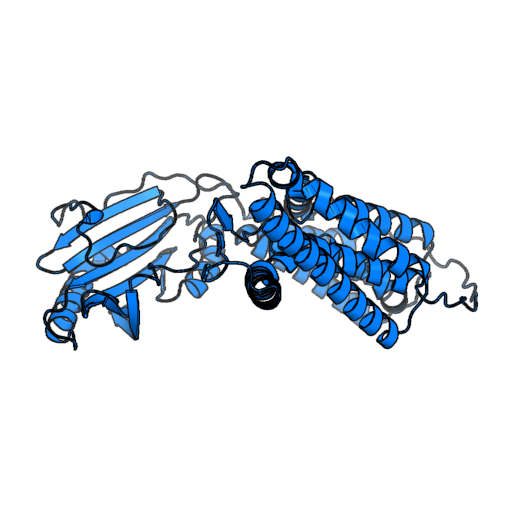.00 84.88 323 ALA A O 1
ATOM 2557 N N . HIS A 1 324 ? -8.862 -10.128 23.851 1.00 89.75 324 HIS A N 1
ATOM 2558 C CA . HIS A 1 324 ? -9.811 -10.134 24.962 1.00 89.75 324 HIS A CA 1
ATOM 2559 C C . HIS A 1 324 ? -10.758 -8.938 24.839 1.00 89.75 324 HIS A C 1
ATOM 2561 O O . HIS A 1 324 ? -10.324 -7.860 24.431 1.00 89.75 324 HIS A O 1
ATOM 2567 N N . SER A 1 325 ? -12.033 -9.109 25.184 1.00 90.31 325 SER A N 1
ATOM 2568 C CA . SER A 1 325 ? -13.024 -8.026 25.166 1.00 90.31 325 SER A CA 1
ATOM 2569 C C . SER A 1 325 ? -13.896 -8.066 26.412 1.00 90.31 325 SER A C 1
ATOM 2571 O O . SER A 1 325 ? -14.466 -9.111 26.730 1.00 90.31 325 SER A O 1
ATOM 2573 N N . GLU A 1 326 ? -14.067 -6.920 27.058 1.00 91.44 326 GLU A N 1
ATOM 2574 C CA . GLU A 1 326 ? -14.955 -6.748 28.204 1.00 91.44 326 GLU A CA 1
ATOM 2575 C C . GLU A 1 326 ? -16.093 -5.796 27.852 1.00 91.44 326 GLU A C 1
ATOM 2577 O O . GLU A 1 326 ? -15.867 -4.713 27.313 1.00 91.44 326 GLU A O 1
ATOM 2582 N N . HIS A 1 327 ? -17.315 -6.182 28.214 1.00 92.88 327 HIS A N 1
ATOM 2583 C CA . HIS A 1 327 ? -18.511 -5.366 28.042 1.00 92.88 327 HIS A CA 1
ATOM 2584 C C . HIS A 1 327 ? -19.258 -5.301 29.368 1.00 92.88 327 HIS A C 1
ATOM 2586 O O . HIS A 1 327 ? -19.707 -6.329 29.881 1.00 92.88 327 HIS A O 1
ATOM 2592 N N . VAL A 1 328 ? -19.401 -4.105 29.930 1.00 91.81 328 VAL A N 1
ATOM 2593 C CA . VAL A 1 328 ? -20.064 -3.907 31.223 1.00 91.81 328 VAL A CA 1
ATOM 2594 C C . VAL A 1 328 ? -20.986 -2.695 31.202 1.00 91.81 328 VAL A C 1
ATOM 2596 O O . VAL A 1 328 ? -20.865 -1.812 30.351 1.00 91.81 328 VAL A O 1
ATOM 2599 N N . ARG A 1 329 ? -21.904 -2.633 32.165 1.00 90.94 329 ARG A N 1
ATOM 2600 C CA . ARG A 1 329 ? -22.773 -1.471 32.379 1.00 90.94 329 ARG A CA 1
ATOM 2601 C C . ARG A 1 329 ? -22.591 -0.905 33.786 1.00 90.94 329 ARG A C 1
ATOM 2603 O O . ARG A 1 329 ? -22.646 -1.655 34.761 1.00 90.94 329 ARG A O 1
ATOM 2610 N N . ILE A 1 330 ? -22.420 0.414 33.864 1.00 87.94 330 ILE A N 1
ATOM 2611 C CA . ILE A 1 330 ? -22.391 1.207 35.100 1.00 87.94 330 ILE A CA 1
ATOM 2612 C C . ILE A 1 330 ? -23.444 2.305 34.943 1.00 87.94 330 ILE A C 1
ATOM 2614 O O . ILE A 1 330 ? -23.322 3.157 34.063 1.00 87.94 330 ILE A O 1
ATOM 2618 N N . ASP A 1 331 ? -24.493 2.256 35.761 1.00 86.12 331 ASP A N 1
ATOM 2619 C CA . ASP A 1 331 ? -25.669 3.127 35.650 1.00 86.12 331 ASP A CA 1
ATOM 2620 C C . ASP A 1 331 ? -26.267 3.104 34.225 1.00 86.12 331 ASP A C 1
ATOM 2622 O O . ASP A 1 331 ? -26.670 2.048 33.728 1.00 86.12 331 ASP A O 1
ATOM 2626 N N . GLU A 1 332 ? -26.296 4.245 33.533 1.00 87.50 332 GLU A N 1
ATOM 2627 C CA . GLU A 1 332 ? -26.741 4.370 32.136 1.00 87.50 332 GLU A CA 1
ATOM 2628 C C . GLU A 1 332 ? -25.587 4.356 31.115 1.00 87.50 332 GLU A C 1
ATOM 2630 O O . GLU A 1 332 ? -25.814 4.476 29.910 1.00 87.50 332 GLU A O 1
ATOM 2635 N N . THR A 1 333 ? -24.346 4.172 31.576 1.00 91.31 333 THR A N 1
ATOM 2636 C CA . THR A 1 333 ? -23.154 4.135 30.720 1.00 91.31 333 THR A CA 1
ATOM 2637 C C . THR A 1 333 ? -22.738 2.694 30.429 1.00 91.31 333 THR A C 1
ATOM 2639 O O . THR A 1 333 ? -22.574 1.860 31.321 1.00 91.31 333 THR A O 1
ATOM 2642 N N . TYR A 1 334 ? -22.544 2.408 29.148 1.00 93.50 334 TYR A N 1
ATOM 2643 C CA . TYR A 1 334 ? -22.092 1.131 28.612 1.00 93.50 334 TYR A CA 1
ATOM 2644 C C . TYR A 1 334 ? -20.601 1.242 28.309 1.00 93.50 334 TYR A C 1
ATOM 2646 O O . TYR A 1 334 ? -20.179 2.190 27.650 1.00 93.50 334 TYR A O 1
ATOM 2654 N N . LEU A 1 335 ? -19.802 0.295 28.784 1.00 92.94 335 LEU A N 1
ATOM 2655 C CA . LEU A 1 335 ? -18.358 0.286 28.591 1.00 92.94 335 LEU A CA 1
ATOM 2656 C C . LEU A 1 335 ? -17.951 -0.938 27.790 1.00 92.94 335 LEU A C 1
ATOM 2658 O O . LEU A 1 335 ? -18.337 -2.056 28.121 1.00 92.94 335 LEU A O 1
ATOM 2662 N N . GLN A 1 336 ? -17.134 -0.701 26.774 1.00 93.12 336 GLN A N 1
ATOM 2663 C CA . GLN A 1 336 ? -16.471 -1.714 25.975 1.00 93.12 336 GLN A CA 1
ATOM 2664 C C . GLN A 1 336 ? -14.962 -1.473 26.021 1.00 93.12 336 GLN A C 1
ATOM 2666 O O . GLN A 1 336 ? -14.496 -0.373 25.705 1.00 93.12 336 GLN A O 1
ATOM 2671 N N . ILE A 1 337 ? -14.212 -2.497 26.424 1.00 92.56 337 ILE A N 1
ATOM 2672 C CA . ILE A 1 337 ? -12.752 -2.517 26.349 1.00 92.56 337 ILE A CA 1
ATOM 2673 C C . ILE A 1 337 ? -12.340 -3.658 25.435 1.00 92.56 337 ILE A C 1
ATOM 2675 O O . ILE A 1 337 ? -12.590 -4.817 25.750 1.00 92.56 337 ILE A O 1
ATOM 2679 N N . ASP A 1 338 ? -11.648 -3.331 24.351 1.00 92.56 338 ASP A N 1
ATOM 2680 C CA . ASP A 1 338 ? -11.061 -4.315 23.446 1.00 92.56 338 ASP A CA 1
ATOM 2681 C C . ASP A 1 338 ? -9.543 -4.301 23.592 1.00 92.56 338 ASP A C 1
ATOM 2683 O O . ASP A 1 338 ? -8.891 -3.283 23.343 1.00 92.56 338 ASP A O 1
ATOM 2687 N N . GLN A 1 339 ? -8.973 -5.434 23.990 1.00 91.88 339 GLN A N 1
ATOM 2688 C CA . GLN A 1 339 ? -7.545 -5.606 24.215 1.00 91.88 339 GLN A CA 1
ATOM 2689 C C . GLN A 1 339 ? -6.926 -6.446 23.093 1.00 91.88 339 GLN A C 1
ATOM 2691 O O . GLN A 1 339 ? -7.399 -7.530 22.743 1.00 91.88 339 GLN A O 1
ATOM 2696 N N . TYR A 1 340 ? -5.821 -5.954 22.548 1.00 91.50 340 TYR A N 1
ATOM 2697 C CA . TYR A 1 340 ? -5.057 -6.571 21.473 1.00 91.50 340 TYR A CA 1
ATOM 2698 C C . TYR A 1 340 ? -3.629 -6.824 21.942 1.00 91.50 340 TYR A C 1
ATOM 2700 O O . TYR A 1 340 ? -3.008 -5.987 22.603 1.00 91.50 340 TYR A O 1
ATOM 2708 N N . GLN A 1 341 ? -3.094 -7.976 21.555 1.00 90.25 341 GLN A N 1
ATOM 2709 C CA . GLN A 1 341 ? -1.725 -8.382 21.838 1.00 90.25 341 GLN A CA 1
ATOM 2710 C C . GLN A 1 341 ? -1.192 -9.194 20.663 1.00 90.25 341 GLN A C 1
ATOM 2712 O O . GLN A 1 341 ? -1.932 -9.964 20.053 1.00 90.25 341 GLN A O 1
ATOM 2717 N N . ARG A 1 342 ? 0.094 -9.036 20.338 1.00 87.88 342 ARG A N 1
ATOM 2718 C CA . ARG A 1 342 ? 0.734 -9.855 19.297 1.00 87.88 342 ARG A CA 1
ATOM 2719 C C . ARG A 1 342 ? 1.084 -11.224 19.863 1.00 87.88 342 ARG A C 1
ATOM 2721 O O . ARG A 1 342 ? 1.693 -11.289 20.932 1.00 87.88 342 ARG A O 1
ATOM 2728 N N . ALA A 1 343 ? 0.773 -12.285 19.126 1.00 83.62 343 ALA A N 1
ATOM 2729 C CA . ALA A 1 343 ? 1.245 -13.636 19.418 1.00 83.62 343 ALA A CA 1
ATOM 2730 C C . ALA A 1 343 ? 2.536 -13.959 18.643 1.00 83.62 343 ALA A C 1
ATOM 2732 O O . ALA A 1 343 ? 3.375 -14.716 19.124 1.00 83.62 343 ALA A O 1
ATOM 2733 N N . ALA A 1 344 ? 2.726 -13.351 17.470 1.00 82.75 344 ALA A N 1
ATOM 2734 C CA . ALA A 1 344 ? 3.883 -13.539 16.602 1.00 82.75 344 ALA A CA 1
ATOM 2735 C C . ALA A 1 344 ? 4.486 -12.211 16.111 1.00 82.75 344 ALA A C 1
ATOM 2737 O O . ALA A 1 344 ? 3.879 -11.139 16.176 1.00 82.75 344 ALA A O 1
ATOM 2738 N N . LYS A 1 345 ? 5.705 -12.283 15.558 1.00 76.94 345 LYS A N 1
ATOM 2739 C CA . LYS A 1 345 ? 6.431 -11.116 15.027 1.00 76.94 345 LYS A CA 1
ATOM 2740 C C . LYS A 1 345 ? 5.681 -10.438 13.868 1.00 76.94 345 LYS A C 1
ATOM 2742 O O . LYS A 1 345 ? 5.703 -9.214 13.782 1.00 76.94 345 LYS A O 1
ATOM 2747 N N . GLN A 1 346 ? 4.979 -11.198 13.029 1.00 75.50 346 GLN A N 1
ATOM 2748 C CA . GLN A 1 346 ? 4.173 -10.643 11.934 1.00 75.50 346 GLN A CA 1
ATOM 2749 C C . GLN A 1 346 ? 2.835 -10.016 12.368 1.00 75.50 346 GLN A C 1
ATOM 2751 O O . GLN A 1 346 ? 2.171 -9.370 11.554 1.00 75.50 346 GLN A O 1
ATOM 2756 N N . ASP A 1 347 ? 2.414 -10.196 13.623 1.00 80.94 347 ASP A N 1
ATOM 2757 C CA . ASP A 1 347 ? 1.122 -9.682 14.069 1.00 80.94 347 ASP A CA 1
ATOM 2758 C C . ASP A 1 347 ? 1.188 -8.167 14.266 1.00 80.94 347 ASP A C 1
ATOM 2760 O O . ASP A 1 347 ? 2.179 -7.608 14.748 1.00 80.94 347 ASP A O 1
ATOM 2764 N N . LYS A 1 348 ? 0.096 -7.482 13.926 1.00 84.88 348 LYS A N 1
ATOM 2765 C CA . LYS A 1 348 ? -0.030 -6.033 14.107 1.00 84.88 348 LYS A CA 1
ATOM 2766 C C . LYS A 1 348 ? -0.442 -5.734 15.547 1.00 84.88 348 LYS A C 1
ATOM 2768 O O . LYS A 1 348 ? -1.507 -6.166 15.964 1.00 84.88 348 LYS A O 1
ATOM 2773 N N . LEU A 1 349 ? 0.354 -4.934 16.265 1.00 88.75 349 LEU A N 1
ATOM 2774 C CA . LEU A 1 349 ? -0.002 -4.477 17.617 1.00 88.75 349 LEU A CA 1
ATOM 2775 C C . LEU A 1 349 ? -1.246 -3.582 17.598 1.00 88.75 349 LEU A C 1
ATOM 2777 O O . LEU A 1 349 ? -2.229 -3.856 18.271 1.00 88.75 349 LEU A O 1
ATOM 2781 N N . VAL A 1 350 ? -1.201 -2.524 16.785 1.00 91.38 350 VAL A N 1
ATOM 2782 C CA . VAL A 1 350 ? -2.365 -1.676 16.517 1.00 91.38 350 VAL A CA 1
ATOM 2783 C C . VAL A 1 350 ? -3.005 -2.177 15.222 1.00 91.38 350 VAL A C 1
ATOM 2785 O O . VAL A 1 350 ? -2.375 -2.069 14.158 1.00 91.38 350 VAL A O 1
ATOM 2788 N N . PRO A 1 351 ? -4.207 -2.764 15.258 1.00 88.31 351 PRO A N 1
ATOM 2789 C CA . PRO A 1 351 ? -4.832 -3.312 14.068 1.00 88.31 351 PRO A CA 1
ATOM 2790 C C . PRO A 1 351 ? -5.249 -2.201 13.095 1.00 88.31 351 PRO A C 1
ATOM 2792 O O . PRO A 1 351 ? -5.359 -1.026 13.447 1.00 88.31 351 PRO A O 1
ATOM 2795 N N . TYR A 1 352 ? -5.451 -2.567 11.829 1.00 84.75 352 TYR A N 1
ATOM 2796 C CA . TYR A 1 352 ? -6.015 -1.636 10.856 1.00 84.75 352 TYR A CA 1
ATOM 2797 C C . TYR A 1 352 ? -7.529 -1.560 11.057 1.00 84.75 352 TYR A C 1
ATOM 2799 O O . TYR A 1 352 ? -8.208 -2.579 10.976 1.00 84.75 352 TYR A O 1
ATOM 2807 N N . ILE A 1 353 ? -8.043 -0.355 11.297 1.00 87.12 353 ILE A N 1
ATOM 2808 C CA . ILE A 1 353 ? -9.472 -0.094 11.470 1.00 87.12 353 ILE A CA 1
ATOM 2809 C C . ILE A 1 353 ? -9.857 0.964 10.438 1.00 87.12 353 ILE A C 1
ATOM 2811 O O . ILE A 1 353 ? -9.495 2.131 10.572 1.00 87.12 353 ILE A O 1
ATOM 2815 N N . ALA A 1 354 ? -10.555 0.550 9.378 1.00 77.50 354 ALA A N 1
ATOM 2816 C CA . ALA A 1 354 ? -10.997 1.468 8.327 1.00 77.50 354 ALA A CA 1
ATOM 2817 C C . ALA A 1 354 ? -12.104 2.407 8.831 1.00 77.50 354 ALA A C 1
ATOM 2819 O O . ALA A 1 354 ? -12.071 3.615 8.592 1.00 77.50 354 ALA A O 1
ATOM 2820 N N . ARG A 1 355 ? -13.091 1.835 9.530 1.00 82.06 355 ARG A N 1
ATOM 2821 C CA . ARG A 1 355 ? -14.196 2.530 10.195 1.00 82.06 355 ARG A CA 1
ATOM 2822 C C . ARG A 1 355 ? -14.559 1.772 11.463 1.00 82.06 355 ARG A C 1
ATOM 2824 O O . ARG A 1 355 ? -14.508 0.549 11.476 1.00 82.06 355 ARG A O 1
ATOM 2831 N N . LEU A 1 356 ? -14.911 2.516 12.505 1.00 86.06 356 LEU A N 1
ATOM 2832 C CA . LEU A 1 356 ? -15.299 1.972 13.809 1.00 86.06 356 LEU A CA 1
ATOM 2833 C C . LEU A 1 356 ? -16.786 1.621 13.898 1.00 86.06 356 LEU A C 1
ATOM 2835 O O . LEU A 1 356 ? -17.182 0.950 14.838 1.00 86.06 356 LEU A O 1
ATOM 2839 N N . TYR A 1 357 ? -17.605 2.092 12.959 1.00 89.50 357 TYR A N 1
ATOM 2840 C CA . TYR A 1 357 ? -19.053 1.930 12.982 1.00 89.50 357 TYR A CA 1
ATOM 2841 C C . TYR A 1 357 ? -19.601 1.642 11.581 1.00 89.50 357 TYR A C 1
ATOM 2843 O O . TYR A 1 357 ? -19.001 2.026 10.568 1.00 89.50 357 TYR A O 1
ATOM 2851 N N . ASN A 1 358 ? -20.784 1.025 11.530 1.00 88.75 358 ASN A N 1
ATOM 2852 C CA . ASN A 1 358 ? -21.515 0.798 10.290 1.00 88.75 358 ASN A CA 1
ATOM 2853 C C . ASN A 1 358 ? -22.105 2.118 9.760 1.00 88.75 358 ASN A C 1
ATOM 2855 O O . ASN A 1 358 ? -23.112 2.622 10.260 1.00 88.75 358 ASN A O 1
ATOM 2859 N N . ASN A 1 359 ? -21.500 2.673 8.709 1.00 86.06 359 ASN A N 1
ATOM 2860 C CA . ASN A 1 359 ? -21.950 3.921 8.092 1.00 86.06 359 ASN A CA 1
ATOM 2861 C C . ASN A 1 359 ? -23.204 3.765 7.218 1.00 86.06 359 ASN A C 1
ATOM 2863 O O . ASN A 1 359 ? -23.661 4.764 6.657 1.00 86.06 359 ASN A O 1
ATOM 2867 N N . GLN A 1 360 ? -23.733 2.552 7.033 1.00 86.06 360 GLN A N 1
ATOM 2868 C CA . GLN A 1 360 ? -25.051 2.341 6.432 1.00 86.06 360 GLN A CA 1
ATOM 2869 C C . GLN A 1 360 ? -26.151 2.657 7.449 1.00 86.06 360 GLN A C 1
ATOM 2871 O O . GLN A 1 360 ? -27.115 3.325 7.084 1.00 86.06 360 GLN A O 1
ATOM 2876 N N . GLU A 1 361 ? -25.948 2.301 8.719 1.00 88.06 361 GLU A N 1
ATOM 2877 C CA . GLU A 1 361 ? -26.920 2.471 9.810 1.00 88.06 361 GLU A CA 1
ATOM 2878 C C . GLU A 1 361 ? -26.753 3.781 10.585 1.00 88.06 361 GLU A C 1
ATOM 2880 O O . GLU A 1 361 ? -27.744 4.386 10.994 1.00 88.06 361 GLU A O 1
ATOM 2885 N N . TRP A 1 362 ? -25.515 4.246 10.761 1.00 92.81 362 TRP A N 1
ATOM 2886 C CA . TRP A 1 362 ? -25.194 5.385 11.619 1.00 92.81 362 TRP A CA 1
ATOM 2887 C C . TRP A 1 362 ? -24.554 6.538 10.846 1.00 92.81 362 TRP A C 1
ATOM 2889 O O . TRP A 1 362 ? -23.817 6.343 9.874 1.00 92.81 362 TRP A O 1
ATOM 2899 N N . THR A 1 363 ? -24.817 7.757 11.307 1.00 92.75 363 THR A N 1
ATOM 2900 C CA . THR A 1 363 ? -24.156 8.990 10.868 1.00 92.75 363 THR A CA 1
ATOM 2901 C C . THR A 1 363 ? -23.482 9.656 12.054 1.00 92.75 363 THR A C 1
ATOM 2903 O O . THR A 1 363 ? -24.125 9.888 13.074 1.00 92.75 363 THR A O 1
ATOM 2906 N N . LEU A 1 364 ? -22.198 9.980 11.915 1.00 93.50 364 LEU A N 1
ATOM 2907 C CA . LEU A 1 364 ? -21.493 10.835 12.865 1.00 93.50 364 LEU A CA 1
ATOM 2908 C C . LEU A 1 364 ? -21.914 12.292 12.620 1.00 93.50 364 LEU A C 1
ATOM 2910 O O . LEU A 1 364 ? -21.661 12.808 11.532 1.00 93.50 364 LEU A O 1
ATOM 2914 N N . GLU A 1 365 ? -22.551 12.928 13.603 1.00 92.00 365 GLU A N 1
ATOM 2915 C CA . GLU A 1 365 ? -23.000 14.326 13.505 1.00 92.00 365 GLU A CA 1
ATOM 2916 C C . GLU A 1 365 ? -21.983 15.298 14.107 1.00 92.00 365 GLU A C 1
ATOM 2918 O O . GLU A 1 365 ? -21.673 16.320 13.499 1.00 92.00 365 GLU A O 1
ATOM 2923 N N . GLU A 1 366 ? -21.413 14.952 15.261 1.00 92.88 366 GLU A N 1
ATOM 2924 C CA . GLU A 1 366 ? -20.461 15.804 15.969 1.00 92.88 366 GLU A CA 1
ATOM 2925 C C . GLU A 1 366 ? -19.254 14.999 16.454 1.00 92.88 366 GLU A C 1
ATOM 2927 O O . GLU A 1 366 ? -19.363 13.827 16.831 1.00 92.88 366 GLU A O 1
ATOM 2932 N N . ARG A 1 367 ? -18.080 15.636 16.432 1.00 93.75 367 ARG A N 1
ATOM 2933 C CA . ARG A 1 367 ? -16.832 15.094 16.968 1.00 93.75 367 ARG A CA 1
ATOM 2934 C C . ARG A 1 367 ? -16.047 16.201 17.659 1.00 93.75 367 ARG A C 1
ATOM 2936 O O . ARG A 1 367 ? -15.735 17.212 17.033 1.00 93.75 367 ARG A O 1
ATOM 2943 N N . GLN A 1 368 ? -15.651 15.953 18.900 1.00 93.62 368 GLN A N 1
ATOM 2944 C CA . GLN A 1 368 ? -14.853 16.870 19.701 1.00 93.62 368 GLN A CA 1
ATOM 2945 C C . GLN A 1 368 ? -13.767 16.109 20.471 1.00 93.62 368 GLN A C 1
ATOM 2947 O O . GLN A 1 368 ? -14.052 15.112 21.130 1.00 93.62 368 GLN A O 1
ATOM 2952 N N . THR A 1 369 ? -12.528 16.601 20.443 1.00 93.25 369 THR A N 1
ATOM 2953 C CA . THR A 1 369 ? -11.482 16.122 21.360 1.00 93.25 369 THR A CA 1
ATOM 2954 C C . THR A 1 369 ? -11.694 16.743 22.736 1.00 93.25 369 THR A C 1
ATOM 2956 O O . THR A 1 369 ? -11.861 17.959 22.856 1.00 93.25 369 THR A O 1
ATOM 2959 N N . ILE A 1 370 ? -11.661 15.916 23.776 1.00 92.00 370 ILE A N 1
ATOM 2960 C CA . ILE A 1 370 ? -11.742 16.339 25.170 1.00 92.00 370 ILE A CA 1
ATOM 2961 C C . ILE A 1 370 ? -10.560 15.789 25.972 1.00 92.00 370 ILE A C 1
ATOM 2963 O O . ILE A 1 370 ? -10.055 14.699 25.703 1.00 92.00 370 ILE A O 1
ATOM 2967 N N . SER A 1 371 ? -10.144 16.545 26.987 1.00 89.88 371 SER A N 1
ATOM 2968 C CA . SER A 1 371 ? -9.084 16.146 27.912 1.00 89.88 371 SER A CA 1
ATOM 2969 C C . SER A 1 371 ? -9.699 15.722 29.242 1.00 89.88 371 SER A C 1
ATOM 2971 O O . SER A 1 371 ? -10.367 16.518 29.902 1.00 89.88 371 SER A O 1
ATOM 2973 N N . LEU A 1 372 ? -9.451 14.482 29.647 1.00 86.50 372 LEU A N 1
ATOM 2974 C CA . LEU A 1 372 ? -9.853 13.901 30.926 1.00 86.50 372 LEU A CA 1
ATOM 2975 C C . LEU A 1 372 ? -8.585 13.680 31.750 1.00 86.50 372 LEU A C 1
ATOM 2977 O O . LEU A 1 372 ? -7.938 12.638 31.649 1.00 86.50 372 LEU A O 1
ATOM 2981 N N . GLY A 1 373 ? -8.169 14.715 32.489 1.00 84.44 373 GLY A N 1
ATOM 2982 C CA . GLY A 1 373 ? -6.846 14.804 33.123 1.00 84.44 373 GLY A CA 1
ATOM 2983 C C . GLY A 1 373 ? -5.718 14.494 32.135 1.00 84.44 373 GLY A C 1
ATOM 2984 O O . GLY A 1 373 ? -5.493 15.277 31.215 1.00 84.44 373 GLY A O 1
ATOM 2985 N N . ALA A 1 374 ? -5.030 13.359 32.307 1.00 82.25 374 ALA A N 1
ATOM 2986 C CA . ALA A 1 374 ? -3.949 12.917 31.415 1.00 82.25 374 ALA A CA 1
ATOM 2987 C C . ALA A 1 374 ? -4.422 12.206 30.127 1.00 82.25 374 ALA A C 1
ATOM 2989 O O . ALA A 1 374 ? -3.604 11.941 29.247 1.00 82.25 374 ALA A O 1
ATOM 2990 N N . ILE A 1 375 ? -5.712 11.879 30.007 1.00 85.88 375 ILE A N 1
ATOM 2991 C CA . ILE A 1 375 ? -6.275 11.136 28.874 1.00 85.88 375 ILE A CA 1
ATOM 2992 C C . ILE A 1 375 ? -6.806 12.114 27.826 1.00 85.88 375 ILE A C 1
ATOM 2994 O O . ILE A 1 375 ? -7.661 12.945 28.125 1.00 85.88 375 ILE A O 1
ATOM 2998 N N . GLN A 1 376 ? -6.339 11.986 26.585 1.00 90.00 376 GLN A N 1
ATOM 2999 C CA . GLN A 1 376 ? -6.970 12.625 25.428 1.00 90.00 376 GLN A CA 1
ATOM 3000 C C . GLN A 1 376 ? -7.987 11.655 24.827 1.00 90.00 376 GLN A C 1
ATOM 3002 O O . GLN A 1 376 ? -7.621 10.540 24.454 1.00 90.00 376 GLN A O 1
ATOM 3007 N N . ALA A 1 377 ? -9.248 12.072 24.725 1.00 92.56 377 ALA A N 1
ATOM 3008 C CA . ALA A 1 377 ? -10.338 11.235 24.235 1.00 92.56 377 ALA A CA 1
ATOM 3009 C C . ALA A 1 377 ? -11.198 11.956 23.187 1.00 92.56 377 ALA A C 1
ATOM 3011 O O . ALA A 1 377 ? -11.335 13.178 23.189 1.00 92.56 377 ALA A O 1
ATOM 3012 N N . GLN A 1 378 ? -11.796 11.186 22.282 1.00 94.69 378 GLN A N 1
ATOM 3013 C CA . GLN A 1 378 ? -12.756 11.645 21.282 1.00 94.69 378 GLN A CA 1
ATOM 3014 C C . GLN A 1 378 ? -14.178 11.479 21.811 1.00 94.69 378 GLN A C 1
ATOM 3016 O O . GLN A 1 378 ? -14.636 10.352 21.994 1.00 94.69 378 GLN A O 1
ATOM 3021 N N . LEU A 1 379 ? -14.891 12.588 21.991 1.00 95.06 379 LEU A N 1
ATOM 3022 C CA . LEU A 1 379 ? -16.335 12.605 22.189 1.00 95.06 379 LEU A CA 1
ATOM 3023 C C . LEU A 1 379 ? -17.029 12.679 20.824 1.00 95.06 379 LEU A C 1
ATOM 3025 O O . LEU A 1 379 ? -16.714 13.535 19.996 1.00 95.06 379 LEU A O 1
ATOM 3029 N N . GLN A 1 380 ? -17.948 11.759 20.569 1.00 95.00 380 GLN A N 1
ATOM 3030 C CA . GLN A 1 380 ? -18.575 11.547 19.270 1.00 95.00 380 GLN A CA 1
ATOM 3031 C C . GLN A 1 380 ? -20.077 11.348 19.439 1.00 95.00 380 GLN A C 1
ATOM 3033 O O . GLN A 1 380 ? -20.503 10.500 20.223 1.00 95.00 380 GLN A O 1
ATOM 3038 N N . GLN A 1 381 ? -20.873 12.089 18.672 1.00 95.38 381 GLN A N 1
ATOM 3039 C CA . GLN A 1 381 ? -22.324 11.933 18.634 1.00 95.38 381 GLN A CA 1
ATOM 3040 C C . GLN A 1 381 ? -22.744 11.233 17.343 1.00 95.38 381 GLN A C 1
ATOM 3042 O O . GLN A 1 381 ? -22.486 11.712 16.234 1.00 95.38 381 GLN A O 1
ATOM 3047 N N . TYR A 1 382 ? -23.421 10.102 17.500 1.00 95.06 382 TYR A N 1
ATOM 3048 C CA . TYR A 1 382 ? -23.940 9.287 16.415 1.00 95.06 382 TYR A CA 1
ATOM 3049 C C . TYR A 1 382 ? -25.460 9.355 16.371 1.00 95.06 382 TYR A C 1
ATOM 3051 O O . TYR A 1 382 ? -26.122 9.276 17.404 1.00 95.06 382 TYR A O 1
ATOM 3059 N N . ARG A 1 383 ? -26.014 9.417 15.162 1.00 94.88 383 ARG A N 1
ATOM 3060 C CA . ARG A 1 383 ? -27.449 9.300 14.905 1.00 94.88 383 ARG A CA 1
ATOM 3061 C C . ARG A 1 383 ? -27.744 8.060 14.075 1.00 94.88 383 ARG A C 1
ATOM 3063 O O . ARG A 1 383 ? -27.094 7.813 13.059 1.00 94.88 383 ARG A O 1
ATOM 3070 N N . HIS A 1 384 ? -28.746 7.296 14.485 1.00 94.00 384 HIS A N 1
ATOM 3071 C CA . HIS A 1 384 ? -29.237 6.153 13.728 1.00 94.00 384 HIS A CA 1
ATOM 3072 C C . HIS A 1 384 ? -30.142 6.629 12.590 1.00 94.00 384 HIS A C 1
ATOM 3074 O O . HIS A 1 384 ? -31.152 7.298 12.831 1.00 94.00 384 HIS A O 1
ATOM 3080 N N . LYS A 1 385 ? -29.826 6.257 11.348 1.00 90.94 385 LYS A N 1
ATOM 3081 C CA . LYS A 1 385 ? -30.499 6.792 10.155 1.00 90.94 385 LYS A CA 1
ATOM 3082 C C . LYS A 1 385 ? -31.984 6.449 10.075 1.00 90.94 385 LYS A C 1
ATOM 3084 O O . LYS A 1 385 ? -32.756 7.282 9.617 1.00 90.94 385 LYS A O 1
ATOM 3089 N N . SER A 1 386 ? -32.393 5.256 10.516 1.00 89.00 386 SER A N 1
ATOM 3090 C CA . SER A 1 386 ? -33.795 4.820 10.401 1.00 89.00 386 SER A CA 1
ATOM 3091 C C . SER A 1 386 ? -34.651 5.126 11.628 1.00 89.00 386 SER A C 1
ATOM 3093 O O . SER A 1 386 ? -35.854 5.309 11.501 1.00 89.00 386 SER A O 1
ATOM 3095 N N . SER A 1 387 ? -34.049 5.181 12.818 1.00 89.31 387 SER A N 1
ATOM 3096 C CA . SER A 1 387 ? -34.796 5.328 14.077 1.00 89.31 387 SER A CA 1
ATOM 3097 C C . SER A 1 387 ? -34.693 6.731 14.663 1.00 89.31 387 SER A C 1
ATOM 3099 O O . SER A 1 387 ? -35.431 7.053 15.587 1.00 89.31 387 SER A O 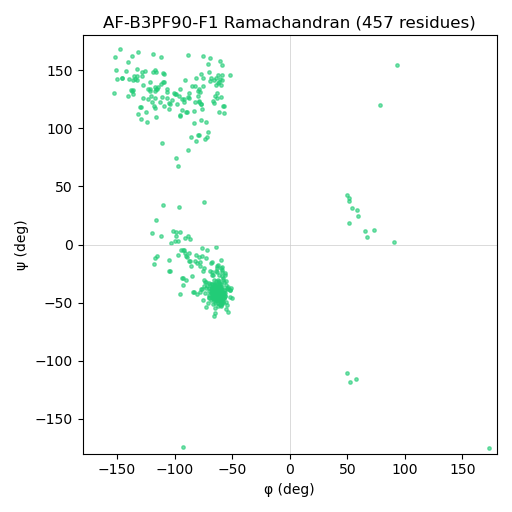1
ATOM 3101 N N . GLY A 1 388 ? -33.764 7.553 14.162 1.00 86.50 388 GLY A N 1
ATOM 3102 C CA . GLY A 1 388 ? -33.497 8.891 14.683 1.00 86.50 388 GLY A CA 1
ATOM 3103 C C . GLY A 1 388 ? -32.892 8.910 16.088 1.00 86.50 388 GLY A C 1
ATOM 3104 O O . GLY A 1 388 ? -32.751 9.986 16.654 1.00 86.50 388 GLY A O 1
ATOM 3105 N N . ARG A 1 389 ? -32.541 7.749 16.656 1.00 92.31 389 ARG A N 1
ATOM 3106 C CA . ARG A 1 389 ? -31.941 7.641 17.991 1.00 92.31 389 ARG A CA 1
ATOM 3107 C C . ARG A 1 389 ? -30.522 8.190 17.994 1.00 92.31 389 ARG A C 1
ATOM 3109 O O . ARG A 1 389 ? -29.798 8.028 17.012 1.00 92.31 389 ARG A O 1
ATOM 3116 N N . TYR A 1 390 ? -30.125 8.746 19.130 1.00 94.50 390 TYR A N 1
ATOM 3117 C CA . TYR A 1 390 ? -28.804 9.317 19.342 1.00 94.50 390 TYR A CA 1
ATOM 3118 C C . TYR A 1 390 ? -27.995 8.483 20.334 1.00 94.50 390 TYR A C 1
ATOM 3120 O O . TYR A 1 390 ? -28.519 8.015 21.349 1.00 94.50 390 TYR A O 1
ATOM 3128 N N . VAL A 1 391 ? -26.717 8.291 20.025 1.00 95.56 391 VAL A N 1
ATOM 3129 C CA . VAL A 1 391 ? -25.742 7.642 20.903 1.00 95.56 391 VAL A CA 1
ATOM 3130 C C . VAL A 1 391 ? -24.547 8.562 21.042 1.00 95.56 391 VAL A C 1
ATOM 3132 O O . VAL A 1 391 ? -23.942 8.965 20.047 1.00 95.56 391 VAL A O 1
ATOM 3135 N N . LEU A 1 392 ? -24.199 8.868 22.285 1.00 95.94 392 LEU A N 1
ATOM 3136 C CA . LEU A 1 392 ? -22.984 9.590 22.614 1.00 95.94 392 LEU A CA 1
ATOM 3137 C C . LEU A 1 392 ? -21.909 8.571 22.983 1.00 95.94 392 LEU A C 1
ATOM 3139 O O . LEU A 1 392 ? -22.138 7.702 23.826 1.00 95.94 392 LEU A O 1
ATOM 3143 N N . GLN A 1 393 ? -20.749 8.671 22.343 1.00 95.69 393 GLN A N 1
ATOM 3144 C CA . GLN A 1 393 ? -19.602 7.811 22.586 1.00 95.69 393 GLN A CA 1
ATOM 3145 C C . GLN A 1 393 ? -18.383 8.641 22.965 1.00 95.69 393 GLN A C 1
ATOM 3147 O O . GLN A 1 393 ? -18.031 9.594 22.276 1.00 95.69 393 GLN A O 1
ATOM 3152 N N . LEU A 1 394 ? -17.687 8.222 24.010 1.00 95.25 394 LEU A N 1
ATOM 3153 C CA . LEU A 1 394 ? -16.355 8.686 24.344 1.00 95.25 394 LEU A CA 1
ATOM 3154 C C . LEU A 1 394 ? -15.362 7.555 24.117 1.00 95.25 394 LEU A C 1
ATOM 3156 O O . LEU A 1 394 ? -15.538 6.459 24.645 1.00 95.25 394 LEU A O 1
ATOM 3160 N N . GLN A 1 395 ? -14.317 7.826 23.347 1.00 94.38 395 GLN A N 1
ATOM 3161 C CA . GLN A 1 395 ? -13.344 6.813 22.970 1.00 94.38 395 GLN A CA 1
ATOM 3162 C C . GLN A 1 395 ? -11.914 7.325 23.074 1.00 94.38 395 GLN A C 1
ATOM 3164 O O . GLN A 1 395 ? -11.618 8.456 22.693 1.00 94.38 395 GLN A O 1
ATOM 3169 N N . TRP A 1 396 ? -11.008 6.465 23.521 1.00 93.94 396 TRP A N 1
ATOM 3170 C CA . TRP A 1 396 ? -9.570 6.686 23.410 1.00 93.94 396 TRP A CA 1
ATOM 3171 C C . TRP A 1 396 ? -8.842 5.358 23.228 1.00 93.94 396 TRP A C 1
ATOM 3173 O O . TRP A 1 396 ? -9.392 4.266 23.393 1.00 93.94 396 TRP A O 1
ATOM 3183 N N . PHE A 1 397 ? -7.575 5.477 22.871 1.00 93.38 397 PHE A N 1
ATOM 3184 C CA . PHE A 1 397 ? -6.665 4.376 22.643 1.00 93.38 397 PHE A CA 1
ATOM 3185 C C . PHE A 1 397 ? -5.572 4.413 23.702 1.00 93.38 397 PHE A C 1
ATOM 3187 O O . PHE A 1 397 ? -5.015 5.480 23.966 1.00 93.38 397 PHE A O 1
ATOM 3194 N N . ALA A 1 398 ? -5.239 3.262 24.278 1.00 91.00 398 ALA A N 1
ATOM 3195 C CA . ALA A 1 398 ? -4.109 3.129 25.187 1.00 91.00 398 ALA A CA 1
ATOM 3196 C C . ALA A 1 398 ? -3.063 2.181 24.605 1.00 91.00 398 ALA A C 1
ATOM 3198 O O . ALA A 1 398 ? -3.368 1.116 24.060 1.00 91.00 398 ALA A O 1
ATOM 3199 N N . LEU A 1 399 ? -1.808 2.599 24.704 1.00 89.56 399 LEU A N 1
ATOM 3200 C CA . LEU A 1 399 ? -0.661 1.860 24.212 1.00 89.56 399 LEU A CA 1
ATOM 3201 C C . LEU A 1 399 ? 0.555 2.252 25.041 1.00 89.56 399 LEU A C 1
ATOM 3203 O O . LEU A 1 399 ? 0.849 3.440 25.175 1.00 89.56 399 LEU A O 1
ATOM 3207 N N . ALA A 1 400 ? 1.308 1.276 25.548 1.00 77.25 400 ALA A N 1
ATOM 3208 C CA . ALA A 1 400 ? 2.609 1.548 26.168 1.00 77.25 400 ALA A CA 1
ATOM 3209 C C . ALA A 1 400 ? 2.579 2.529 27.370 1.00 77.25 400 ALA A C 1
ATOM 3211 O O . ALA A 1 400 ? 3.555 3.242 27.613 1.00 77.25 400 ALA A O 1
ATOM 3212 N N . GLY A 1 401 ? 1.473 2.582 28.124 1.00 79.38 401 GLY A N 1
ATOM 3213 C CA . GLY A 1 401 ? 1.282 3.543 29.225 1.00 79.38 401 GLY A CA 1
ATOM 3214 C C . GLY A 1 401 ? 1.033 4.984 28.759 1.00 79.38 401 GLY A C 1
ATOM 3215 O O . GLY A 1 401 ? 1.115 5.921 29.547 1.00 79.38 401 GLY A O 1
ATOM 3216 N N . THR A 1 402 ? 0.754 5.173 27.468 1.00 86.12 402 THR A N 1
ATOM 3217 C CA . THR A 1 402 ? 0.335 6.446 26.876 1.00 86.12 402 THR A CA 1
ATOM 3218 C C . THR A 1 402 ? -1.074 6.314 26.318 1.00 86.12 402 THR A C 1
ATOM 3220 O O . THR A 1 402 ? -1.470 5.240 25.861 1.00 86.12 402 THR A O 1
ATOM 3223 N N . THR A 1 403 ? -1.831 7.406 26.344 1.00 90.06 403 THR A N 1
ATOM 3224 C CA . THR A 1 403 ? -3.183 7.461 25.786 1.00 90.06 403 THR A CA 1
ATOM 3225 C C . THR A 1 403 ? -3.243 8.455 24.636 1.00 90.06 403 THR A C 1
ATOM 3227 O O . THR A 1 403 ? -2.484 9.426 24.579 1.00 90.06 403 THR A O 1
ATOM 3230 N N . THR A 1 404 ? -4.123 8.198 23.677 1.00 92.31 404 THR A N 1
ATOM 3231 C CA . THR A 1 404 ? -4.352 9.092 22.546 1.00 92.31 404 THR A CA 1
ATOM 3232 C C . THR A 1 404 ? -5.780 8.968 22.041 1.00 92.31 404 THR A C 1
ATOM 3234 O O . THR A 1 404 ? -6.403 7.912 22.100 1.00 92.31 404 THR A O 1
ATOM 3237 N N . ASP A 1 405 ? -6.282 10.062 21.495 1.00 91.12 405 ASP A N 1
ATOM 3238 C CA . ASP A 1 405 ? -7.594 10.196 20.881 1.00 91.12 405 ASP A CA 1
ATOM 3239 C C . ASP A 1 405 ? -7.565 9.815 19.381 1.00 91.12 405 ASP A C 1
ATOM 3241 O O . ASP A 1 405 ? -8.602 9.715 18.727 1.00 91.12 405 ASP A O 1
ATOM 3245 N N . SER A 1 406 ? -6.374 9.575 18.815 1.00 91.00 406 SER A N 1
ATOM 3246 C CA . SER A 1 406 ? -6.169 9.341 17.386 1.00 91.00 406 SER A CA 1
ATOM 3247 C C . SER A 1 406 ? -5.566 7.970 17.098 1.00 91.00 406 SER A C 1
ATOM 3249 O O . SER A 1 406 ? -4.442 7.659 17.496 1.00 91.00 406 SER A O 1
ATOM 3251 N N . LEU A 1 407 ? -6.272 7.172 16.291 1.00 89.69 407 LEU A N 1
ATOM 3252 C CA . LEU A 1 407 ? -5.782 5.871 15.825 1.00 89.69 407 LEU A CA 1
ATOM 3253 C C . LEU A 1 407 ? -4.474 5.998 15.027 1.00 89.69 407 LEU A C 1
ATOM 3255 O O . LEU A 1 407 ? -3.612 5.125 15.100 1.00 89.69 407 LEU A O 1
ATOM 3259 N N . VAL A 1 408 ? -4.301 7.092 14.277 1.00 88.75 408 VAL A N 1
ATOM 3260 C CA . VAL A 1 408 ? -3.072 7.346 13.508 1.00 88.75 408 VAL A CA 1
ATOM 3261 C C . VAL A 1 408 ? -1.893 7.572 14.452 1.00 88.75 408 VAL A C 1
ATOM 3263 O O . VAL A 1 408 ? -0.818 7.015 14.237 1.00 88.75 408 VAL A O 1
ATOM 3266 N N . VAL A 1 409 ? -2.102 8.335 15.528 1.00 90.44 409 VAL A N 1
ATOM 3267 C CA . VAL A 1 409 ? -1.076 8.562 16.553 1.00 90.44 409 VAL A CA 1
ATOM 3268 C C . VAL A 1 409 ? -0.769 7.259 17.290 1.00 90.44 409 VAL A C 1
ATOM 3270 O O . VAL A 1 409 ? 0.402 6.909 17.415 1.00 90.44 409 VAL A O 1
ATOM 3273 N N . ALA A 1 410 ? -1.786 6.478 17.670 1.00 91.12 410 ALA A N 1
ATOM 3274 C CA . ALA A 1 410 ? -1.594 5.151 18.263 1.00 91.12 410 ALA A CA 1
ATOM 3275 C C . ALA A 1 410 ? -0.755 4.240 17.350 1.00 91.12 410 ALA A C 1
ATOM 3277 O O . ALA A 1 410 ? 0.176 3.570 17.800 1.00 91.12 410 ALA A O 1
ATOM 3278 N N . LYS A 1 411 ? -1.018 4.274 16.037 1.00 90.06 411 LYS A N 1
ATOM 3279 C CA . LYS A 1 411 ? -0.269 3.501 15.042 1.00 90.06 411 LYS A CA 1
ATOM 3280 C C . LYS A 1 411 ? 1.202 3.914 14.948 1.00 90.06 411 LYS A C 1
ATOM 3282 O O . LYS A 1 411 ? 2.038 3.060 14.671 1.00 90.06 411 LYS A O 1
ATOM 3287 N N . LEU A 1 412 ? 1.536 5.180 15.196 1.00 89.44 412 LEU A N 1
ATOM 3288 C CA . LEU A 1 412 ? 2.926 5.647 15.271 1.00 89.44 412 LEU A CA 1
ATOM 3289 C C . LEU A 1 412 ? 3.584 5.272 16.606 1.00 89.44 412 LEU A C 1
ATOM 3291 O O . LEU A 1 412 ? 4.725 4.806 16.618 1.00 89.44 412 LEU A O 1
ATOM 3295 N N . LEU A 1 413 ? 2.853 5.398 17.718 1.00 90.81 413 LEU A N 1
ATOM 3296 C CA . LEU A 1 413 ? 3.322 5.044 19.063 1.00 90.81 413 LEU A CA 1
ATOM 3297 C C . LEU A 1 413 ? 3.633 3.546 19.218 1.00 90.81 413 LEU A C 1
ATOM 3299 O O . LEU A 1 413 ? 4.397 3.167 20.104 1.00 90.81 413 LEU A O 1
ATOM 3303 N N . GLN A 1 414 ? 3.130 2.687 18.326 1.00 90.81 414 GLN A N 1
ATOM 3304 C CA . GLN A 1 414 ? 3.470 1.261 18.333 1.00 90.81 414 GLN A CA 1
ATOM 3305 C C . GLN A 1 414 ? 4.967 0.999 18.113 1.00 90.81 414 GLN A C 1
ATOM 3307 O O . GLN A 1 414 ? 5.462 -0.031 18.554 1.00 90.81 414 GLN A O 1
ATOM 3312 N N . ILE A 1 415 ? 5.691 1.901 17.438 1.00 89.19 415 ILE A N 1
ATOM 3313 C CA . ILE A 1 415 ? 7.129 1.742 17.190 1.00 89.19 415 ILE A CA 1
ATOM 3314 C C . ILE A 1 415 ? 7.905 1.800 18.514 1.00 89.19 415 ILE A C 1
ATOM 3316 O O . ILE A 1 415 ? 8.523 0.798 18.869 1.00 89.19 415 ILE A O 1
ATOM 3320 N N . PRO A 1 416 ? 7.868 2.906 19.288 1.00 89.56 416 PRO A N 1
ATOM 3321 C CA . PRO A 1 416 ? 8.556 2.949 20.575 1.00 89.56 416 PRO A CA 1
ATOM 3322 C C . PRO A 1 416 ? 8.006 1.926 21.577 1.00 89.56 416 PRO A C 1
ATOM 3324 O O . PRO A 1 416 ? 8.786 1.424 22.381 1.00 89.56 416 PRO A O 1
ATOM 3327 N N . ALA A 1 417 ? 6.715 1.574 21.511 1.00 88.44 417 ALA A N 1
ATOM 3328 C CA . ALA A 1 417 ? 6.132 0.515 22.337 1.00 88.44 417 ALA A CA 1
ATOM 3329 C C . ALA A 1 417 ? 6.815 -0.841 22.098 1.00 88.44 417 ALA A C 1
ATOM 3331 O O . ALA A 1 417 ? 7.311 -1.464 23.035 1.00 88.44 417 ALA A O 1
ATOM 3332 N N . GLN A 1 418 ? 6.917 -1.267 20.837 1.00 87.88 418 GLN A N 1
ATOM 3333 C CA . GLN A 1 418 ? 7.548 -2.539 20.486 1.00 87.88 418 GLN A CA 1
ATOM 3334 C C . GLN A 1 418 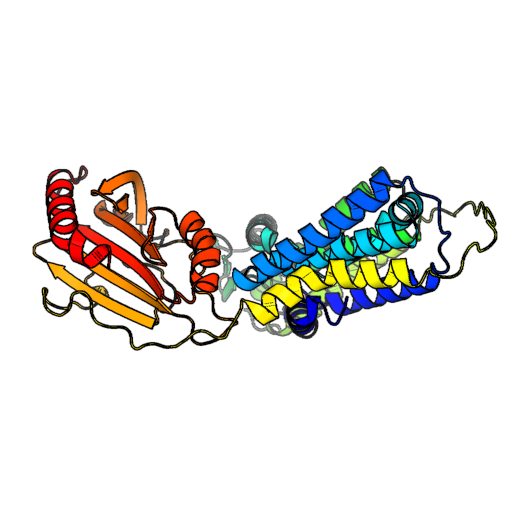? 9.039 -2.564 20.833 1.00 87.88 418 GLN A C 1
ATOM 3336 O O . GLN A 1 418 ? 9.518 -3.562 21.358 1.00 87.88 418 GLN A O 1
ATOM 3341 N N . LEU A 1 419 ? 9.756 -1.454 20.624 1.00 86.12 419 LEU A N 1
ATOM 3342 C CA . LEU A 1 419 ? 11.170 -1.343 21.011 1.00 86.12 419 LEU A CA 1
ATOM 3343 C C . LEU A 1 419 ? 11.386 -1.431 22.531 1.00 86.12 419 LEU A C 1
ATOM 3345 O O . LEU A 1 419 ? 12.478 -1.767 22.977 1.00 86.12 419 LEU A O 1
ATOM 3349 N N . ARG A 1 420 ? 10.354 -1.133 23.330 1.00 88.25 420 ARG A N 1
ATOM 3350 C CA . ARG A 1 420 ? 10.340 -1.276 24.794 1.00 88.25 420 ARG A CA 1
ATOM 3351 C C . ARG A 1 420 ? 9.731 -2.600 25.266 1.00 88.25 420 ARG A C 1
ATOM 3353 O O . ARG A 1 420 ? 9.455 -2.733 26.454 1.00 88.25 420 ARG A O 1
ATOM 3360 N N . GLN A 1 421 ? 9.489 -3.553 24.362 1.00 84.25 421 GLN A N 1
ATOM 3361 C CA . GLN A 1 421 ? 8.812 -4.825 24.652 1.00 84.25 421 GLN A CA 1
ATOM 3362 C C . GLN A 1 421 ? 7.389 -4.670 25.220 1.00 84.25 421 GLN A C 1
ATOM 3364 O O . GLN A 1 421 ? 6.864 -5.559 25.887 1.00 84.25 421 GLN A O 1
ATOM 3369 N N . GLN A 1 422 ? 6.724 -3.548 24.933 1.00 87.00 422 GLN A N 1
ATOM 3370 C CA . GLN A 1 422 ? 5.323 -3.338 25.285 1.00 87.00 422 GLN A CA 1
ATOM 3371 C C . GLN A 1 422 ? 4.441 -3.848 24.147 1.00 87.00 422 GLN A C 1
ATOM 3373 O O . GLN A 1 422 ? 4.440 -3.312 23.038 1.00 87.00 422 GLN A O 1
ATOM 3378 N N . ASN A 1 423 ? 3.685 -4.903 24.438 1.00 87.25 423 ASN A N 1
ATOM 3379 C CA . ASN A 1 423 ? 2.966 -5.682 23.437 1.00 87.25 423 ASN A CA 1
ATOM 3380 C C . ASN A 1 423 ? 1.436 -5.635 23.597 1.00 87.25 423 ASN A C 1
ATOM 3382 O O . ASN A 1 423 ? 0.736 -6.516 23.116 1.00 87.25 423 ASN A O 1
ATOM 3386 N N . GLN A 1 424 ? 0.902 -4.626 24.283 1.00 89.25 424 GLN A N 1
ATOM 3387 C CA . GLN A 1 424 ? -0.536 -4.494 24.525 1.00 89.25 424 GLN A CA 1
ATOM 3388 C C . GLN A 1 424 ? -1.060 -3.174 23.969 1.00 89.25 424 GLN A C 1
ATOM 3390 O O . GLN A 1 424 ? -0.454 -2.122 24.181 1.00 89.25 424 GLN A O 1
ATOM 3395 N N . PHE A 1 425 ? -2.184 -3.256 23.263 1.00 92.75 425 PHE A N 1
ATOM 3396 C CA . PHE A 1 425 ? -2.957 -2.137 22.735 1.00 92.75 425 PHE A CA 1
ATOM 3397 C C . PHE A 1 425 ? -4.407 -2.291 23.179 1.00 92.75 425 PHE A C 1
ATOM 3399 O O . PHE A 1 425 ? -4.949 -3.391 23.126 1.00 92.75 425 PHE A O 1
ATOM 3406 N N . GLN A 1 426 ? -5.038 -1.206 23.610 1.00 92.69 426 GLN A N 1
ATOM 3407 C CA . GLN A 1 426 ? -6.397 -1.243 24.136 1.00 92.69 426 GLN A CA 1
ATOM 3408 C C . GLN A 1 426 ? -7.239 -0.132 23.517 1.00 92.69 426 GLN A C 1
ATOM 3410 O O . GLN A 1 426 ? -6.764 0.990 23.309 1.00 92.69 426 GLN A O 1
ATOM 3415 N N . ILE A 1 427 ? -8.498 -0.448 23.241 1.00 93.50 427 ILE A N 1
ATOM 3416 C CA . ILE A 1 427 ? -9.515 0.507 22.811 1.00 93.50 427 ILE A CA 1
ATOM 3417 C C . ILE A 1 427 ? -10.538 0.601 23.929 1.00 93.50 427 ILE A C 1
ATOM 3419 O O . ILE A 1 427 ? -11.144 -0.403 24.293 1.00 93.50 427 ILE A O 1
ATOM 3423 N N . PHE A 1 428 ? -10.746 1.805 24.443 1.00 93.12 428 PHE A N 1
ATOM 3424 C CA . PHE A 1 428 ? -11.770 2.077 25.440 1.00 93.12 428 PHE A CA 1
ATOM 3425 C C . PHE A 1 428 ? -12.906 2.838 24.782 1.00 93.12 428 PHE A C 1
ATOM 3427 O O . PHE A 1 428 ? -12.670 3.879 24.171 1.00 93.12 428 PHE A O 1
ATOM 3434 N N . SER A 1 429 ? -14.126 2.327 24.911 1.00 94.19 429 SER A N 1
ATOM 3435 C CA . SER A 1 429 ? -15.325 2.938 24.344 1.00 94.19 429 SER A CA 1
ATOM 3436 C C . SER A 1 429 ? -16.421 2.999 25.404 1.00 94.19 429 SER A C 1
ATOM 3438 O O . SER A 1 429 ? -16.943 1.974 25.837 1.00 94.19 429 SER A O 1
ATOM 3440 N N . LEU A 1 430 ? -16.766 4.210 25.829 1.00 94.62 430 LEU A N 1
ATOM 3441 C CA . LEU A 1 430 ? -17.887 4.498 26.721 1.00 94.62 430 LEU A CA 1
ATOM 3442 C C . LEU A 1 430 ? -19.041 5.005 25.868 1.00 94.62 430 LEU A C 1
ATOM 3444 O O . LEU A 1 430 ? -18.846 5.905 25.058 1.00 94.62 430 LEU A O 1
ATOM 3448 N N . GLN A 1 431 ? -20.232 4.450 26.042 1.00 95.56 431 GLN A N 1
ATOM 3449 C CA . GLN A 1 431 ? -21.407 4.779 25.246 1.00 95.56 431 GLN A CA 1
ATOM 3450 C C . GLN A 1 431 ? -22.617 5.029 26.141 1.00 95.56 431 GLN A C 1
ATOM 3452 O O . GLN A 1 431 ? -22.814 4.356 27.150 1.00 95.56 431 GLN A O 1
ATOM 3457 N N . THR A 1 432 ? -23.474 5.955 25.736 1.00 95.06 432 THR A N 1
ATOM 3458 C CA . THR A 1 432 ? -24.770 6.196 26.373 1.00 95.06 432 THR A CA 1
ATOM 3459 C C . THR A 1 432 ? -25.821 6.525 25.318 1.00 95.06 432 THR A C 1
ATOM 3461 O O . THR A 1 432 ? -25.508 7.051 24.245 1.00 95.06 432 THR A O 1
ATOM 3464 N N . ARG A 1 433 ? -27.076 6.164 25.594 1.00 94.50 433 ARG A N 1
ATOM 3465 C CA . ARG A 1 433 ? -28.213 6.494 24.728 1.00 94.50 433 ARG A CA 1
ATOM 3466 C C . ARG A 1 433 ? -28.731 7.863 25.131 1.00 94.50 433 ARG A C 1
ATOM 3468 O O . ARG A 1 433 ? -29.074 8.045 26.291 1.00 94.50 433 ARG A O 1
ATOM 3475 N N . CYS A 1 434 ? -28.834 8.784 24.182 1.00 92.38 434 CYS A N 1
ATOM 3476 C CA . CYS A 1 434 ? -29.382 10.097 24.487 1.00 92.38 434 CYS A CA 1
ATOM 3477 C C . CYS A 1 434 ? -30.907 10.067 24.465 1.00 92.38 434 CYS A C 1
ATOM 3479 O O . CYS A 1 434 ? -31.516 9.513 23.543 1.00 92.38 434 CYS A O 1
ATOM 3481 N N . VAL A 1 435 ? -31.516 10.703 25.461 1.00 88.06 435 VAL A N 1
ATOM 3482 C CA . VAL A 1 435 ? -32.960 10.931 25.525 1.00 88.06 435 VAL A CA 1
ATOM 3483 C C . VAL A 1 435 ? -33.355 12.076 24.590 1.00 88.06 435 VAL A C 1
ATOM 3485 O O . VAL A 1 435 ? -34.380 12.004 23.913 1.00 88.06 435 VAL A O 1
ATOM 3488 N N . THR A 1 436 ? -32.522 13.113 24.509 1.00 85.12 436 THR A N 1
ATOM 3489 C CA . THR A 1 436 ? -32.710 14.289 23.650 1.00 85.12 436 THR A CA 1
ATOM 3490 C C . THR A 1 436 ? -31.666 14.343 22.534 1.00 85.12 436 THR A C 1
ATOM 3492 O O . THR A 1 436 ? -30.603 13.730 22.613 1.00 85.12 436 THR A O 1
ATOM 3495 N N . SER A 1 437 ? -31.938 15.118 21.481 1.00 81.38 437 SER A N 1
ATOM 3496 C CA . SER A 1 437 ? -31.029 15.264 20.332 1.00 81.38 437 SER A CA 1
ATOM 3497 C C . SER A 1 437 ? -29.716 15.992 20.647 1.00 81.38 437 SER A C 1
ATOM 3499 O O . SER A 1 437 ? -28.797 15.949 19.836 1.00 81.38 437 SER A O 1
ATOM 3501 N N . ASN A 1 438 ? -29.628 16.687 21.785 1.00 81.88 438 ASN A N 1
ATOM 3502 C CA . ASN A 1 438 ? -28.431 17.417 22.213 1.00 81.88 438 ASN A CA 1
ATOM 3503 C C . ASN A 1 438 ? -27.550 16.639 23.206 1.00 81.88 438 ASN A C 1
ATOM 3505 O O . ASN A 1 438 ? -26.459 17.105 23.503 1.00 81.88 438 ASN A O 1
ATOM 3509 N N . CYS A 1 439 ? -28.003 15.491 23.730 1.00 87.06 439 CYS A N 1
ATOM 3510 C CA . CYS A 1 439 ? -27.223 14.609 24.611 1.00 87.06 439 CYS A CA 1
ATOM 3511 C C . CYS A 1 439 ? -26.551 15.281 25.839 1.00 87.06 439 CYS A C 1
ATOM 3513 O O . CYS A 1 439 ? -25.607 14.718 26.392 1.00 87.06 439 CYS A O 1
ATOM 3515 N N . GLU A 1 440 ? -26.968 16.478 26.273 1.00 87.06 440 GLU A N 1
ATOM 3516 C CA . GLU A 1 440 ? -26.221 17.274 27.270 1.00 87.06 440 GLU A CA 1
ATOM 3517 C C . GLU A 1 440 ? -26.229 16.645 28.672 1.00 87.06 440 GLU A C 1
ATOM 3519 O O . GLU A 1 440 ? -25.208 16.569 29.366 1.00 87.06 440 GLU A O 1
ATOM 3524 N N . THR A 1 441 ? -27.385 16.132 29.089 1.00 86.44 441 THR A N 1
ATOM 3525 C CA . THR A 1 441 ? -27.538 15.411 30.358 1.00 86.44 441 THR A CA 1
ATOM 3526 C C . THR A 1 441 ? -26.684 14.147 30.388 1.00 86.44 441 THR A C 1
ATOM 3528 O O . THR A 1 441 ? -25.983 13.868 31.359 1.00 86.44 441 THR A O 1
ATOM 3531 N N . GLU A 1 442 ? -26.667 13.408 29.289 1.00 90.94 442 GLU A N 1
ATOM 3532 C CA . GLU A 1 442 ? -25.934 12.161 29.150 1.00 90.94 442 GLU A CA 1
ATOM 3533 C C . GLU A 1 442 ? -24.434 12.406 29.018 1.00 90.94 442 GLU A C 1
ATOM 3535 O O . GLU A 1 442 ? -23.641 11.621 29.534 1.00 90.94 442 GLU A O 1
ATOM 3540 N N . ARG A 1 443 ? -24.030 13.528 28.412 1.00 91.00 443 ARG A N 1
ATOM 3541 C CA . ARG A 1 443 ? -22.637 13.979 28.358 1.00 91.00 443 ARG A CA 1
ATOM 3542 C C . ARG A 1 443 ? -22.065 14.143 29.758 1.00 91.00 443 ARG A C 1
ATOM 3544 O O . ARG A 1 443 ? -21.000 13.601 30.038 1.00 91.00 443 ARG A O 1
ATOM 3551 N N . THR A 1 444 ? -22.758 14.847 30.652 1.00 88.19 444 THR A N 1
ATOM 3552 C CA . THR A 1 444 ? -22.268 15.029 32.032 1.00 88.19 444 THR A CA 1
ATOM 3553 C C . THR A 1 444 ? -22.167 13.709 32.799 1.00 88.19 444 THR A C 1
ATOM 3555 O O . THR A 1 444 ? -21.149 13.475 33.452 1.00 88.19 444 THR A O 1
ATOM 3558 N N . SER A 1 445 ? -23.149 12.811 32.656 1.00 87.38 445 SER A N 1
ATOM 3559 C CA . SER A 1 445 ? -23.095 11.471 33.261 1.00 87.38 445 SER A CA 1
ATOM 3560 C C . SER A 1 445 ? -21.970 10.608 32.687 1.00 87.38 445 SER A C 1
ATOM 3562 O O . SER A 1 445 ? -21.306 9.879 33.418 1.00 87.38 445 SER A O 1
ATOM 3564 N N . LEU A 1 446 ? -21.737 10.671 31.379 1.00 91.25 446 LEU A N 1
ATOM 3565 C CA . LEU A 1 446 ? -20.699 9.881 30.730 1.00 91.25 446 LEU A CA 1
ATOM 3566 C C . LEU A 1 446 ? -19.302 10.355 31.163 1.00 91.25 446 LEU A C 1
ATOM 3568 O O . LEU A 1 446 ? -18.419 9.539 31.426 1.00 91.25 446 LEU A O 1
ATOM 3572 N N . LEU A 1 447 ? -19.105 11.672 31.286 1.00 90.25 447 LEU A N 1
ATOM 3573 C CA . LEU A 1 447 ? -17.840 12.252 31.742 1.00 90.25 447 LEU A CA 1
ATOM 3574 C C . LEU A 1 447 ? -17.577 11.987 33.229 1.00 90.25 447 LEU A C 1
ATOM 3576 O O . LEU A 1 447 ? -16.420 11.817 33.611 1.00 90.25 447 LEU A O 1
ATOM 3580 N N . SER A 1 448 ? -18.614 11.920 34.071 1.00 88.31 448 SER A N 1
ATOM 3581 C CA . SER A 1 448 ? -18.440 11.578 35.488 1.00 88.31 448 SER A CA 1
ATOM 3582 C C . SER A 1 448 ? -17.982 10.127 35.670 1.00 88.31 448 SER A C 1
ATOM 3584 O O . SER A 1 448 ? -17.042 9.883 36.429 1.00 88.31 448 SER A O 1
ATOM 3586 N N . VAL A 1 449 ? -18.560 9.184 34.914 1.00 88.25 449 VAL A N 1
ATOM 3587 C CA . VAL A 1 449 ? -18.117 7.778 34.885 1.00 88.25 449 VAL A CA 1
ATOM 3588 C C . VAL A 1 449 ? -16.701 7.660 34.315 1.00 88.25 449 VAL A C 1
ATOM 3590 O O . VAL A 1 449 ? -15.873 6.938 34.864 1.00 88.25 449 VAL A O 1
ATOM 3593 N N . ALA A 1 450 ? -16.376 8.402 33.254 1.00 88.12 450 ALA A N 1
ATOM 3594 C CA . ALA A 1 450 ? -15.024 8.400 32.695 1.00 88.12 450 ALA A CA 1
ATOM 3595 C C . ALA A 1 450 ? -13.974 8.891 33.712 1.00 88.12 450 ALA A C 1
ATOM 3597 O O . ALA A 1 450 ? -12.916 8.278 33.853 1.00 88.12 450 ALA A O 1
ATOM 3598 N N . ASN A 1 451 ? -14.283 9.955 34.463 1.00 86.50 451 ASN A N 1
ATOM 3599 C CA . ASN A 1 451 ? -13.401 10.482 35.506 1.00 86.50 451 ASN A CA 1
ATOM 3600 C C . ASN A 1 451 ? -13.249 9.520 36.695 1.00 86.50 451 ASN A C 1
ATOM 3602 O O . ASN A 1 451 ? -12.151 9.393 37.230 1.00 86.50 451 ASN A O 1
ATOM 3606 N N . SER A 1 452 ? -14.307 8.807 37.101 1.00 83.75 452 SER A N 1
ATOM 3607 C CA . SER A 1 452 ? -14.222 7.846 38.215 1.00 83.75 452 SER A CA 1
ATOM 3608 C C . SER A 1 452 ? -13.380 6.609 37.884 1.00 83.75 452 SER A C 1
ATOM 3610 O O . SER A 1 452 ? -12.854 5.946 38.781 1.00 83.75 452 SER A O 1
ATOM 3612 N N . LEU A 1 453 ? -13.226 6.305 36.594 1.00 78.75 453 LEU A N 1
ATOM 3613 C CA . LEU A 1 453 ? -12.435 5.182 36.107 1.00 78.75 453 LEU A CA 1
ATOM 3614 C C . LEU A 1 453 ? -11.000 5.567 35.736 1.00 78.75 453 LEU A C 1
ATOM 3616 O O . LEU A 1 453 ? -10.208 4.680 35.443 1.00 78.75 453 LEU A O 1
ATOM 3620 N N . GLN A 1 454 ? -10.623 6.844 35.784 1.00 74.94 454 GLN A N 1
ATOM 3621 C CA . GLN A 1 454 ? -9.342 7.334 35.265 1.00 74.94 454 GLN A CA 1
ATOM 3622 C C . GLN A 1 454 ? -8.113 6.561 35.791 1.00 74.94 454 GLN A C 1
ATOM 3624 O O . GLN A 1 454 ? -7.222 6.229 35.012 1.00 74.94 454 GLN A O 1
ATOM 3629 N N . ASP A 1 455 ? -8.105 6.180 37.071 1.00 69.56 455 ASP A N 1
ATOM 3630 C CA . ASP A 1 455 ? -7.017 5.405 37.693 1.00 69.56 455 ASP A CA 1
ATOM 3631 C C . ASP A 1 455 ? -6.877 3.968 37.157 1.00 69.56 455 ASP A C 1
ATOM 3633 O O . ASP A 1 455 ? -5.795 3.380 37.217 1.00 69.56 455 ASP A O 1
ATOM 3637 N N . LEU A 1 456 ? -7.968 3.390 36.645 1.00 67.06 456 LEU A N 1
ATOM 3638 C CA . LEU A 1 456 ? -7.990 2.080 35.983 1.00 67.06 456 LEU A CA 1
ATOM 3639 C C . LEU A 1 456 ? -7.626 2.175 34.501 1.00 67.06 456 LEU A C 1
ATOM 3641 O O . LEU A 1 456 ? -7.142 1.202 33.942 1.00 67.06 456 LEU A O 1
ATOM 3645 N N . LEU A 1 457 ? -7.870 3.328 33.876 1.00 62.62 457 LEU A N 1
ATOM 3646 C CA . LEU A 1 457 ? -7.761 3.529 32.427 1.00 62.62 457 LEU A CA 1
ATOM 3647 C C . LEU A 1 457 ? -6.375 4.046 31.989 1.00 62.62 457 LEU A C 1
ATOM 3649 O O . LEU A 1 457 ? -6.130 4.201 30.793 1.00 62.62 457 LEU A O 1
ATOM 3653 N N . ILE A 1 458 ? -5.484 4.334 32.950 1.00 58.47 458 ILE A N 1
ATOM 3654 C CA . ILE A 1 458 ? -4.086 4.761 32.730 1.00 58.47 458 ILE A CA 1
ATOM 3655 C C . ILE A 1 458 ? -3.079 3.624 33.003 1.00 58.47 458 ILE A C 1
ATOM 3657 O O . ILE A 1 458 ? -1.957 3.678 32.495 1.00 58.47 458 ILE A O 1
ATOM 3661 N N . ARG A 1 459 ? -3.454 2.614 33.801 1.00 51.50 459 ARG A N 1
ATOM 3662 C CA . ARG A 1 459 ? -2.615 1.439 34.106 1.00 51.50 459 ARG A CA 1
ATOM 3663 C C . ARG A 1 459 ? -2.690 0.408 32.993 1.00 51.50 459 ARG A C 1
ATOM 3665 O O . ARG A 1 459 ? -1.624 -0.181 32.709 1.00 51.50 459 ARG A O 1
#

Solvent-accessible surface area (backbone atoms only — not comparable to full-atom values): 25382 Å² total; per-residue (Å²): 107,73,80,51,50,38,75,46,51,53,57,47,49,54,44,28,69,34,77,89,47,76,41,36,63,20,56,58,52,51,50,52,48,52,52,51,53,60,71,61,51,84,72,67,66,48,92,66,59,70,65,62,49,52,50,40,48,53,50,31,32,48,36,21,42,51,26,33,54,21,54,73,54,60,38,61,68,57,28,47,56,35,52,49,60,43,50,51,35,53,42,25,68,72,23,12,60,68,46,38,60,74,39,41,69,68,65,53,53,62,62,70,50,43,80,72,62,62,80,47,37,70,61,33,25,53,50,42,31,52,54,36,49,50,54,44,55,73,70,67,52,80,60,51,76,55,83,44,33,41,37,40,93,69,49,73,50,70,53,44,83,93,61,19,28,56,42,42,26,50,52,27,30,45,49,27,46,50,53,28,57,78,33,66,48,52,73,69,54,34,52,53,37,31,52,52,22,34,49,53,15,41,48,40,38,39,51,43,54,43,51,50,53,54,46,34,60,80,46,55,58,67,45,67,60,72,78,45,44,63,63,54,40,52,53,52,38,49,66,58,46,52,56,55,60,70,71,48,82,82,50,82,77,82,83,80,78,81,83,70,79,93,72,78,77,85,56,66,69,61,56,54,50,52,52,52,29,49,38,49,10,42,50,49,38,71,72,51,64,64,73,52,77,77,71,87,83,74,83,87,54,72,92,81,39,51,76,50,64,73,88,72,46,89,72,69,65,53,67,76,90,56,77,44,75,49,37,31,42,55,93,77,36,37,39,38,39,39,34,28,57,28,82,45,75,86,46,55,51,64,71,89,70,96,51,61,54,56,69,88,52,38,42,82,78,46,77,46,82,44,76,59,86,88,38,36,24,31,39,35,36,34,35,33,71,90,76,69,48,35,35,43,34,42,32,33,38,39,42,68,78,42,57,29,53,42,73,70,57,50,52,57,52,45,43,65,20,46,67,66,73,41,51,53,27,35,39,42,38,40,36,32,68,32,92,49,96,76,35,62,73,52,48,54,54,48,51,51,55,52,60,75,41,43,80,70,76,58,109

Secondary structure (DSSP, 8-state):
-TTTTHHHHHHHHHHHH-SSSTTTTHHHHHHHHHHHHHHHPSPP-----HHHHHHHHHHHHHHHHHHHHHHHTT-HHHHHHHHHHHHHHHHHHHH-HHHHHHTHHHHHGGGGGSGGGGGGHHHHHHHHHHHHHHHHHHTT---EEETTEEEETTEEEE--GGGSSHHHHHHHHHHHHHHHHHTT--HHHHHHHHHHHHHHHHHHHHHHHHHHHHHHHHTTT--HHHHSHHHHHHHHHHHHHHHHHHTS----------------PPPHHHHHHHHHHHHHHHHHHHHH-PPPPP-----SSTTTSEE--GGGSSS-B-----SEEEEEEETTEEEEEEEEE-SSTTS-SS---S-SB-TTTEEEEEEEEEEETTEEEEEEEEEETTT--EEEEEEEEEETTEEES-HHHHHHHHHHHHHTT--EEEEEEEEEEESSTT-HHHHHHHHHHHHHTHHHH--

Nearest PDB structures (foldseek):
  6e8a-assembly2_B-2  TM=4.962E-01  e=2.191E-01  Salmonella enterica subsp. enterica serovar Typhimurium
  2bz1-assembly1_A-2  TM=7.220E-01  e=5.242E+00  Escherichia coli
  6oo3-assembly1_C  TM=2.220E-01  e=2.629E+00  Oryctolagus cuniculus

InterPro domains:
  IPR013426 Exosortase, EpsH-like [TIGR02602] (20-240)
  IPR019127 Exosortase [PF09721] (17-243)
  IPR026392 Exosortase/Archaeosortase domain [TIGR04178] (158-247)

Organism: Cellvibrio japonicus (strain Ueda107) (NCBI:txid498211)

pLDDT: mean 87.97, std 9.66, range [40.56, 97.81]

Radius of gyration: 27.9 Å; Cα contacts (8 Å, |Δi|>4): 671; chains: 1; bounding box: 74×38×74 Å

Sequence (459 aa):
MGFAFFPSLTLLYGRWTQWDEGMSHGLMIVGFFIFSLIKSSPWPIHPQSGLITFLSWILLALTSLLWFLADVANIHLLGQLALIPAFILVITIRYGWRTAYAHKWLLLLPIFAIPVWDLLNNSLVNLSSLVVGKWVQLINMPAVIDGNSIFIPFGHILIADGCSGIRYFVISLALGYIVSYLNHYSWRNLLITLVIAAFLGLLANWLRIFILVVVGYETQMQSALMSDHEYFGWALFALIGFPAIYFAPVVKKQTTHEYLPPSTTPRPILMLSIIAGLAIGPLLNAILNEPPVYAPLKDLLSSKANPIPVSHMPLLLTLPTPAHSEHVRIDETYLQIDQYQRAAKQDKLVPYIARLYNNQEWTLEERQTISLGAIQAQLQQYRHKSSGRYVLQLQWFALAGTTTDSLVVAKLLQIPAQLRQQNQFQIFSLQTRCVTSNCETERTSLLSVANSLQDLLIR

Foldseek 3Di:
DCVLLVVLVVVLVVQCPPCLDLQVCLVVLVVVLVVVVVVVPDFAADDDDPVVLVVLLVVLLVLLQQLLLCLLLLVSLSNNVSVLSNVLSLCCNQRNPVRSVVCVLSSCSSVLSGVPLVVCQLVLLQVLLVLLVVVCVVVVAPWDRDRQWIDHPLDIDGCDSSLSLSSLQSVLLSLLSVLCVVQVHDPVSSVVSSVVSNVLSSVLSSVLVNVQVVCCRVVSNPDPCNVVSPVVSVVSSCVSRVVSSVPRDRHDDPDPPPDDDHDDDPDVVSVVSSCVSSNNSSVCCVVQLDWADDDDDDDLPPVPFDFDDLVPAPFRWPDDDAPDWTWGDDDQKIKIKGKHFDNGSSDRLQDDDPGGHDPVFKDWDDWDWDDLPQAIWIWTWIAGPPPRWIKIKIKWKDFQLHIGHDSVVVSSVSSVCSSVSTGMIMIMMMMGTAPDPVCPVVVVVSSVVVNVCVVSVRD